Protein AF-0000000074455589 (afdb_homodimer)

Structure (mmCIF, N/CA/C/O backbone):
data_AF-0000000074455589-model_v1
#
loop_
_entity.id
_entity.type
_entity.pdbx_description
1 polymer 'Hemagglutinin/amebocyte aggregation factor'
#
loop_
_atom_site.group_PDB
_atom_site.id
_atom_site.type_symbol
_atom_site.label_atom_id
_atom_site.label_alt_id
_atom_site.label_comp_id
_atom_site.label_asym_id
_atom_site.label_entity_id
_atom_site.label_seq_id
_atom_site.pdbx_PDB_ins_code
_atom_site.Cartn_x
_atom_site.Cartn_y
_atom_site.Cartn_z
_atom_site.occupancy
_atom_site.B_iso_or_equiv
_atom_site.auth_seq_id
_atom_site.auth_comp_id
_atom_site.auth_asym_id
_atom_site.auth_atom_id
_atom_site.pdbx_PDB_model_num
ATOM 1 N N . MET A 1 1 ? -51.25 89.438 30.484 1 26.55 1 MET A N 1
ATOM 2 C CA . MET A 1 1 ? -51.844 88.125 30.562 1 26.55 1 MET A CA 1
ATOM 3 C C . MET A 1 1 ? -51.625 87.312 29.281 1 26.55 1 MET A C 1
ATOM 5 O O . MET A 1 1 ? -52.125 86.25 29.109 1 26.55 1 MET A O 1
ATOM 9 N N . ALA A 1 2 ? -51 88 28.328 1 31.7 2 ALA A N 1
ATOM 10 C CA . ALA A 1 2 ? -50.875 87.5 26.953 1 31.7 2 ALA A CA 1
ATOM 11 C C . ALA A 1 2 ? -49.906 86.312 26.859 1 31.7 2 ALA A C 1
ATOM 13 O O . ALA A 1 2 ? -50.125 85.375 26.125 1 31.7 2 ALA A O 1
ATOM 14 N N . GLU A 1 3 ? -48.688 86.5 27.609 1 34.78 3 GLU A N 1
ATOM 15 C CA . GLU A 1 3 ? -47.5 85.75 27.312 1 34.78 3 GLU A CA 1
ATOM 16 C C . GLU A 1 3 ? -47.562 84.312 27.906 1 34.78 3 GLU A C 1
ATOM 18 O O . GLU A 1 3 ? -46.594 83.562 27.891 1 34.78 3 GLU A O 1
ATOM 23 N N . LYS A 1 4 ? -48.75 83.875 28.531 1 38 4 LYS A N 1
ATOM 24 C CA . LYS A 1 4 ? -48.969 82.562 29.109 1 38 4 LYS A CA 1
ATOM 25 C C . LYS A 1 4 ? -49.156 81.5 28.031 1 38 4 LYS A C 1
ATOM 27 O O . LYS A 1 4 ? -49.125 80.312 28.328 1 38 4 LYS A O 1
ATOM 32 N N . ARG A 1 5 ? -49.594 81.938 26.797 1 35.47 5 ARG A N 1
ATOM 33 C CA . ARG A 1 5 ? -50.25 80.938 25.938 1 35.47 5 ARG A CA 1
ATOM 34 C C . ARG A 1 5 ? -49.25 80.062 25.234 1 35.47 5 ARG A C 1
ATOM 36 O O . ARG A 1 5 ? -49.625 79.062 24.641 1 35.47 5 ARG A O 1
ATOM 43 N N . PHE A 1 6 ? -47.969 80.562 25.016 1 38.41 6 PHE A N 1
ATOM 44 C CA . PHE A 1 6 ? -47.156 79.875 23.984 1 38.41 6 PHE A CA 1
ATOM 45 C C . PHE A 1 6 ? -46.594 78.562 24.484 1 38.41 6 PHE A C 1
ATOM 47 O O . PHE A 1 6 ? -46 77.812 23.703 1 38.41 6 PHE A O 1
ATOM 54 N N . VAL A 1 7 ? -46.656 78.188 25.797 1 39 7 VAL A N 1
ATOM 55 C CA . VAL A 1 7 ? -45.938 77.062 26.359 1 39 7 VAL A CA 1
ATOM 56 C C . VAL A 1 7 ? -46.688 75.75 25.984 1 39 7 VAL A C 1
ATOM 58 O O . VAL A 1 7 ? -46.094 74.688 25.938 1 39 7 VAL A O 1
ATOM 61 N N . LYS A 1 8 ? -48.094 75.812 25.75 1 38.31 8 LYS A N 1
ATOM 62 C CA . LYS A 1 8 ? -48.875 74.562 25.766 1 38.31 8 LYS A CA 1
ATOM 63 C C . LYS A 1 8 ? -48.688 73.812 24.469 1 38.31 8 LYS A C 1
ATOM 65 O O . LYS A 1 8 ? -48.906 72.562 24.438 1 38.31 8 LYS A O 1
ATOM 70 N N . LEU A 1 9 ? -48.375 74.5 23.359 1 39.09 9 LEU A N 1
ATOM 71 C CA . LEU A 1 9 ? -48.531 73.812 22.094 1 39.09 9 LEU A CA 1
ATOM 72 C C . LEU A 1 9 ? -47.406 72.812 21.875 1 39.09 9 LEU A C 1
ATOM 74 O O . LEU A 1 9 ? -47.562 71.812 21.188 1 39.09 9 LEU A O 1
ATOM 78 N N . LEU A 1 10 ? -46.219 72.938 22.562 1 38.75 10 LEU A N 1
ATOM 79 C CA . LEU A 1 10 ? -45.062 72.125 22.172 1 38.75 10 LEU A CA 1
ATOM 80 C C . LEU A 1 10 ? -45.219 70.688 22.672 1 38.75 10 LEU A C 1
ATOM 82 O O . LEU A 1 10 ? -44.625 69.812 22.109 1 38.75 10 LEU A O 1
ATOM 86 N N . LEU A 1 11 ? -46.156 70.438 23.688 1 38.97 11 LEU A N 1
ATOM 87 C CA . LEU A 1 11 ? -46.156 69.062 24.281 1 38.97 11 LEU A CA 1
ATOM 88 C C . LEU A 1 11 ? -46.844 68.062 23.375 1 38.97 11 LEU A C 1
ATOM 90 O O . LEU A 1 11 ? -46.562 66.875 23.438 1 38.97 11 LEU A O 1
ATOM 94 N N . LEU A 1 12 ? -47.812 68.5 22.516 1 39.56 12 LEU A N 1
ATOM 95 C CA . LEU A 1 12 ? -48.688 67.562 21.891 1 39.56 12 LEU A CA 1
ATOM 96 C C . LEU A 1 12 ? -47.969 66.812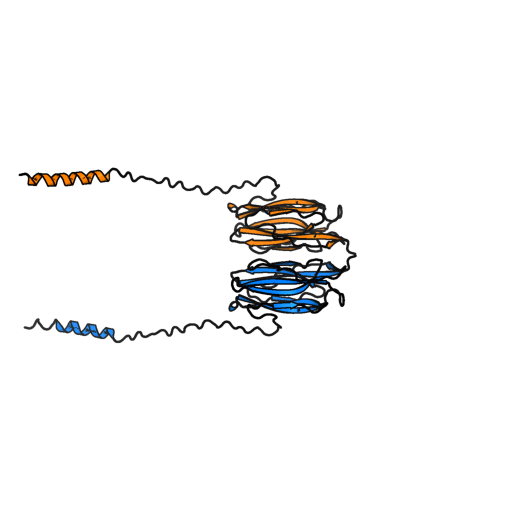 20.766 1 39.56 12 LEU A C 1
ATOM 98 O O . LEU A 1 12 ? -48.344 65.688 20.406 1 39.56 12 LEU A O 1
ATOM 102 N N . MET A 1 13 ? -47.031 67.438 20.078 1 36.41 13 MET A N 1
ATOM 103 C CA . MET A 1 13 ? -46.562 66.812 18.844 1 36.41 13 MET A CA 1
ATOM 104 C C . MET A 1 13 ? -45.688 65.625 19.141 1 36.41 13 MET A C 1
ATOM 106 O O . MET A 1 13 ? -45.219 64.938 18.219 1 36.41 13 MET A O 1
ATOM 110 N N . MET A 1 14 ? -45.188 65.438 20.391 1 38 14 MET A N 1
ATOM 111 C CA . MET A 1 14 ? -44.219 64.312 20.547 1 38 14 MET A CA 1
ATOM 112 C C . MET A 1 14 ? -44.938 62.969 20.5 1 38 14 MET A C 1
ATOM 114 O O . MET A 1 14 ? -44.281 61.938 20.438 1 38 14 MET A O 1
ATOM 118 N N . LEU A 1 15 ? -46.25 62.875 20.781 1 41.47 15 LEU A N 1
ATOM 119 C CA . LEU A 1 15 ? -46.75 61.531 21.016 1 41.47 15 LEU A CA 1
ATOM 120 C C . LEU A 1 15 ? -47 60.781 19.703 1 41.47 15 LEU A C 1
ATOM 122 O O . LEU A 1 15 ? -47.188 59.562 19.703 1 41.47 15 LEU A O 1
ATOM 126 N N . PHE A 1 16 ? -47.219 61.5 18.609 1 40.69 16 PHE A N 1
ATOM 127 C CA . PHE A 1 16 ? -47.812 60.75 17.516 1 40.69 16 PHE A CA 1
ATOM 128 C C . PHE A 1 16 ? -46.781 59.781 16.922 1 40.69 16 PHE A C 1
ATOM 130 O O . PHE A 1 16 ? -47.156 58.875 16.156 1 40.69 16 PHE A O 1
ATOM 137 N N . GLU A 1 17 ? -45.5 60.094 17 1 40.31 17 GLU A N 1
ATOM 138 C CA . GLU A 1 17 ? -44.656 59.312 16.125 1 40.31 17 GLU A CA 1
ATOM 139 C C . GLU A 1 17 ? -44.531 57.875 16.625 1 40.31 17 GLU A C 1
ATOM 141 O O . GLU A 1 17 ? -43.844 57.031 16 1 40.31 17 GLU A O 1
ATOM 146 N N . LEU A 1 18 ? -44.938 57.594 17.875 1 41.31 18 LEU A N 1
ATOM 147 C CA . LEU A 1 18 ? -44.531 56.25 18.328 1 41.31 18 LEU A CA 1
ATOM 148 C C . LEU A 1 18 ? -45.375 55.188 17.656 1 41.31 18 LEU A C 1
ATOM 150 O O . LEU A 1 18 ? -45.031 54 17.703 1 41.31 18 LEU A O 1
ATOM 154 N N . LEU A 1 19 ? -46.656 55.5 17.234 1 39.62 19 LEU A N 1
ATOM 155 C CA . LEU A 1 19 ? -47.531 54.344 17.062 1 39.62 19 LEU A CA 1
ATOM 156 C C . LEU A 1 19 ? -47.188 53.625 15.758 1 39.62 19 LEU A C 1
ATOM 158 O O . LEU A 1 19 ? -47.531 52.438 15.609 1 39.62 19 LEU A O 1
ATOM 162 N N . ILE A 1 20 ? -46.969 54.312 14.672 1 41.47 20 ILE A N 1
ATOM 163 C CA . ILE A 1 20 ? -47.375 53.625 13.438 1 41.47 20 ILE A CA 1
ATOM 164 C C . ILE A 1 20 ? -46.438 52.469 13.164 1 41.47 20 ILE A C 1
ATOM 166 O O . ILE A 1 20 ? -46.812 51.5 12.508 1 41.47 20 ILE A O 1
ATOM 170 N N . PHE A 1 21 ? -45.125 52.656 13.281 1 41.19 21 PHE A N 1
ATOM 171 C CA . PHE A 1 21 ? -44.469 51.688 12.43 1 41.19 21 PHE A CA 1
ATOM 172 C C . PHE A 1 21 ? -44.531 50.281 13.055 1 41.19 21 PHE A C 1
ATOM 174 O O . PHE A 1 21 ? -44 50.062 14.133 1 41.19 21 PHE A O 1
ATOM 181 N N . PRO A 1 22 ? -45.75 49.594 12.984 1 40.78 22 PRO A N 1
ATOM 182 C CA . PRO A 1 22 ? -45.625 48.188 13.391 1 40.78 22 PRO A CA 1
ATOM 183 C C . PRO A 1 22 ? -44.469 47.469 12.695 1 40.78 22 PRO A C 1
ATOM 185 O O . PRO A 1 22 ? -44.438 47.438 11.461 1 40.78 22 PRO A O 1
ATOM 188 N N . ALA A 1 23 ? -43.281 47.781 13.039 1 37.88 23 ALA A N 1
ATOM 189 C CA . ALA A 1 23 ? -42.125 47.062 12.5 1 37.88 23 ALA A CA 1
ATOM 190 C C . ALA A 1 23 ? -42.344 45.531 12.633 1 37.88 23 ALA A C 1
ATOM 192 O O . ALA A 1 23 ? -41.438 44.812 13.016 1 37.88 23 ALA A O 1
ATOM 193 N N . ASP A 1 24 ? -43.625 45.125 12.867 1 39.88 24 ASP A N 1
ATOM 194 C CA . ASP A 1 24 ? -43.5 43.688 13.047 1 39.88 24 ASP A CA 1
ATOM 195 C C . ASP A 1 24 ? -42.938 43 11.781 1 39.88 24 ASP A C 1
ATOM 197 O O . ASP A 1 24 ? -43.719 42.625 10.898 1 39.88 24 ASP A O 1
ATOM 201 N N . VAL A 1 25 ? -42.125 43.625 10.922 1 44.03 25 VAL A N 1
ATOM 202 C CA . VAL A 1 25 ? -41.625 42.656 9.961 1 44.03 25 VAL A CA 1
ATOM 203 C C . VAL A 1 25 ? -41.031 41.438 10.703 1 44.03 25 VAL A C 1
ATOM 205 O O . VAL A 1 25 ? -39.906 41.531 11.203 1 44.03 25 VAL A O 1
ATOM 208 N N . ALA A 1 26 ? -41.781 40.844 11.672 1 39.22 26 ALA A N 1
ATOM 209 C CA . ALA A 1 26 ? -41.312 39.469 11.977 1 39.22 26 ALA A CA 1
ATOM 210 C C . ALA A 1 26 ? -40.844 38.75 10.711 1 39.22 26 ALA A C 1
ATOM 212 O O . ALA A 1 26 ? -41.656 38.469 9.82 1 39.22 26 ALA A O 1
ATOM 213 N N . SER A 1 27 ? -39.688 39.094 10.172 1 41.03 27 SER A N 1
ATOM 214 C CA . SER A 1 27 ? -39.031 38.219 9.211 1 41.03 27 SER A CA 1
ATOM 215 C C . SER A 1 27 ? -39.281 36.75 9.523 1 41.03 27 SER A C 1
ATOM 217 O O . SER A 1 27 ? -39.094 36.312 10.656 1 41.03 27 SER A O 1
ATOM 219 N N . LEU A 1 28 ? -40.469 36.219 9.07 1 42.59 28 LEU A N 1
ATOM 220 C CA . LEU A 1 28 ? -40.5 34.75 8.969 1 42.59 28 LEU A CA 1
ATOM 221 C C . LEU A 1 28 ? -39.125 34.188 8.625 1 42.59 28 LEU A C 1
ATOM 223 O O . LEU A 1 28 ? -38.688 34.281 7.48 1 42.59 28 LEU A O 1
ATOM 227 N N . ARG A 1 29 ? -38.062 34.438 9.352 1 44.38 29 ARG A N 1
ATOM 228 C CA . ARG A 1 29 ? -36.906 33.594 9.18 1 44.38 29 ARG A CA 1
ATOM 229 C C . ARG A 1 29 ? -37.312 32.125 8.93 1 44.38 29 ARG A C 1
ATOM 231 O O . ARG A 1 29 ? -37.812 31.469 9.836 1 44.38 29 ARG A O 1
ATOM 238 N N . ARG A 1 30 ? -37.938 31.828 7.805 1 45.66 30 ARG A N 1
ATOM 239 C CA . ARG A 1 30 ? -38.031 30.422 7.414 1 45.66 30 ARG A CA 1
ATOM 240 C C . ARG A 1 30 ? -36.812 29.656 7.891 1 45.66 30 ARG A C 1
ATOM 242 O O . ARG A 1 30 ? -35.688 30 7.551 1 45.66 30 ARG A O 1
ATOM 249 N N . ARG A 1 31 ? -36.781 29.203 9.109 1 50.97 31 ARG A N 1
ATOM 250 C CA . ARG A 1 31 ? -35.781 28.203 9.5 1 50.97 31 ARG A CA 1
ATOM 251 C C . ARG A 1 31 ? -35.438 27.281 8.336 1 50.97 31 ARG A C 1
ATOM 253 O O . ARG A 1 31 ? -36.312 26.672 7.734 1 50.97 31 ARG A O 1
ATOM 260 N N . ARG A 1 32 ? -34.5 27.594 7.422 1 54.81 32 ARG A N 1
ATOM 261 C CA . ARG A 1 32 ? -34 26.656 6.441 1 54.81 32 ARG A CA 1
ATOM 262 C C . ARG A 1 32 ? -33.938 25.234 7.016 1 54.81 32 ARG A C 1
ATOM 264 O O . ARG A 1 32 ? -33.312 25.016 8.055 1 54.81 32 ARG A O 1
ATOM 271 N N . ARG A 1 33 ? -35 24.5 6.914 1 52.34 33 ARG A N 1
ATOM 272 C CA . ARG A 1 33 ? -35.031 23.094 7.32 1 52.34 33 ARG A CA 1
ATOM 273 C C . ARG A 1 33 ? -33.75 22.391 6.902 1 52.34 33 ARG A C 1
ATOM 275 O O . ARG A 1 33 ? -33.25 22.578 5.785 1 52.34 33 ARG A O 1
ATOM 282 N N . ARG A 1 34 ? -32.844 22.125 7.785 1 62.75 34 ARG A N 1
ATOM 283 C CA . ARG A 1 34 ? -31.672 21.281 7.527 1 62.75 34 ARG A CA 1
ATOM 284 C C . ARG A 1 34 ? -32.062 20.047 6.727 1 62.75 34 ARG A C 1
ATOM 286 O O . ARG A 1 34 ? -33.062 19.375 7.043 1 62.75 34 ARG A O 1
ATOM 293 N N . PRO A 1 35 ? -31.688 20.016 5.477 1 67.44 35 PRO A N 1
ATOM 294 C CA . PRO A 1 35 ? -32.062 18.859 4.66 1 67.44 35 PRO A CA 1
ATOM 295 C C . PRO A 1 35 ? -31.906 17.531 5.418 1 67.44 35 PRO A C 1
ATOM 297 O O . PRO A 1 35 ? -30.938 17.344 6.152 1 67.44 35 PRO A O 1
ATOM 300 N N . VAL A 1 36 ? -32.969 16.828 5.68 1 80.56 36 VAL A N 1
ATOM 301 C CA . VAL A 1 36 ? -33.031 15.516 6.316 1 80.56 36 VAL A CA 1
ATOM 302 C C . VAL A 1 36 ? -32.062 14.555 5.605 1 80.56 36 VAL A C 1
ATOM 304 O O . VAL A 1 36 ? -32.062 14.461 4.375 1 80.56 36 VAL A O 1
ATOM 307 N N . CYS A 1 37 ? -31.109 13.977 6.336 1 89 37 CYS A N 1
ATOM 308 C CA . CYS A 1 37 ? -30.172 12.992 5.793 1 89 37 CYS A CA 1
ATOM 309 C C . CYS A 1 37 ? -30.891 11.672 5.504 1 89 37 CYS A C 1
ATOM 311 O O . CYS A 1 37 ? -31.297 10.969 6.43 1 89 37 CYS A O 1
ATOM 313 N N . SER A 1 38 ? -31.141 11.352 4.246 1 89.62 38 SER A N 1
ATOM 314 C CA . SER A 1 38 ? -31.859 10.148 3.846 1 89.62 38 SER A CA 1
ATOM 315 C C . SER A 1 38 ? -31.078 8.891 4.184 1 89.62 38 SER A C 1
ATOM 317 O O . SER A 1 38 ? -29.844 8.859 4.016 1 89.62 38 SER A O 1
ATOM 319 N N . SER A 1 39 ? -31.734 7.848 4.641 1 92.75 39 SER A N 1
ATOM 320 C CA . SER A 1 39 ? -31.094 6.562 4.906 1 92.75 39 SER A CA 1
ATOM 321 C C . SER A 1 39 ? -31.328 5.582 3.764 1 92.75 39 SER A C 1
ATOM 323 O O . SER A 1 39 ? -30.906 4.426 3.834 1 92.75 39 SER A O 1
ATOM 325 N N . GLN A 1 40 ? -32 6.027 2.775 1 94.19 40 GLN A N 1
ATOM 326 C CA . GLN A 1 40 ? -32.281 5.148 1.639 1 94.19 40 GLN A CA 1
ATOM 327 C C . GLN A 1 40 ? -30.969 4.832 0.893 1 94.19 40 GLN A C 1
ATOM 329 O O . GLN A 1 40 ? -30.172 5.727 0.616 1 94.19 40 GLN A O 1
ATOM 334 N N . LYS A 1 41 ? -30.812 3.586 0.656 1 95.75 41 LYS A N 1
ATOM 335 C CA . LYS A 1 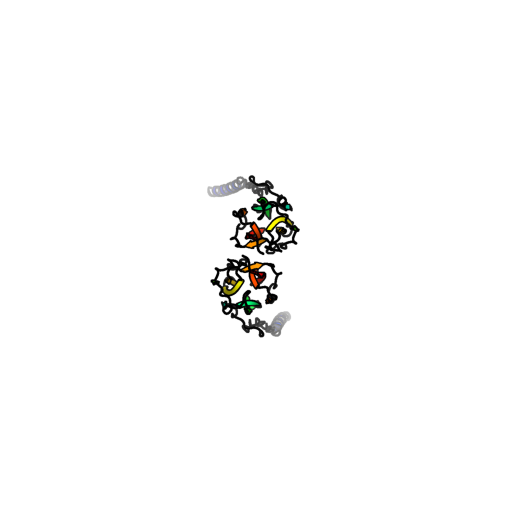41 ? -29.656 3.156 -0.131 1 95.75 41 LYS A CA 1
ATOM 336 C C . LYS A 1 41 ? -29.969 3.213 -1.626 1 95.75 41 LYS A C 1
ATOM 338 O O . LYS A 1 41 ? -31.094 2.955 -2.045 1 95.75 41 LYS A O 1
ATOM 343 N N . PRO A 1 42 ? -28.969 3.619 -2.438 1 94.56 42 PRO A N 1
ATOM 344 C CA . PRO A 1 42 ? -29.203 3.686 -3.883 1 94.56 42 PRO A CA 1
ATOM 345 C C . PRO A 1 42 ? -29.578 2.334 -4.484 1 94.56 42 PRO A C 1
ATOM 347 O O . PRO A 1 42 ? -29.156 1.29 -3.982 1 94.56 42 PRO A O 1
ATOM 350 N N . ALA A 1 43 ? -30.297 2.346 -5.578 1 93.25 43 ALA A N 1
ATOM 351 C CA . ALA A 1 43 ? -30.672 1.123 -6.281 1 93.25 43 ALA A CA 1
ATOM 352 C C . ALA A 1 43 ? -29.531 0.622 -7.16 1 93.25 43 ALA A C 1
ATOM 354 O O . ALA A 1 43 ? -28.531 1.323 -7.352 1 93.25 43 ALA A O 1
ATOM 355 N N . GLY A 1 44 ? -29.547 -0.674 -7.516 1 92.12 44 GLY A N 1
ATOM 356 C CA . GLY A 1 44 ? -28.625 -1.146 -8.531 1 92.12 44 GLY A CA 1
ATOM 357 C C . GLY A 1 44 ? -27.531 -2.037 -7.973 1 92.12 44 GLY A C 1
ATOM 358 O O . GLY A 1 44 ? -26.625 -2.451 -8.703 1 92.12 44 GLY A O 1
ATOM 359 N N . ALA A 1 45 ? -27.625 -2.199 -6.656 1 96.12 45 ALA A N 1
ATOM 360 C CA . ALA A 1 45 ? -26.641 -3.107 -6.07 1 96.12 45 ALA A CA 1
ATOM 361 C C . ALA A 1 45 ? -27.172 -3.75 -4.797 1 96.12 45 ALA A C 1
ATOM 363 O O . ALA A 1 45 ? -28.109 -3.227 -4.172 1 96.12 45 ALA A O 1
ATOM 364 N N . ARG A 1 46 ? -26.656 -4.922 -4.539 1 97.62 46 ARG A N 1
ATOM 365 C CA . ARG A 1 46 ? -26.953 -5.555 -3.254 1 97.62 46 ARG A CA 1
ATOM 366 C C . ARG A 1 46 ? -25.969 -5.102 -2.184 1 97.62 46 ARG A C 1
ATOM 368 O O . ARG A 1 46 ? -24.906 -5.703 -2.012 1 97.62 46 ARG A O 1
ATOM 375 N N . TRP A 1 47 ? -26.391 -4.145 -1.434 1 98.69 47 TRP A N 1
ATOM 376 C CA . TRP A 1 47 ? -25.531 -3.57 -0.412 1 98.69 47 TRP A CA 1
ATOM 377 C C . TRP A 1 47 ? -25.422 -4.496 0.794 1 98.69 47 TRP A C 1
ATOM 379 O O . TRP A 1 47 ? -26.422 -4.98 1.306 1 98.69 47 TRP A O 1
ATOM 389 N N . VAL A 1 48 ? -24.219 -4.68 1.276 1 98.75 48 VAL A N 1
ATOM 390 C CA . VAL A 1 48 ? -24 -5.672 2.326 1 98.75 48 VAL A CA 1
ATOM 391 C C . VAL A 1 48 ? -24.141 -5.008 3.695 1 98.75 48 VAL A C 1
ATOM 393 O O . VAL A 1 48 ? -24.203 -5.695 4.719 1 98.75 48 VAL A O 1
ATOM 396 N N . ASN A 1 49 ? -24.094 -3.691 3.766 1 98.56 49 ASN A N 1
ATOM 397 C CA . ASN A 1 49 ? -24.266 -2.996 5.035 1 98.56 49 ASN A CA 1
ATOM 398 C C . ASN A 1 49 ? -25.234 -1.827 4.906 1 98.56 49 ASN A C 1
ATOM 400 O O . ASN A 1 49 ? -25.438 -1.296 3.814 1 98.56 49 ASN A O 1
ATOM 404 N N . ASN A 1 50 ? -25.812 -1.482 6.059 1 97.75 50 ASN A N 1
ATOM 405 C CA . ASN A 1 50 ? -26.453 -0.183 6.211 1 97.75 50 ASN A CA 1
ATOM 406 C C . ASN A 1 50 ? -25.438 0.912 6.535 1 97.75 50 ASN A C 1
ATOM 408 O O . ASN A 1 50 ? -24.281 0.621 6.852 1 97.75 50 ASN A O 1
ATOM 412 N N . TRP A 1 51 ? -25.984 2.15 6.27 1 97.81 51 TRP A N 1
ATOM 413 C CA . TRP A 1 51 ? -25.125 3.248 6.707 1 97.81 51 TRP A CA 1
ATOM 414 C C . TRP A 1 51 ? -24.719 3.078 8.164 1 97.81 51 TRP A C 1
ATOM 416 O O . TRP A 1 51 ? -25.562 2.809 9.023 1 97.81 51 TRP A O 1
ATOM 426 N N . GLN A 1 52 ? -23.344 3.189 8.406 1 98 52 GLN A N 1
ATOM 427 C CA . GLN A 1 52 ? -22.734 3.117 9.734 1 98 52 GLN A CA 1
ATOM 428 C C . GLN A 1 52 ? -22.922 1.729 10.344 1 98 52 GLN A C 1
ATOM 430 O O . GLN A 1 52 ? -22.797 1.56 11.555 1 98 52 GLN A O 1
ATOM 435 N N . GLY A 1 53 ? -23.328 0.81 9.531 1 98.06 53 GLY A N 1
ATOM 436 C CA . GLY A 1 53 ? -23.469 -0.57 9.969 1 98.06 53 GLY A CA 1
ATOM 437 C C . GLY A 1 53 ? -22.281 -1.439 9.594 1 98.06 53 GLY A C 1
ATOM 438 O O . GLY A 1 53 ? -21.641 -1.22 8.555 1 98.06 53 GLY A O 1
ATOM 439 N N . SER A 1 54 ? -22 -2.432 10.383 1 98 54 SER A N 1
ATOM 440 C CA . SER A 1 54 ? -20.953 -3.4 10.094 1 98 54 SER A CA 1
ATOM 441 C C . SER A 1 54 ? -21.438 -4.441 9.086 1 98 54 SER A C 1
ATOM 443 O O . SER A 1 54 ? -22.625 -4.574 8.844 1 98 54 SER A O 1
ATOM 445 N N . PHE A 1 55 ? -20.469 -5.113 8.469 1 98.75 55 PHE A N 1
ATOM 446 C CA . PHE A 1 55 ? -20.844 -6.203 7.574 1 98.75 55 PHE A CA 1
ATOM 447 C C . PHE A 1 55 ? -19.766 -7.285 7.559 1 98.75 55 PHE A C 1
ATOM 449 O O . PHE A 1 55 ? -18.641 -7.059 8 1 98.75 55 PHE A O 1
ATOM 456 N N . SER A 1 56 ? -20.141 -8.461 7.203 1 98.62 56 SER A N 1
ATOM 457 C CA . SER A 1 56 ? -19.281 -9.594 6.902 1 98.62 56 SER A CA 1
ATOM 458 C C . SER A 1 56 ? -19.703 -10.289 5.613 1 98.62 56 SER A C 1
ATOM 460 O O . SER A 1 56 ? -20.797 -10.875 5.547 1 98.62 56 SER A O 1
ATOM 462 N N . PHE A 1 57 ? -18.891 -10.156 4.66 1 98.81 57 PHE A N 1
ATOM 463 C CA . PHE A 1 57 ? -19.172 -10.719 3.348 1 98.81 57 PHE A CA 1
ATOM 464 C C . PHE A 1 57 ? -18.172 -11.812 3.002 1 98.81 57 PHE A C 1
ATOM 466 O O . PHE A 1 57 ? -16.984 -11.695 3.312 1 98.81 57 PHE A O 1
ATOM 473 N N . GLN A 1 58 ? -18.594 -12.859 2.389 1 98.19 58 GLN A N 1
ATOM 474 C CA . GLN A 1 58 ? -17.719 -13.93 1.935 1 98.19 58 GLN A CA 1
ATOM 475 C C . GLN A 1 58 ? -18.266 -14.609 0.685 1 98.19 58 GLN A C 1
ATOM 477 O O . GLN A 1 58 ? -19.484 -14.852 0.592 1 98.19 58 GLN A O 1
ATOM 482 N N . CYS A 1 59 ? -17.438 -14.836 -0.232 1 97.12 59 CYS A N 1
ATOM 483 C CA . CYS A 1 59 ? -17.812 -15.602 -1.412 1 97.12 59 CYS A CA 1
ATOM 484 C C . CYS A 1 59 ? -18.016 -17.078 -1.067 1 97.12 59 CYS A C 1
ATOM 486 O O . CYS A 1 59 ? -17.406 -17.578 -0.118 1 97.12 59 CYS A O 1
ATOM 488 N N . SER A 1 60 ? -18.844 -17.766 -1.873 1 93.81 60 SER A N 1
ATOM 489 C CA . SER A 1 60 ? -19 -19.219 -1.715 1 93.81 60 SER A CA 1
ATOM 490 C C . SER A 1 60 ? -17.703 -19.938 -2.053 1 93.81 60 SER A C 1
ATOM 492 O O . SER A 1 60 ? -16.797 -19.359 -2.66 1 93.81 60 SER A O 1
ATOM 494 N N . ALA A 1 61 ? -17.641 -21.234 -1.616 1 91.5 61 ALA A N 1
ATOM 495 C CA . ALA A 1 61 ? -16.422 -22.016 -1.798 1 91.5 61 ALA A CA 1
ATOM 496 C C . ALA A 1 61 ? -15.984 -22.016 -3.258 1 91.5 61 ALA A C 1
ATOM 498 O O . ALA A 1 61 ? -16.797 -22.188 -4.164 1 91.5 61 ALA A O 1
ATOM 499 N N . GLY A 1 62 ? -14.703 -21.781 -3.434 1 92.56 62 GLY A N 1
ATOM 500 C CA . GLY A 1 62 ? -14.133 -21.844 -4.77 1 92.56 62 GLY A CA 1
ATOM 501 C C . GLY A 1 62 ? -14.258 -20.531 -5.523 1 92.56 62 GLY A C 1
ATOM 502 O O . GLY A 1 62 ? -13.852 -20.422 -6.684 1 92.56 62 GLY A O 1
ATOM 503 N N . LYS A 1 63 ? -14.812 -19.578 -4.879 1 95.06 63 LYS A N 1
ATOM 504 C CA . LYS A 1 63 ? -15.031 -18.297 -5.551 1 95.06 63 LYS A CA 1
ATOM 505 C C . LYS A 1 63 ? -14.172 -17.203 -4.926 1 95.06 63 LYS A C 1
ATOM 507 O O . LYS A 1 63 ? -13.648 -17.375 -3.822 1 95.06 63 LYS A O 1
ATOM 512 N N . SER A 1 64 ? -13.93 -16.141 -5.723 1 96.88 64 SER A N 1
ATOM 513 C CA . SER A 1 64 ? -13.156 -14.984 -5.281 1 96.88 64 SER A CA 1
ATOM 514 C C . SER A 1 64 ? -13.883 -13.68 -5.578 1 96.88 64 SER A C 1
ATOM 516 O O . SER A 1 64 ? -14.773 -13.641 -6.434 1 96.88 64 SER A O 1
ATOM 518 N N . VAL A 1 65 ? -13.539 -12.641 -4.871 1 98.5 65 VAL A N 1
ATOM 519 C CA . VAL A 1 65 ? -14.188 -11.352 -5.051 1 98.5 65 VAL A CA 1
ATOM 520 C C . VAL A 1 65 ? -13.883 -10.805 -6.445 1 98.5 65 VAL A C 1
ATOM 522 O O . VAL A 1 65 ? -12.719 -10.742 -6.852 1 98.5 65 VAL A O 1
ATOM 525 N N . GLN A 1 66 ? -14.914 -10.406 -7.156 1 98.62 66 GLN A N 1
ATOM 526 C CA . GLN A 1 66 ? -14.75 -9.906 -8.516 1 98.62 66 GLN A CA 1
ATOM 527 C C . GLN A 1 66 ? -15.078 -8.414 -8.602 1 98.62 66 GLN A C 1
ATOM 529 O O . GLN A 1 66 ? -14.43 -7.672 -9.336 1 98.62 66 GLN A O 1
ATOM 534 N N . LEU A 1 67 ? -16.094 -8.047 -8.031 1 98.75 67 LEU A N 1
ATOM 535 C CA . LEU A 1 67 ? -16.578 -6.676 -8.094 1 98.75 67 LEU A CA 1
ATOM 536 C C . LEU A 1 67 ? -16.609 -6.047 -6.703 1 98.75 67 LEU A C 1
ATOM 538 O O . LEU A 1 67 ? -17.031 -6.688 -5.734 1 98.75 67 LEU A O 1
ATOM 542 N N . TRP A 1 68 ? -16.078 -4.863 -6.555 1 98.88 68 TRP A N 1
ATOM 543 C CA . TRP A 1 68 ? -16.172 -4.039 -5.352 1 98.88 68 TRP A CA 1
ATOM 544 C C . TRP A 1 68 ? -16.797 -2.689 -5.664 1 98.88 68 TRP A C 1
ATOM 546 O O . TRP A 1 68 ? -16.172 -1.836 -6.301 1 98.88 68 TRP A O 1
ATOM 556 N N . LYS A 1 69 ? -18.062 -2.48 -5.238 1 98.75 69 LYS A N 1
ATOM 557 C CA . LYS A 1 69 ? -18.781 -1.213 -5.352 1 98.75 69 LYS A CA 1
ATOM 558 C C . LYS A 1 69 ? -18.969 -0.556 -3.988 1 98.75 69 LYS A C 1
ATOM 560 O O . LYS A 1 69 ? -19.203 -1.239 -2.99 1 98.75 69 LYS A O 1
ATOM 565 N N . SER A 1 70 ? -18.844 0.704 -3.963 1 98.75 70 SER A N 1
ATOM 566 C CA . SER A 1 70 ? -19.062 1.43 -2.717 1 98.75 70 SER A CA 1
ATOM 567 C C . SER A 1 70 ? -19.516 2.861 -2.986 1 98.75 70 SER A C 1
ATOM 569 O O . SER A 1 70 ? -19.094 3.477 -3.967 1 98.75 70 SER A O 1
ATOM 571 N N . ILE A 1 71 ? -20.391 3.338 -2.154 1 98.38 71 ILE A N 1
ATOM 572 C CA . ILE A 1 71 ? -20.891 4.707 -2.238 1 98.38 71 ILE A CA 1
ATOM 573 C C . ILE A 1 71 ? -20.75 5.391 -0.879 1 98.38 71 ILE A C 1
ATOM 575 O O . ILE A 1 71 ? -21.047 4.789 0.156 1 98.38 71 ILE A O 1
ATOM 579 N N . HIS A 1 72 ? -20.266 6.562 -1 1 98.25 72 HIS A N 1
ATOM 580 C CA . HIS A 1 72 ? -20.141 7.371 0.208 1 98.25 72 HIS A CA 1
ATOM 581 C C . HIS A 1 72 ? -21.266 8.398 0.298 1 98.25 72 HIS A C 1
ATOM 583 O O . HIS A 1 72 ? -21.656 8.992 -0.712 1 98.25 72 HIS A O 1
ATOM 589 N N . ARG A 1 73 ? -21.766 8.57 1.452 1 96.88 73 ARG A N 1
ATOM 590 C CA . ARG A 1 73 ? -22.734 9.633 1.705 1 96.88 73 ARG A CA 1
ATOM 591 C C . ARG A 1 73 ? -22.234 10.562 2.809 1 96.88 73 ARG A C 1
ATOM 593 O O . ARG A 1 73 ? -22.078 10.148 3.955 1 96.88 73 ARG A O 1
ATOM 600 N N . ASN A 1 74 ? -22.172 11.836 2.49 1 95.56 74 ASN A N 1
ATOM 601 C CA . ASN A 1 74 ? -21.562 12.812 3.387 1 95.56 74 ASN A CA 1
ATOM 602 C C . ASN A 1 74 ? -22.344 12.953 4.688 1 95.56 74 ASN A C 1
ATOM 604 O O . ASN A 1 74 ? -21.766 13 5.77 1 95.56 74 ASN A O 1
ATOM 608 N N . CYS A 1 75 ? -23.625 13.016 4.566 1 95 75 CYS A N 1
ATOM 609 C CA . CYS A 1 75 ? -24.406 13.242 5.777 1 95 75 CYS A CA 1
ATOM 610 C C . CYS A 1 75 ? -24.359 12.023 6.695 1 95 75 CYS A C 1
ATOM 612 O O . CYS A 1 75 ? -24.656 12.133 7.887 1 95 75 CYS A O 1
ATOM 614 N N . LYS A 1 76 ? -24.016 10.875 6.191 1 96.44 76 LYS A N 1
ATOM 615 C CA . LYS A 1 76 ? -23.875 9.656 6.98 1 96.44 76 LYS A CA 1
ATOM 616 C C . LYS A 1 76 ? -22.422 9.43 7.387 1 96.44 76 LYS A C 1
ATOM 618 O O . LYS A 1 76 ? -22.141 8.586 8.242 1 96.44 76 LYS A O 1
ATOM 623 N N . GLN A 1 77 ? -21.453 10.156 6.785 1 97.19 77 GLN A N 1
ATOM 624 C CA . GLN A 1 77 ? -20.016 10.047 7.016 1 97.19 77 GLN A CA 1
ATOM 625 C C . GLN A 1 77 ? -19.562 8.586 6.938 1 97.19 77 GLN A C 1
ATOM 627 O O . GLN A 1 77 ? -18.828 8.117 7.809 1 97.19 77 GLN A O 1
ATOM 632 N N . ASP A 1 78 ? -20.125 7.922 5.973 1 98.06 78 ASP A N 1
ATOM 633 C CA . ASP A 1 78 ? -19.828 6.5 5.809 1 98.06 78 ASP A CA 1
ATOM 634 C C . ASP A 1 78 ? -20.078 6.051 4.371 1 98.06 78 ASP A C 1
ATOM 636 O O . ASP A 1 78 ? -20.703 6.766 3.588 1 98.06 78 ASP A O 1
ATOM 640 N N . ARG A 1 79 ? -19.516 4.891 4.121 1 98.31 79 ARG A N 1
ATOM 641 C CA . ARG A 1 79 ? -19.719 4.223 2.838 1 98.31 79 ARG A CA 1
ATOM 642 C C . ARG A 1 79 ? -20.531 2.949 3.01 1 98.31 79 ARG A C 1
ATOM 644 O O . ARG A 1 79 ? -20.422 2.27 4.031 1 98.31 79 ARG A O 1
ATOM 651 N N . ILE A 1 80 ? -21.266 2.615 1.985 1 98.69 80 ILE A N 1
ATOM 652 C CA . ILE A 1 80 ? -21.859 1.285 1.858 1 98.69 80 ILE A CA 1
ATOM 653 C C . ILE A 1 80 ? -21.141 0.507 0.76 1 98.69 80 ILE A C 1
ATOM 655 O O . ILE A 1 80 ? -20.547 1.102 -0.15 1 98.69 80 ILE A O 1
ATOM 659 N N . HIS A 1 81 ? -21.172 -0.791 0.939 1 98.88 81 HIS A N 1
ATOM 660 C CA . HIS A 1 81 ? -20.359 -1.634 0.058 1 98.88 81 HIS A CA 1
ATOM 661 C C . HIS A 1 81 ? -21.219 -2.734 -0.571 1 98.88 81 HIS A C 1
ATOM 663 O O . HIS A 1 81 ? -22.203 -3.18 0.02 1 98.88 81 HIS A O 1
ATOM 669 N N . SER A 1 82 ? -20.906 -3.07 -1.799 1 98.94 82 SER A N 1
ATOM 670 C CA . SER A 1 82 ? -21.469 -4.195 -2.529 1 98.94 82 SER A CA 1
ATOM 671 C C . SER A 1 82 ? -20.391 -5.004 -3.236 1 98.94 82 SER A C 1
ATOM 673 O O . SER A 1 82 ? -19.453 -4.438 -3.809 1 98.94 82 SER A O 1
ATOM 675 N N . PHE A 1 83 ? -20.578 -6.332 -3.078 1 98.88 83 PHE A N 1
ATOM 676 C CA . PHE A 1 83 ? -19.578 -7.215 -3.666 1 98.88 83 PHE A CA 1
A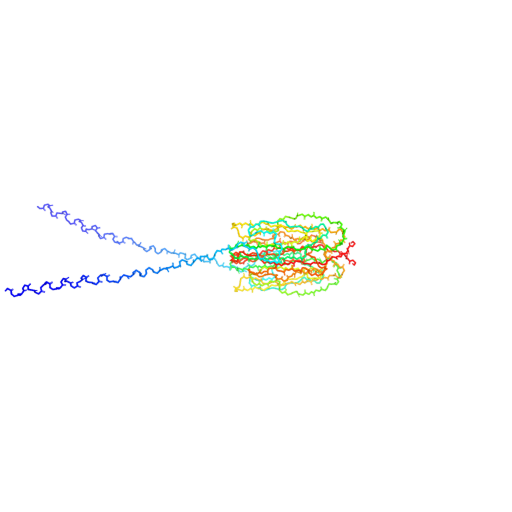TOM 677 C C . PHE A 1 83 ? -20.234 -8.273 -4.543 1 98.88 83 PHE A C 1
ATOM 679 O O . PHE A 1 83 ? -21.359 -8.695 -4.277 1 98.88 83 PHE A O 1
ATOM 686 N N . ASN A 1 84 ? -19.5 -8.648 -5.594 1 98.62 84 ASN A N 1
ATOM 687 C CA . ASN A 1 84 ? -19.812 -9.836 -6.379 1 98.62 84 ASN A CA 1
ATOM 688 C C . ASN A 1 84 ? -18.625 -10.781 -6.488 1 98.62 84 ASN A C 1
ATOM 690 O O . ASN A 1 84 ? -17.469 -10.359 -6.309 1 98.62 84 ASN A O 1
ATOM 694 N N . CYS A 1 85 ? -18.984 -12.062 -6.727 1 97.75 85 CYS A N 1
ATOM 695 C CA . CYS A 1 85 ? -17.922 -13.078 -6.773 1 97.75 85 CYS A CA 1
ATOM 696 C C . CYS A 1 85 ? -17.844 -13.711 -8.156 1 97.75 85 CYS A C 1
ATOM 698 O O . CYS A 1 85 ? -18.781 -13.617 -8.945 1 97.75 85 CYS A O 1
ATOM 700 N N . LYS A 1 86 ? -16.734 -14.234 -8.453 1 96.75 86 LYS A N 1
ATOM 701 C CA . LYS A 1 86 ? -16.484 -15.117 -9.594 1 96.75 86 LYS A CA 1
ATOM 702 C C . LYS A 1 86 ? -15.68 -16.344 -9.164 1 96.75 86 LYS A C 1
ATOM 704 O O . LYS A 1 86 ? -15.25 -16.438 -8.016 1 96.75 86 LYS A O 1
ATOM 709 N N . TYR A 1 87 ? -15.508 -17.219 -10.117 1 95.31 87 TYR A N 1
ATOM 710 C CA . TYR A 1 87 ? -14.703 -18.391 -9.789 1 95.31 87 TYR A CA 1
ATOM 711 C C . TYR A 1 87 ? -13.266 -18 -9.461 1 95.31 87 TYR A C 1
ATOM 713 O O . TYR A 1 87 ? -12.719 -17.078 -10.078 1 95.31 87 TYR A O 1
ATOM 721 N N . GLY A 1 88 ? -12.656 -18.719 -8.508 1 94.56 88 GLY A N 1
ATOM 722 C CA . GLY A 1 88 ? -11.25 -18.516 -8.188 1 94.56 88 GLY A CA 1
ATOM 723 C C . GLY A 1 88 ? -10.312 -18.969 -9.289 1 94.56 88 GLY A C 1
ATOM 724 O O . GLY A 1 88 ? -10.766 -19.375 -10.367 1 94.56 88 GLY A O 1
ATOM 725 N N . PRO A 1 89 ? -9.008 -18.828 -9.039 1 93.38 89 PRO A N 1
ATOM 726 C CA . PRO A 1 89 ? -8.016 -19.141 -10.07 1 93.38 89 PRO A CA 1
ATOM 727 C C . PRO A 1 89 ? -8.109 -20.562 -10.578 1 93.38 89 PRO A C 1
ATOM 729 O O . PRO A 1 89 ? -7.805 -20.844 -11.75 1 93.38 89 PRO A O 1
ATOM 732 N N . VAL A 1 90 ? -8.367 -21.484 -9.703 1 88.25 90 VAL A N 1
ATOM 733 C CA . VAL A 1 90 ? -8.523 -22.875 -10.109 1 88.25 90 VAL A CA 1
ATOM 734 C C . VAL A 1 90 ? -9.898 -23.391 -9.688 1 88.25 90 VAL A C 1
ATOM 736 O O . VAL A 1 90 ? -10.203 -23.453 -8.5 1 88.25 90 VAL A O 1
ATOM 739 N N . ARG A 1 91 ? -10.547 -23.781 -10.688 1 76.94 91 ARG A N 1
ATOM 740 C CA . ARG A 1 91 ? -11.906 -24.234 -10.422 1 76.94 91 ARG A CA 1
ATOM 741 C C . ARG A 1 91 ? -11.906 -25.562 -9.68 1 76.94 91 ARG A C 1
ATOM 743 O O . ARG A 1 91 ? -11.109 -26.453 -9.984 1 76.94 91 ARG A O 1
ATOM 750 N N . TYR A 1 92 ? -12.836 -25.719 -8.734 1 64.62 92 TYR A N 1
ATOM 751 C CA . TYR A 1 92 ? -13.164 -26.969 -8.039 1 64.62 92 TYR A CA 1
ATOM 752 C C . TYR A 1 92 ? -12.016 -27.406 -7.145 1 64.62 92 TYR A C 1
ATOM 754 O O . TYR A 1 92 ? -11.992 -28.547 -6.684 1 64.62 92 TYR A O 1
ATOM 762 N N . LYS A 1 93 ? -11.023 -26.578 -6.996 1 65.56 93 LYS A N 1
ATOM 763 C CA . LYS A 1 93 ? -9.938 -26.969 -6.109 1 65.56 93 LYS A CA 1
ATOM 764 C C . LYS A 1 93 ? -10.156 -26.438 -4.695 1 65.56 93 LYS A C 1
ATOM 766 O O . LYS A 1 93 ? -10.68 -25.344 -4.512 1 65.56 93 LYS A O 1
ATOM 771 N N . SER A 1 94 ? -9.836 -27.375 -3.912 1 71.56 94 SER A N 1
ATOM 772 C CA . SER A 1 94 ? -9.914 -27.047 -2.49 1 71.56 94 SER A CA 1
ATOM 773 C C . SER A 1 94 ? -8.945 -25.938 -2.123 1 71.56 94 SER A C 1
ATOM 775 O O . SER A 1 94 ? -7.816 -25.906 -2.617 1 71.56 94 SER A O 1
ATOM 777 N N . CYS A 1 95 ? -9.484 -24.953 -1.508 1 85 95 CYS A N 1
ATOM 778 C CA . CYS A 1 95 ? -8.648 -23.859 -1.025 1 85 95 CYS A CA 1
ATOM 779 C C . CYS A 1 95 ? -8.68 -23.781 0.496 1 85 95 CYS A C 1
ATOM 781 O O . CYS A 1 95 ? -9.672 -24.156 1.123 1 85 95 CYS A O 1
ATOM 783 N N . ASP A 1 96 ? -7.484 -23.547 1.069 1 91.62 96 ASP A N 1
ATOM 784 C CA . ASP A 1 96 ? -7.414 -23.188 2.482 1 91.62 96 ASP A CA 1
ATOM 785 C C . ASP A 1 96 ? -7.652 -21.688 2.684 1 91.62 96 ASP A C 1
ATOM 787 O O . ASP A 1 96 ? -6.949 -20.859 2.104 1 91.62 96 ASP A O 1
ATOM 791 N N . CYS A 1 97 ? -8.672 -21.469 3.471 1 96.06 97 CYS A N 1
ATOM 792 C CA . CYS A 1 97 ? -9.078 -20.078 3.631 1 96.06 97 CYS A CA 1
ATOM 793 C C . CYS A 1 97 ? -9.008 -19.656 5.094 1 96.06 97 CYS A C 1
ATOM 795 O O . CYS A 1 97 ? -9.375 -20.422 5.984 1 96.06 97 CYS A O 1
ATOM 797 N N . THR A 1 98 ? -8.469 -18.438 5.293 1 97 98 THR A N 1
ATOM 798 C CA . THR A 1 98 ? -8.367 -17.922 6.656 1 97 98 THR A CA 1
ATOM 799 C C . THR A 1 98 ? -8.695 -16.438 6.699 1 97 98 THR A C 1
ATOM 801 O O . THR A 1 98 ? -8.336 -15.68 5.793 1 97 98 THR A O 1
ATOM 804 N N . TRP A 1 99 ? -9.445 -16.062 7.766 1 98.25 99 TRP A N 1
ATOM 805 C CA . TRP A 1 99 ? -9.617 -14.641 8.039 1 98.25 99 TRP A CA 1
ATOM 806 C C . TRP A 1 99 ? -8.344 -14.047 8.648 1 98.25 99 TRP A C 1
ATOM 808 O O . TRP A 1 99 ? -7.785 -14.602 9.594 1 98.25 99 TRP A O 1
ATOM 818 N N . GLN A 1 100 ? -7.938 -12.914 8.047 1 97.94 100 GLN A N 1
ATOM 819 C CA . GLN A 1 100 ? -6.762 -12.219 8.555 1 97.94 100 GLN A CA 1
ATOM 820 C C . GLN A 1 100 ? -7.141 -11.211 9.633 1 97.94 100 GLN A C 1
ATOM 822 O O . GLN A 1 100 ? -8.32 -10.906 9.82 1 97.94 100 GLN A O 1
ATOM 827 N N . ASN A 1 101 ? -6.137 -10.727 10.344 1 96.88 101 ASN A N 1
ATOM 828 C CA . ASN A 1 101 ? -6.379 -9.664 11.312 1 96.88 101 ASN A CA 1
ATOM 829 C C . ASN A 1 101 ? -6.793 -8.359 10.625 1 96.88 101 ASN A C 1
ATOM 831 O O . ASN A 1 101 ? -6.711 -8.25 9.406 1 96.88 101 ASN A O 1
ATOM 835 N N . TYR A 1 102 ? -7.223 -7.461 11.477 1 97.62 102 TYR A N 1
ATOM 836 C CA . TYR A 1 102 ? -7.586 -6.164 10.914 1 97.62 102 TYR A CA 1
ATOM 837 C C . TYR A 1 102 ? -6.406 -5.535 10.188 1 97.62 102 TYR A C 1
ATOM 839 O O . TYR A 1 102 ? -5.273 -5.578 10.672 1 97.62 102 TYR A O 1
ATOM 847 N N . ALA A 1 103 ? -6.789 -5.008 9.016 1 97.44 103 ALA A N 1
ATOM 848 C CA . ALA A 1 103 ? -5.762 -4.477 8.125 1 97.44 103 ALA A CA 1
ATOM 849 C C . ALA A 1 103 ? -5.441 -3.023 8.461 1 97.44 103 ALA A C 1
ATOM 851 O O . ALA A 1 103 ? -4.449 -2.471 7.973 1 97.44 103 ALA A O 1
ATOM 852 N N . ASN A 1 104 ? -6.273 -2.375 9.234 1 96.94 104 ASN A N 1
ATOM 853 C CA . ASN A 1 104 ? -6.062 -0.981 9.617 1 96.94 104 ASN A CA 1
ATOM 854 C C . ASN A 1 104 ? -6.707 -0.663 10.961 1 96.94 104 ASN A C 1
ATOM 856 O O . ASN A 1 104 ? -7.574 -1.403 11.43 1 96.94 104 ASN A O 1
ATOM 860 N N . SER A 1 105 ? -6.223 0.448 11.523 1 95.25 105 SER A N 1
ATOM 861 C CA . SER A 1 105 ? -6.945 1.127 12.594 1 95.25 105 SER A CA 1
ATOM 862 C C . SER A 1 105 ? -7.688 2.352 12.07 1 95.25 105 SER A C 1
ATOM 864 O O . SER A 1 105 ? -7.469 2.775 10.93 1 95.25 105 SER A O 1
ATOM 866 N N . TYR A 1 106 ? -8.516 2.848 12.922 1 96.31 106 TYR A N 1
ATOM 867 C CA . TYR A 1 106 ? -9.297 4.012 12.508 1 96.31 106 TYR A CA 1
ATOM 868 C C . TYR A 1 106 ? -8.383 5.191 12.188 1 96.31 106 TYR A C 1
ATOM 870 O O . TYR A 1 106 ? -7.387 5.418 12.875 1 96.31 106 TYR A O 1
ATOM 878 N N . ASP A 1 107 ? -8.719 5.828 11.094 1 93.62 107 ASP A N 1
ATOM 879 C CA . ASP A 1 107 ? -8.047 7.051 10.648 1 93.6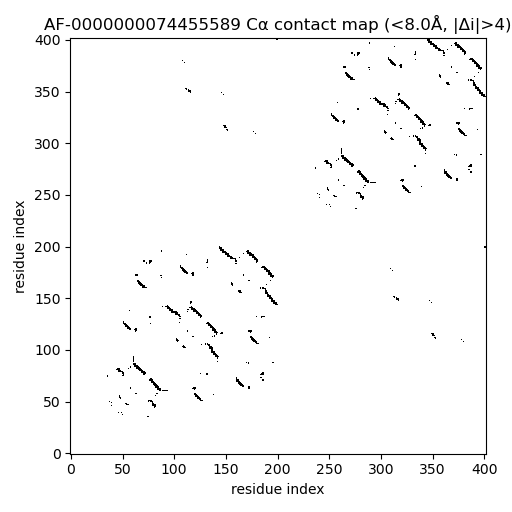2 107 ASP A CA 1
ATOM 880 C C . ASP A 1 107 ? -6.648 6.75 10.125 1 93.62 107 ASP A C 1
ATOM 882 O O . ASP A 1 107 ? -5.859 7.664 9.883 1 93.62 107 ASP A O 1
ATOM 886 N N . LYS A 1 108 ? -6.32 5.484 9.977 1 92 108 LYS A N 1
ATOM 887 C CA . LYS A 1 108 ? -4.996 5.082 9.508 1 92 108 LYS A CA 1
ATOM 888 C C . LYS A 1 108 ? -5.078 4.441 8.125 1 92 108 LYS A C 1
ATOM 890 O O . LYS A 1 108 ? -6.129 3.928 7.73 1 92 108 LYS A O 1
ATOM 895 N N . PRO A 1 109 ? -3.992 4.586 7.414 1 94.44 109 PRO A N 1
ATOM 896 C CA . PRO A 1 109 ? -3.998 3.912 6.113 1 94.44 109 PRO A CA 1
ATOM 897 C C . PRO A 1 109 ? -4.145 2.396 6.234 1 94.44 109 PRO A C 1
ATOM 899 O O . PRO A 1 109 ? -3.818 1.823 7.277 1 94.44 109 PRO A O 1
ATOM 902 N N . LEU A 1 110 ? -4.707 1.836 5.258 1 97.75 110 LEU A N 1
ATOM 903 C CA . LEU A 1 110 ? -4.832 0.389 5.125 1 97.75 110 LEU A CA 1
ATOM 904 C C . LEU A 1 110 ? -3.855 -0.147 4.082 1 97.75 110 LEU A C 1
ATOM 906 O O . LEU A 1 110 ? -3.867 0.293 2.93 1 97.75 110 LEU A O 1
ATOM 910 N N . VAL A 1 111 ? -2.928 -0.962 4.477 1 97.69 111 VAL A N 1
ATOM 911 C CA . VAL A 1 111 ? -1.997 -1.679 3.611 1 97.69 111 VAL A CA 1
ATOM 912 C C . VAL A 1 111 ? -2.127 -3.182 3.848 1 97.69 111 VAL A C 1
ATOM 914 O O . VAL A 1 111 ? -1.654 -3.701 4.859 1 97.69 111 VAL A O 1
ATOM 917 N N . PHE A 1 112 ? -2.717 -3.818 2.805 1 98.19 112 PHE A N 1
ATOM 918 C CA . PHE A 1 112 ? -3.004 -5.227 3.035 1 98.19 112 PHE A CA 1
ATOM 919 C C . PHE A 1 112 ? -2.689 -6.055 1.795 1 98.19 112 PHE A C 1
ATOM 921 O O . PHE A 1 112 ? -2.977 -5.637 0.673 1 98.19 112 PHE A O 1
ATOM 928 N N . LYS A 1 113 ? -2.141 -7.191 2.023 1 97.12 113 LYS A N 1
ATOM 929 C CA . LYS A 1 113 ? -1.947 -8.234 1.023 1 97.12 113 LYS A CA 1
ATOM 930 C C . LYS A 1 113 ? -2.172 -9.617 1.626 1 97.12 113 LYS A C 1
ATOM 932 O O . LYS A 1 113 ? -1.712 -9.906 2.734 1 97.12 113 LYS A O 1
ATOM 937 N N . CYS A 1 114 ? -2.855 -10.43 0.857 1 97.19 114 CYS A N 1
ATOM 938 C CA . CYS A 1 114 ? -3.09 -11.789 1.345 1 97.19 114 CYS A CA 1
ATOM 939 C C . CYS A 1 114 ? -1.775 -12.531 1.543 1 97.19 114 CYS A C 1
ATOM 941 O O . CYS A 1 114 ? -0.908 -12.516 0.668 1 97.19 114 CYS A O 1
ATOM 943 N N . PRO A 1 115 ? -1.649 -13.18 2.711 1 93.38 115 PRO A N 1
ATOM 944 C CA . PRO A 1 115 ? -0.467 -14.023 2.92 1 93.38 115 PRO A CA 1
ATOM 945 C C . PRO A 1 115 ? -0.518 -15.32 2.121 1 93.38 115 PRO A C 1
ATOM 947 O O . PRO A 1 115 ? -1.554 -15.656 1.539 1 93.38 115 PRO A O 1
ATOM 950 N N . ASN A 1 116 ? 0.639 -16.016 2.004 1 90.38 116 ASN A N 1
ATOM 951 C CA . ASN A 1 116 ? 0.766 -17.359 1.443 1 90.38 116 ASN A CA 1
ATOM 952 C C . ASN A 1 116 ? 0.294 -17.406 -0.007 1 90.38 116 ASN A C 1
ATOM 954 O O . ASN A 1 116 ? -0.394 -18.344 -0.41 1 90.38 116 ASN A O 1
ATOM 958 N N . ASN A 1 117 ? 0.524 -16.422 -0.673 1 90.94 117 ASN A N 1
ATOM 959 C CA . ASN A 1 117 ? 0.194 -16.391 -2.094 1 90.94 117 ASN A CA 1
ATOM 960 C C . ASN A 1 117 ? -1.308 -16.547 -2.322 1 90.94 117 ASN A C 1
ATOM 962 O O . ASN A 1 117 ? -1.733 -17.266 -3.227 1 90.94 117 ASN A O 1
ATOM 966 N N . GLY A 1 118 ? -2.045 -15.945 -1.441 1 95 118 GLY A N 1
ATOM 967 C CA . GLY A 1 118 ? -3.484 -16.125 -1.519 1 95 118 GLY A CA 1
ATOM 968 C C . GLY A 1 118 ? -4.191 -15 -2.244 1 95 118 GLY A C 1
ATOM 969 O O . GLY A 1 118 ? -3.545 -14.094 -2.768 1 95 118 GLY A O 1
ATOM 970 N N . PHE A 1 119 ? -5.523 -15.07 -2.359 1 97.44 119 PHE A N 1
ATOM 971 C CA . PHE A 1 119 ? -6.398 -14.07 -2.957 1 97.44 119 PHE A CA 1
ATOM 972 C C . PHE A 1 119 ? -7.598 -13.797 -2.061 1 97.44 119 PHE A C 1
ATOM 974 O O . PHE A 1 119 ? -7.965 -14.625 -1.229 1 97.44 119 PHE A O 1
ATOM 981 N N . ILE A 1 120 ? -8.164 -12.641 -2.223 1 98.56 120 ILE A N 1
ATOM 982 C CA . ILE A 1 120 ? -9.211 -12.172 -1.32 1 98.56 120 ILE A CA 1
ATOM 983 C C . ILE A 1 120 ? -10.547 -12.812 -1.7 1 98.56 120 ILE A C 1
ATOM 985 O O . ILE A 1 120 ? -10.977 -12.719 -2.85 1 98.56 120 ILE A O 1
ATOM 989 N N . THR A 1 121 ? -11.227 -13.445 -0.616 1 98.38 121 THR A N 1
ATOM 990 C CA . THR A 1 121 ? -12.5 -14.109 -0.848 1 98.38 121 THR A CA 1
ATOM 991 C C . THR A 1 121 ? -13.57 -13.562 0.098 1 98.38 121 THR A C 1
ATOM 993 O O . THR A 1 121 ? -14.734 -13.969 0.023 1 98.38 121 THR A O 1
ATOM 996 N N . GLY A 1 122 ? -13.188 -12.688 0.958 1 98.81 122 GLY A N 1
ATOM 997 C CA . GLY A 1 122 ? -14.133 -12.094 1.891 1 98.81 122 GLY A CA 1
ATOM 998 C C . GLY A 1 122 ? -13.641 -10.789 2.494 1 98.81 122 GLY A C 1
ATOM 999 O O . GLY A 1 122 ? -12.43 -10.547 2.559 1 98.81 122 GLY A O 1
ATOM 1000 N N . ILE A 1 123 ? -14.609 -9.969 2.873 1 98.94 123 ILE A N 1
ATOM 1001 C CA . ILE A 1 123 ? -14.32 -8.672 3.471 1 98.94 123 ILE A CA 1
ATOM 1002 C C . ILE A 1 123 ? -15.25 -8.43 4.664 1 98.94 123 ILE A C 1
ATOM 1004 O O . ILE A 1 123 ? -16.453 -8.648 4.566 1 98.94 123 ILE A O 1
ATOM 1008 N N . ARG A 1 124 ? -14.656 -8.062 5.758 1 98.81 124 ARG A N 1
ATOM 1009 C CA . ARG A 1 124 ? -15.391 -7.645 6.945 1 98.81 124 ARG A CA 1
ATOM 1010 C C . ARG A 1 124 ? -15.008 -6.227 7.355 1 98.81 124 ARG A C 1
ATOM 1012 O O . ARG A 1 124 ? -13.852 -5.832 7.23 1 98.81 124 ARG A O 1
ATOM 1019 N N . SER A 1 125 ? -16.016 -5.492 7.801 1 98.81 125 SER A N 1
ATOM 1020 C CA . SER A 1 125 ? -15.719 -4.117 8.188 1 98.81 125 SER A CA 1
ATOM 1021 C C . SER A 1 125 ? -16.594 -3.668 9.352 1 98.81 125 SER A C 1
ATOM 1023 O O . SER A 1 125 ? -17.75 -4.086 9.461 1 98.81 125 SER A O 1
ATOM 1025 N N . PHE A 1 126 ? -15.992 -2.855 10.203 1 98.62 126 PHE A N 1
ATOM 1026 C CA . PHE A 1 126 ? -16.672 -2.254 11.344 1 98.62 126 PHE A CA 1
ATOM 1027 C C . PHE A 1 126 ? -16.547 -0.735 11.312 1 98.62 126 PHE A C 1
ATOM 1029 O O . PHE A 1 126 ? -15.453 -0.203 11.133 1 98.62 126 PHE A O 1
ATOM 1036 N N . TYR A 1 127 ? -17.688 -0.143 11.508 1 98.56 127 TYR A N 1
ATOM 1037 C CA . TYR A 1 127 ? -17.703 1.315 11.5 1 98.56 127 TYR A CA 1
ATOM 1038 C C . TYR A 1 127 ? -17.625 1.866 12.922 1 98.56 127 TYR A C 1
ATOM 1040 O O . TYR A 1 127 ? -18.234 1.313 13.844 1 98.56 127 TYR A O 1
ATOM 1048 N N . SER A 1 128 ? -16.906 2.949 13.086 1 98.25 128 SER A N 1
ATOM 1049 C CA . SER A 1 128 ? -16.859 3.674 14.352 1 98.25 128 SER A CA 1
ATOM 1050 C C . SER A 1 128 ? -17.484 5.059 14.211 1 98.25 128 SER A C 1
ATOM 1052 O O . SER A 1 128 ? -17 5.895 13.453 1 98.25 128 SER A O 1
ATOM 1054 N N . THR A 1 129 ? -18.438 5.309 15.031 1 96.5 129 THR A N 1
ATOM 1055 C CA . THR A 1 129 ? -19.094 6.613 15.023 1 96.5 129 THR A CA 1
ATOM 1056 C C . THR A 1 129 ? -18.141 7.699 15.516 1 96.5 129 THR A C 1
ATOM 1058 O O . THR A 1 129 ? -18.203 8.836 15.047 1 96.5 129 THR A O 1
ATOM 1061 N N . SER A 1 130 ? -17.312 7.348 16.438 1 96.69 130 SER A N 1
ATOM 1062 C CA . SER A 1 130 ? -16.375 8.312 17.016 1 96.69 130 SER A CA 1
ATOM 1063 C C . SER A 1 130 ? -15.32 8.734 15.992 1 96.69 130 SER A C 1
ATOM 1065 O O . SER A 1 130 ? -14.977 9.914 15.898 1 96.69 130 SER A O 1
ATOM 1067 N N . TYR A 1 131 ? -14.859 7.793 15.219 1 96.88 131 TYR A N 1
ATOM 1068 C CA . TYR A 1 131 ? -13.797 8.062 14.258 1 96.88 131 TYR A CA 1
ATOM 1069 C C . TYR A 1 131 ? -14.367 8.391 12.883 1 96.88 131 TYR A C 1
ATOM 1071 O O . TYR A 1 131 ? -13.656 8.883 12.008 1 96.88 131 TYR A O 1
ATOM 1079 N N . GLN A 1 132 ? -15.641 8.086 12.695 1 98.06 132 GLN A N 1
ATOM 1080 C CA . GLN A 1 132 ? -16.281 8.242 11.398 1 98.06 132 GLN A CA 1
ATOM 1081 C C . GLN A 1 132 ? -15.477 7.582 10.289 1 98.06 132 GLN A C 1
ATOM 1083 O O . GLN A 1 132 ? -15.227 8.188 9.242 1 98.06 132 GLN A O 1
ATOM 1088 N N . ASP A 1 133 ? -14.969 6.441 10.57 1 98.25 133 ASP A N 1
ATOM 1089 C CA . ASP A 1 133 ? -14.164 5.613 9.68 1 98.25 133 ASP A CA 1
ATOM 1090 C C . ASP A 1 133 ? -14.43 4.129 9.93 1 98.25 133 ASP A C 1
ATOM 1092 O O . ASP A 1 133 ? -15.164 3.764 10.844 1 98.25 133 ASP A O 1
ATOM 1096 N N . ARG A 1 134 ? -13.898 3.338 9.031 1 98.44 134 ARG A N 1
ATOM 1097 C CA . ARG A 1 134 ? -14.102 1.894 9.109 1 98.44 134 ARG A CA 1
ATOM 1098 C C . ARG A 1 134 ? -12.773 1.159 9.242 1 98.44 134 ARG A C 1
ATOM 1100 O O . ARG A 1 134 ? -11.75 1.619 8.727 1 98.44 134 ARG A O 1
ATOM 1107 N N . LYS A 1 135 ? -12.82 0.033 9.906 1 98.5 135 LYS A N 1
ATOM 1108 C CA . LYS A 1 135 ? -11.75 -0.966 9.867 1 98.5 135 LYS A CA 1
ATOM 1109 C C . LYS A 1 135 ? -12.133 -2.145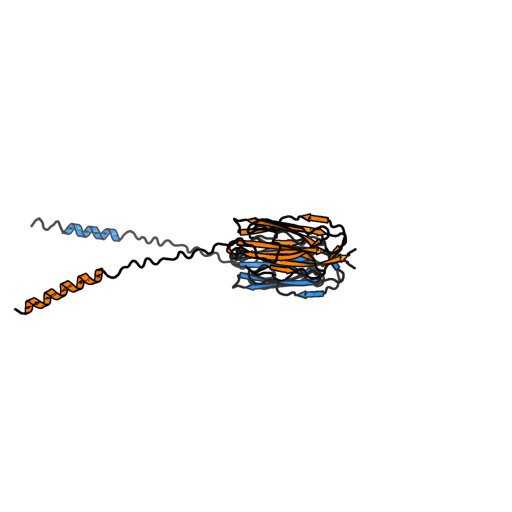 8.977 1 98.5 135 LYS A C 1
ATOM 1111 O O . LYS A 1 135 ? -13.312 -2.492 8.875 1 98.5 135 LYS A O 1
ATOM 1116 N N . PHE A 1 136 ? -11.141 -2.689 8.414 1 98.81 136 PHE A N 1
ATOM 1117 C CA . PHE A 1 136 ? -11.398 -3.783 7.488 1 98.81 136 PHE A CA 1
ATOM 1118 C C . PHE A 1 136 ? -10.531 -4.992 7.816 1 98.81 136 PHE A C 1
ATOM 1120 O O . PHE A 1 136 ? -9.391 -4.836 8.258 1 98.81 136 PHE A O 1
ATOM 1127 N N . ARG A 1 137 ? -10.984 -6.133 7.676 1 98.56 137 ARG A N 1
ATOM 1128 C CA . ARG A 1 137 ? -10.195 -7.355 7.625 1 98.56 137 ARG A CA 1
ATOM 1129 C C . ARG A 1 137 ? -10.617 -8.234 6.449 1 98.56 137 ARG A C 1
ATOM 1131 O O . ARG A 1 137 ? -11.734 -8.109 5.945 1 98.56 137 ARG A O 1
ATOM 1138 N N . PHE A 1 138 ? -9.766 -9.094 6.016 1 98.88 138 PHE A N 1
ATOM 1139 C CA . PHE A 1 138 ? -9.969 -9.812 4.758 1 98.88 138 PHE A CA 1
ATOM 1140 C C . PHE A 1 138 ? -9.836 -11.312 4.969 1 98.88 138 PHE A C 1
ATOM 1142 O O . PHE A 1 138 ? -9.07 -11.766 5.824 1 98.88 138 PHE A O 1
ATOM 1149 N N . ARG A 1 139 ? -10.672 -12.008 4.215 1 98.62 139 ARG A N 1
ATOM 1150 C CA . ARG A 1 139 ? -10.516 -13.461 4.113 1 98.62 139 ARG A CA 1
ATOM 1151 C C . ARG A 1 139 ? -9.703 -13.836 2.883 1 98.62 139 ARG A C 1
ATOM 1153 O O . ARG A 1 139 ? -9.992 -13.383 1.773 1 98.62 139 ARG A O 1
ATOM 1160 N N . CYS A 1 140 ? -8.695 -14.664 3.143 1 97.88 140 CYS A N 1
ATOM 1161 C CA . CYS A 1 140 ? -7.805 -15.062 2.059 1 97.88 140 CYS A CA 1
ATOM 1162 C C . CYS A 1 140 ? -7.809 -16.578 1.871 1 97.88 140 CYS A C 1
ATOM 1164 O O . CYS A 1 140 ? -7.828 -17.328 2.85 1 97.88 140 CYS A O 1
ATOM 1166 N N . CYS A 1 141 ? -7.852 -16.969 0.608 1 96.62 141 CYS A N 1
ATOM 1167 C CA . CYS A 1 141 ? -7.695 -18.375 0.261 1 96.62 141 CYS A CA 1
ATOM 1168 C C . CYS A 1 141 ? -6.449 -18.594 -0.589 1 96.62 141 CYS A C 1
ATOM 1170 O O . CYS A 1 141 ? -5.98 -17.672 -1.26 1 96.62 141 CYS A O 1
ATOM 1172 N N . HIS A 1 142 ? -5.867 -19.75 -0.447 1 93.56 142 HIS A N 1
ATOM 1173 C CA . HIS A 1 142 ? -4.719 -20.078 -1.283 1 93.56 142 HIS A CA 1
ATOM 1174 C C . HIS A 1 142 ? -4.832 -21.5 -1.83 1 93.56 142 HIS A C 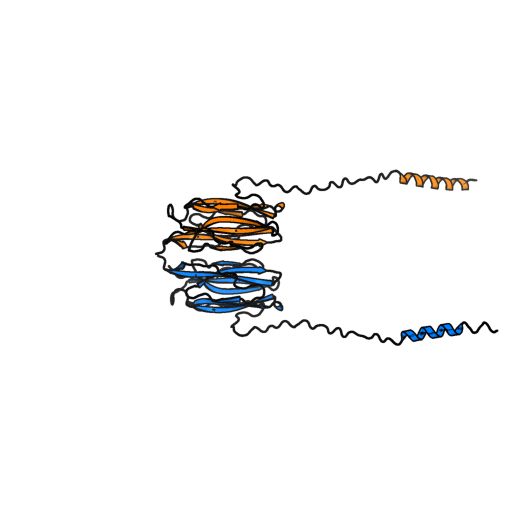1
ATOM 1176 O O . HIS A 1 142 ? -5.523 -22.344 -1.253 1 93.56 142 HIS A O 1
ATOM 1182 N N . ILE A 1 143 ? -4.324 -21.641 -2.963 1 91.62 143 ILE A N 1
ATOM 1183 C CA . ILE A 1 143 ? -4.289 -22.938 -3.631 1 91.62 143 ILE A CA 1
ATOM 1184 C C . ILE A 1 143 ? -2.855 -23.453 -3.658 1 91.62 143 ILE A C 1
ATOM 1186 O O . ILE A 1 143 ? -1.944 -22.781 -4.129 1 91.62 143 ILE A O 1
ATOM 1190 N N . LYS A 1 144 ? -2.762 -24.703 -3.248 1 86.81 144 LYS A N 1
ATOM 1191 C CA . LYS A 1 144 ? -1.436 -25.297 -3.191 1 86.81 144 LYS A CA 1
ATOM 1192 C C . LYS A 1 144 ? -0.764 -25.297 -4.562 1 86.81 144 LYS A C 1
ATOM 1194 O O . LYS A 1 144 ? -1.401 -25.578 -5.574 1 86.81 144 LYS A O 1
ATOM 1199 N N . LYS A 1 145 ? 0.492 -24.875 -4.688 1 85.88 145 LYS A N 1
ATOM 1200 C CA . LYS A 1 145 ? 1.366 -24.922 -5.855 1 85.88 145 LYS A CA 1
ATOM 1201 C C . LYS A 1 145 ? 1.021 -23.797 -6.836 1 85.88 145 LYS A C 1
ATOM 1203 O O . LYS A 1 145 ? 1.582 -23.734 -7.93 1 85.88 145 LYS A O 1
ATOM 1208 N N . TYR A 1 146 ? 0.055 -23.047 -6.516 1 89 146 TYR A N 1
ATOM 1209 C CA . TYR A 1 146 ? -0.265 -21.906 -7.359 1 89 146 TYR A CA 1
ATOM 1210 C C . TYR A 1 146 ? 0.227 -20.609 -6.727 1 89 146 TYR A C 1
ATOM 1212 O O . TYR A 1 146 ? 0.122 -20.422 -5.512 1 89 146 TYR A O 1
ATOM 1220 N N . ARG A 1 147 ? 0.743 -19.75 -7.594 1 89.31 147 ARG A N 1
ATOM 1221 C CA . ARG A 1 147 ? 1.33 -18.516 -7.102 1 89.31 147 ARG A CA 1
ATOM 1222 C C . ARG A 1 147 ? 0.895 -17.328 -7.953 1 89.31 147 ARG A C 1
ATOM 1224 O O . ARG A 1 147 ? 0.675 -17.469 -9.156 1 89.31 147 ARG A O 1
ATOM 1231 N N . PRO A 1 148 ? 0.755 -16.234 -7.293 1 90.81 148 PRO A N 1
ATOM 1232 C CA . PRO A 1 148 ? 0.447 -15.023 -8.07 1 90.81 148 PRO A CA 1
ATOM 1233 C C . PRO A 1 148 ? 1.572 -14.633 -9.023 1 90.81 148 PRO A C 1
ATOM 1235 O O . PRO A 1 148 ? 2.75 -14.789 -8.695 1 90.81 148 PRO A O 1
ATOM 1238 N N . ASN A 1 149 ? 1.197 -14.219 -10.141 1 87.62 149 ASN A N 1
ATOM 1239 C CA . ASN A 1 149 ? 2.113 -13.695 -11.148 1 87.62 149 ASN A CA 1
ATOM 1240 C C . ASN A 1 149 ? 1.489 -12.547 -11.938 1 87.62 149 ASN A C 1
ATOM 1242 O O . ASN A 1 149 ? 0.274 -12.352 -11.898 1 87.62 149 ASN A O 1
ATOM 1246 N N . LYS A 1 150 ? 2.309 -11.727 -12.586 1 89.12 150 LYS A N 1
ATOM 1247 C CA . LYS A 1 150 ? 1.857 -10.578 -13.367 1 89.12 150 LYS A CA 1
ATOM 1248 C C . LYS A 1 150 ? 0.964 -9.664 -12.539 1 89.12 150 LYS A C 1
ATOM 1250 O O . LYS A 1 150 ? -0.157 -9.344 -12.945 1 89.12 150 LYS A O 1
ATOM 1255 N N . CYS A 1 151 ? 1.502 -9.367 -11.398 1 93.44 151 CYS A N 1
ATOM 1256 C CA . CYS A 1 151 ? 0.744 -8.547 -10.461 1 93.44 151 CYS A CA 1
ATOM 1257 C C . CYS A 1 151 ? 0.846 -7.07 -10.828 1 93.44 151 CYS A C 1
ATOM 1259 O O . CYS A 1 151 ? 1.857 -6.633 -11.375 1 93.44 151 CYS A O 1
ATOM 1261 N N . LYS A 1 152 ? -0.317 -6.359 -10.516 1 93 152 LYS A N 1
ATOM 1262 C CA . LYS A 1 152 ? -0.403 -4.922 -10.758 1 93 152 LYS A CA 1
ATOM 1263 C C . LYS A 1 152 ? -1.148 -4.215 -9.633 1 93 152 LYS A C 1
ATOM 1265 O O . LYS A 1 152 ? -2.102 -4.762 -9.07 1 93 152 LYS A O 1
ATOM 1270 N N . ILE A 1 153 ? -0.626 -3.016 -9.336 1 95.94 153 ILE A N 1
ATOM 1271 C CA . ILE A 1 153 ? -1.393 -2.145 -8.453 1 95.94 153 ILE A CA 1
ATOM 1272 C C . ILE A 1 153 ? -2.217 -1.164 -9.281 1 95.94 153 ILE A C 1
ATOM 1274 O O . ILE A 1 153 ? -1.696 -0.528 -10.203 1 95.94 153 ILE A O 1
ATOM 1278 N N . THR A 1 154 ? -3.432 -1.044 -8.984 1 97.25 154 THR A N 1
ATOM 1279 C CA . THR A 1 154 ? -4.305 -0.148 -9.734 1 97.25 154 THR A CA 1
ATOM 1280 C C . THR A 1 154 ? -4.035 1.307 -9.359 1 97.25 154 THR A C 1
ATOM 1282 O O . THR A 1 154 ? -3.461 1.587 -8.305 1 97.25 154 THR A O 1
ATOM 1285 N N . SER A 1 155 ? -4.52 2.131 -10.297 1 94.56 155 SER A N 1
ATOM 1286 C CA . SER A 1 155 ? -4.641 3.523 -9.883 1 94.56 155 SER A CA 1
ATOM 1287 C C . SER A 1 155 ? -5.738 3.693 -8.836 1 94.56 155 SER A C 1
ATOM 1289 O O . SER A 1 155 ? -6.434 2.734 -8.5 1 94.56 155 SER A O 1
ATOM 1291 N N . LEU A 1 156 ? -5.754 4.922 -8.305 1 96 156 LEU A N 1
ATOM 1292 C CA . LEU A 1 156 ? -6.863 5.223 -7.402 1 96 156 LEU A CA 1
ATOM 1293 C C . LEU A 1 156 ? -8.203 4.93 -8.078 1 96 156 LEU A C 1
ATOM 1295 O O . LEU A 1 156 ? -8.453 5.387 -9.195 1 96 156 LEU A O 1
ATOM 1299 N N . ARG A 1 157 ? -9.023 4.176 -7.344 1 97.88 157 ARG A N 1
ATOM 1300 C CA . ARG A 1 157 ? -10.25 3.709 -7.98 1 97.88 157 ARG A CA 1
ATOM 1301 C C . ARG A 1 157 ? -11.445 4.562 -7.566 1 97.88 157 ARG A C 1
ATOM 1303 O O . ARG A 1 157 ? -12.539 4.426 -8.117 1 97.88 157 ARG A O 1
ATOM 1310 N N . ASN A 1 158 ? -11.328 5.398 -6.609 1 98 158 ASN A N 1
ATOM 1311 C CA . ASN A 1 158 ? -12.305 6.43 -6.27 1 98 158 ASN A CA 1
ATOM 1312 C C . ASN A 1 158 ? -11.633 7.668 -5.684 1 98 158 ASN A C 1
ATOM 1314 O O . ASN A 1 158 ? -10.531 7.582 -5.145 1 98 158 ASN A O 1
ATOM 1318 N N . PHE A 1 159 ? -12.359 8.719 -5.832 1 96.19 159 PHE A N 1
ATOM 1319 C CA . PHE A 1 159 ? -11.953 9.953 -5.16 1 96.19 159 PHE A CA 1
ATOM 1320 C C . PHE A 1 159 ? -12.883 10.258 -3.992 1 96.19 159 PHE A C 1
ATOM 1322 O O . PHE A 1 159 ? -13.891 9.586 -3.799 1 96.19 159 PHE A O 1
ATOM 1329 N N . TRP A 1 160 ? -12.508 11.203 -3.227 1 96.81 160 TRP A N 1
ATOM 1330 C CA . TRP A 1 160 ? -13.312 11.594 -2.076 1 96.81 160 TRP A CA 1
ATOM 1331 C C . TRP A 1 160 ? -14.75 11.883 -2.496 1 96.81 160 TRP A C 1
ATOM 1333 O O . TRP A 1 160 ? -14.992 12.609 -3.463 1 96.81 160 TRP A O 1
ATOM 1343 N N . ASP A 1 161 ? -15.688 11.219 -1.806 1 97 161 ASP A N 1
ATOM 1344 C CA . ASP A 1 161 ? -17.125 11.422 -1.972 1 97 161 ASP A CA 1
ATOM 1345 C C . ASP A 1 161 ? -17.594 10.898 -3.326 1 97 161 ASP A C 1
ATOM 1347 O O . ASP A 1 161 ? -18.688 11.258 -3.791 1 97 161 ASP A O 1
ATOM 1351 N N . ARG A 1 162 ? -16.734 10.164 -3.977 1 97.31 162 ARG A N 1
ATOM 1352 C CA . ARG A 1 162 ? -17.109 9.578 -5.258 1 97.31 162 ARG A CA 1
ATOM 1353 C C . ARG A 1 162 ? -17.266 8.062 -5.148 1 97.31 162 ARG A C 1
ATOM 1355 O O . ARG A 1 162 ? -16.766 7.449 -4.207 1 97.31 162 ARG A O 1
ATOM 1362 N N . ASN A 1 163 ? -17.984 7.547 -6.102 1 97.94 163 ASN A N 1
ATOM 1363 C CA . ASN A 1 163 ? -18.312 6.125 -6.078 1 97.94 163 ASN A CA 1
ATOM 1364 C C . ASN A 1 163 ? -17.094 5.266 -6.422 1 97.94 163 ASN A C 1
ATOM 1366 O O . ASN A 1 163 ? -16.266 5.648 -7.258 1 97.94 163 ASN A O 1
ATOM 1370 N N . LEU A 1 164 ? -17.016 4.207 -5.691 1 98.62 164 LEU A N 1
ATOM 1371 C CA . LEU A 1 164 ? -16.109 3.125 -6.062 1 98.62 164 LEU A CA 1
ATOM 1372 C C . LEU A 1 164 ? -16.828 2.068 -6.891 1 98.62 164 LEU A C 1
ATOM 1374 O O . LEU A 1 164 ? -17.891 1.586 -6.496 1 98.62 164 LEU A O 1
ATOM 1378 N N . ASN A 1 165 ? -16.422 1.806 -8.055 1 98.56 165 ASN A N 1
ATOM 1379 C CA . ASN A 1 165 ? -16.906 0.747 -8.93 1 98.56 165 ASN A CA 1
ATOM 1380 C C . ASN A 1 165 ? -15.758 0.053 -9.664 1 98.56 165 ASN A C 1
ATOM 1382 O O . ASN A 1 165 ? -15.406 0.438 -10.781 1 98.56 165 ASN A O 1
ATOM 1386 N N . TYR A 1 166 ? -15.281 -0.96 -8.984 1 98.88 166 TYR A N 1
ATOM 1387 C CA . TYR A 1 166 ? -14.117 -1.629 -9.562 1 98.88 166 TYR A CA 1
ATOM 1388 C C . TYR A 1 166 ? -14.406 -3.1 -9.828 1 98.88 166 TYR A C 1
ATOM 1390 O O . TYR A 1 166 ? -14.719 -3.857 -8.906 1 98.88 166 TYR A O 1
ATOM 1398 N N . ARG A 1 167 ? -14.219 -3.445 -11.086 1 98.75 167 ARG A N 1
ATOM 1399 C CA . ARG A 1 167 ? -14.352 -4.84 -11.5 1 98.75 167 ARG A CA 1
ATOM 1400 C C . ARG A 1 167 ? -12.984 -5.43 -11.859 1 98.75 167 ARG A C 1
ATOM 1402 O O . ARG A 1 167 ? -12.297 -4.922 -12.75 1 98.75 167 ARG A O 1
ATOM 1409 N N . VAL A 1 168 ? -12.633 -6.477 -11.148 1 98.62 168 VAL A N 1
ATOM 1410 C CA . VAL A 1 168 ? -11.367 -7.148 -11.438 1 98.62 168 VAL A CA 1
ATOM 1411 C C . VAL A 1 168 ? -11.391 -7.707 -12.852 1 98.62 168 VAL A C 1
ATOM 1413 O O . VAL A 1 168 ? -12.32 -8.422 -13.234 1 98.62 168 VAL A O 1
ATOM 1416 N N . PRO A 1 169 ? -10.359 -7.379 -13.648 1 98.06 169 PRO A N 1
ATOM 1417 C CA . PRO A 1 169 ? -10.344 -7.852 -15.031 1 98.06 169 PRO A CA 1
ATOM 1418 C C . PRO A 1 169 ? -10.32 -9.375 -15.133 1 98.06 169 PRO A C 1
ATOM 1420 O O . PRO A 1 169 ? -9.969 -10.055 -14.164 1 98.06 169 PRO A O 1
ATOM 1423 N N . HIS A 1 170 ? -10.609 -9.758 -16.344 1 96.38 170 HIS A N 1
ATOM 1424 C CA . HIS A 1 170 ? -10.609 -11.188 -16.625 1 96.38 170 HIS A CA 1
ATOM 1425 C C . HIS A 1 170 ? -9.258 -11.812 -16.312 1 96.38 170 HIS A C 1
ATOM 1427 O O . HIS A 1 170 ? -8.211 -11.234 -16.625 1 96.38 170 HIS A O 1
ATOM 1433 N N . ASN A 1 171 ? -9.227 -12.953 -15.641 1 95.94 171 ASN A N 1
ATOM 1434 C CA . ASN A 1 171 ? -8.078 -13.797 -15.328 1 95.94 171 ASN A CA 1
ATOM 1435 C C . ASN A 1 171 ? -7.23 -13.195 -14.211 1 95.94 171 ASN A C 1
ATOM 1437 O O . ASN A 1 171 ? -6.141 -13.695 -13.906 1 95.94 171 ASN A O 1
ATOM 1441 N N . TYR A 1 172 ? -7.637 -12.047 -13.773 1 98.19 172 TYR A N 1
ATOM 1442 C CA . TYR A 1 172 ? -6.984 -11.477 -12.602 1 98.19 172 TYR A CA 1
ATOM 1443 C C . TYR A 1 172 ? -7.809 -11.719 -11.344 1 98.19 172 TYR A C 1
ATOM 1445 O O . TYR A 1 172 ? -9.023 -11.938 -11.422 1 98.19 172 TYR A O 1
ATOM 1453 N N . TYR A 1 173 ? -7.086 -11.656 -10.211 1 98.25 173 TYR A N 1
ATOM 1454 C CA . TYR A 1 173 ? -7.727 -11.875 -8.922 1 98.25 173 TYR A CA 1
ATOM 1455 C C . TYR A 1 173 ? -7.234 -10.859 -7.895 1 98.25 173 TYR A C 1
ATOM 1457 O O . TYR A 1 173 ? -6.062 -10.477 -7.902 1 98.25 173 TYR A O 1
ATOM 1465 N N . LEU A 1 174 ? -8.156 -10.461 -7.043 1 98.62 174 LEU A N 1
ATOM 1466 C CA . LEU A 1 174 ? -7.832 -9.492 -5.996 1 98.62 174 LEU A CA 1
ATOM 1467 C C . LEU A 1 174 ? -6.934 -10.125 -4.938 1 98.62 174 LEU A C 1
ATOM 1469 O O . LEU A 1 174 ? -7.316 -11.109 -4.301 1 98.62 174 LEU A O 1
ATOM 1473 N N . VAL A 1 175 ? -5.707 -9.508 -4.734 1 98 175 VAL A N 1
ATOM 1474 C CA . VAL A 1 175 ? -4.777 -10.117 -3.787 1 98 175 VAL A CA 1
ATOM 1475 C C . VAL A 1 175 ? -4.449 -9.125 -2.674 1 98 175 VAL A C 1
ATOM 1477 O O . VAL A 1 175 ? -3.969 -9.516 -1.608 1 98 175 VAL A O 1
ATOM 1480 N N . GLY A 1 176 ? -4.621 -7.895 -2.92 1 98.31 176 GLY A N 1
ATOM 1481 C CA . GLY A 1 176 ? -4.312 -6.859 -1.946 1 98.31 176 GLY A CA 1
ATOM 1482 C C . GLY A 1 176 ? -5.23 -5.652 -2.047 1 98.31 176 GLY A C 1
ATOM 1483 O O . GLY A 1 176 ? -5.883 -5.449 -3.072 1 98.31 176 GLY A O 1
ATOM 1484 N N . ALA A 1 177 ? -5.273 -4.891 -0.977 1 98.75 177 ALA A N 1
ATOM 1485 C CA . ALA A 1 177 ? -6.066 -3.664 -0.897 1 98.75 177 ALA A CA 1
ATOM 1486 C C . ALA A 1 177 ? -5.32 -2.576 -0.133 1 98.75 177 ALA A C 1
ATOM 1488 O O . ALA A 1 177 ? -4.676 -2.852 0.884 1 98.75 177 ALA A O 1
ATOM 1489 N N . PHE A 1 178 ? -5.41 -1.383 -0.671 1 98.44 178 PHE A N 1
ATOM 1490 C CA . PHE A 1 178 ? -4.793 -0.205 -0.07 1 98.44 178 PHE A CA 1
ATOM 1491 C C . PHE A 1 178 ? -5.797 0.937 0.033 1 98.44 178 PHE A C 1
ATOM 1493 O O . PHE A 1 178 ? -6.594 1.155 -0.884 1 98.44 178 PHE A O 1
ATOM 1500 N N . SER A 1 179 ? -5.77 1.615 1.179 1 98.19 179 SER A N 1
ATOM 1501 C CA . SER A 1 179 ? -6.75 2.678 1.372 1 98.19 179 SER A CA 1
ATOM 1502 C C . SER A 1 179 ? -6.199 3.781 2.27 1 98.19 179 SER A C 1
ATOM 1504 O O . SER A 1 179 ? -5.367 3.521 3.141 1 98.19 179 SER A O 1
ATOM 1506 N N . ASP A 1 180 ? -6.605 4.949 1.96 1 95.12 180 ASP A N 1
ATOM 1507 C CA . ASP A 1 180 ? -6.312 6.07 2.85 1 95.12 180 ASP A CA 1
ATOM 1508 C C . ASP A 1 180 ? -7.598 6.781 3.271 1 95.12 180 ASP A C 1
ATOM 1510 O O . ASP A 1 180 ? -8.602 6.746 2.553 1 95.12 180 ASP A O 1
ATOM 1514 N N . HIS A 1 181 ? -7.527 7.324 4.461 1 96.12 181 HIS A N 1
ATOM 1515 C CA . HIS A 1 181 ? -8.656 8.047 5.035 1 96.12 181 HIS A CA 1
ATOM 1516 C C . HIS A 1 181 ? -8.32 9.523 5.246 1 96.12 181 HIS A C 1
ATOM 1518 O O . HIS A 1 181 ? -7.188 9.859 5.609 1 96.12 181 HIS A O 1
ATOM 1524 N N . ASP A 1 182 ? -9.32 10.305 4.898 1 93.06 182 ASP A N 1
ATOM 1525 C CA . ASP A 1 182 ? -9.164 11.734 5.145 1 93.06 182 ASP A CA 1
ATOM 1526 C C . ASP A 1 182 ? -10.258 12.25 6.082 1 93.06 182 ASP A C 1
ATOM 1528 O O . ASP A 1 182 ? -11.445 12.141 5.781 1 93.06 182 ASP A O 1
ATOM 1532 N N . ASN A 1 183 ? -9.906 12.922 7.148 1 91.88 183 ASN A N 1
ATOM 1533 C CA . ASN A 1 183 ? -10.836 13.367 8.172 1 91.88 183 ASN A CA 1
ATOM 1534 C C . ASN A 1 183 ? -11.664 14.562 7.695 1 91.88 183 ASN A C 1
ATOM 1536 O O . ASN A 1 183 ? -12.695 14.883 8.289 1 91.88 183 ASN A O 1
ATOM 1540 N N . ARG A 1 184 ? -11.188 15.258 6.699 1 91.06 184 ARG A N 1
ATOM 1541 C CA . ARG A 1 184 ? -11.984 16.344 6.137 1 91.06 184 ARG A CA 1
ATOM 1542 C C . ARG A 1 184 ? -13.203 15.805 5.391 1 91.06 184 ARG A C 1
ATOM 1544 O O . ARG A 1 184 ? -14.297 16.359 5.508 1 91.06 184 ARG A O 1
ATOM 1551 N N . TYR A 1 185 ? -13.008 14.727 4.699 1 94.75 185 TYR A N 1
ATOM 1552 C CA . TYR A 1 185 ? -14.062 14.125 3.887 1 94.75 185 TYR A CA 1
ATOM 1553 C C . TYR A 1 185 ? -14.75 12.992 4.637 1 94.75 185 TYR A C 1
ATOM 1555 O O . TYR A 1 185 ? -15.836 12.547 4.242 1 94.75 185 TYR A O 1
ATOM 1563 N N . GLN A 1 186 ? -14.102 12.547 5.742 1 97.06 186 GLN A N 1
ATOM 1564 C CA . GLN A 1 186 ? -14.57 11.375 6.48 1 97.06 186 GLN A CA 1
ATOM 1565 C C . GLN A 1 186 ? -14.883 10.219 5.539 1 97.06 186 GLN A C 1
ATOM 1567 O O . GLN A 1 186 ? -15.953 9.609 5.621 1 97.06 186 GLN A O 1
ATOM 1572 N N . ASP A 1 187 ? -13.984 10.016 4.613 1 98.12 187 ASP A N 1
ATOM 1573 C CA . ASP A 1 187 ? -14.133 9.031 3.545 1 98.12 187 ASP A CA 1
ATOM 1574 C C . ASP A 1 187 ? -12.805 8.336 3.25 1 98.12 187 ASP A C 1
ATOM 1576 O O . ASP A 1 187 ? -11.742 8.805 3.676 1 98.12 187 ASP A O 1
ATOM 1580 N N . ARG A 1 188 ? -12.914 7.203 2.627 1 97.94 188 ARG A N 1
ATOM 1581 C CA . ARG A 1 188 ? -11.734 6.449 2.225 1 97.94 188 ARG A CA 1
ATOM 1582 C C . ARG A 1 188 ? -11.641 6.34 0.706 1 97.94 188 ARG A C 1
ATOM 1584 O O . ARG A 1 188 ? -12.664 6.305 0.019 1 97.94 188 ARG A O 1
ATOM 1591 N N . ARG A 1 189 ? -10.414 6.238 0.256 1 97.56 189 ARG A N 1
ATOM 1592 C CA . ARG A 1 189 ? -10.133 5.922 -1.14 1 97.56 189 ARG A CA 1
ATOM 1593 C C . ARG A 1 189 ? -9.344 4.617 -1.259 1 97.56 189 ARG A C 1
ATOM 1595 O O . ARG A 1 189 ? -8.68 4.203 -0.31 1 97.56 189 ARG A O 1
ATOM 1602 N N . TRP A 1 190 ? -9.516 4.066 -2.457 1 98.56 190 TRP A N 1
ATOM 1603 C CA . TRP A 1 190 ? -9.062 2.682 -2.533 1 98.56 190 TRP A CA 1
ATOM 1604 C C . TRP A 1 190 ? -8.188 2.461 -3.76 1 98.56 190 TRP A C 1
ATOM 1606 O O . TRP A 1 190 ? -8.406 3.072 -4.809 1 98.56 190 TRP A O 1
ATOM 1616 N N . GLN A 1 191 ? -7.145 1.666 -3.594 1 98.31 191 GLN A N 1
ATOM 1617 C CA . GLN A 1 191 ? -6.352 1.009 -4.625 1 98.31 191 GLN A CA 1
ATOM 1618 C C . GLN A 1 191 ? -6.273 -0.496 -4.387 1 98.31 191 GLN A C 1
ATOM 1620 O O . GLN A 1 191 ? -6.438 -0.959 -3.256 1 98.31 191 GLN A O 1
ATOM 1625 N N . PHE A 1 192 ? -6.062 -1.24 -5.484 1 98.75 192 PHE A N 1
ATOM 1626 C CA . PHE A 1 192 ? -6.055 -2.691 -5.344 1 98.75 192 PHE A CA 1
ATOM 1627 C C . PHE A 1 192 ? -4.84 -3.295 -6.039 1 98.75 192 PHE A C 1
ATOM 1629 O O . PHE A 1 192 ? -4.285 -2.695 -6.961 1 98.75 192 PHE A O 1
ATOM 1636 N N . GLU A 1 193 ? -4.414 -4.363 -5.449 1 98.25 193 GLU A N 1
ATOM 1637 C CA . GLU A 1 193 ? -3.453 -5.195 -6.164 1 98.25 193 GLU A CA 1
ATOM 1638 C C . GLU A 1 193 ? -4.125 -6.43 -6.758 1 98.25 193 GLU A C 1
ATOM 1640 O O . GLU A 1 193 ? -4.836 -7.156 -6.059 1 98.25 193 GLU A O 1
ATOM 1645 N N . ILE A 1 194 ? -3.902 -6.617 -8.039 1 98.25 194 ILE A N 1
ATOM 1646 C CA . ILE A 1 194 ? -4.48 -7.77 -8.727 1 98.25 194 ILE A CA 1
ATOM 1647 C C . ILE A 1 194 ? -3.373 -8.586 -9.391 1 98.25 194 ILE A C 1
ATOM 1649 O O . ILE A 1 194 ? -2.352 -8.031 -9.805 1 98.25 194 ILE A O 1
ATOM 1653 N N . CYS A 1 195 ? -3.598 -9.867 -9.406 1 96.38 195 CYS A N 1
ATOM 1654 C CA . CYS A 1 195 ? -2.598 -10.758 -9.984 1 96.38 195 CYS A CA 1
ATOM 1655 C C . CYS A 1 195 ? -3.26 -11.875 -10.781 1 96.38 195 CYS A C 1
ATOM 1657 O O . CYS A 1 195 ? -4.441 -12.172 -10.586 1 96.38 195 CYS A O 1
ATOM 1659 N N . GLN A 1 196 ? -2.504 -12.406 -11.68 1 95.25 196 GLN A N 1
ATOM 1660 C CA . GLN A 1 196 ? -2.824 -13.711 -12.258 1 95.25 196 GLN A CA 1
ATOM 1661 C C . GLN A 1 196 ? -2.209 -14.836 -11.43 1 95.25 196 GLN A C 1
ATOM 1663 O O . GLN A 1 196 ? -1.419 -14.586 -10.516 1 95.25 196 GLN A O 1
ATOM 1668 N N . PHE A 1 197 ? -2.746 -16.047 -11.68 1 92.38 197 PHE A N 1
ATOM 1669 C CA . PHE A 1 197 ? -2.207 -17.172 -10.93 1 92.38 197 PHE A CA 1
ATOM 1670 C C . PHE A 1 197 ? -1.718 -18.266 -11.875 1 92.38 197 PHE A C 1
ATOM 1672 O O . PHE A 1 197 ? -2.326 -18.5 -12.922 1 92.38 197 PHE A O 1
ATOM 1679 N N . GLY A 1 198 ? -0.595 -18.812 -11.516 1 88.44 198 GLY A N 1
ATOM 1680 C CA . GLY A 1 198 ? -0.044 -19.938 -12.258 1 88.44 198 GLY A CA 1
ATOM 1681 C C . GLY A 1 198 ? 0.566 -21 -11.367 1 88.44 198 GLY A C 1
ATOM 1682 O O . GLY A 1 198 ? 0.87 -20.75 -10.195 1 88.44 198 GLY A O 1
ATOM 1683 N N . ARG A 1 199 ? 0.696 -22.172 -11.984 1 86.5 199 ARG A N 1
ATOM 1684 C CA . ARG A 1 199 ? 1.271 -23.297 -11.242 1 86.5 199 ARG A CA 1
ATOM 1685 C C . ARG A 1 199 ? 2.791 -23.203 -11.188 1 86.5 199 ARG A C 1
ATOM 1687 O O . ARG A 1 199 ? 3.428 -22.844 -12.18 1 86.5 199 ARG A O 1
ATOM 1694 N N . CYS A 1 200 ? 3.377 -23.25 -9.938 1 80.88 200 CYS A N 1
ATOM 1695 C CA . CYS A 1 200 ? 4.828 -23.234 -9.789 1 80.88 200 CYS A CA 1
ATOM 1696 C C . CYS A 1 200 ? 5.301 -24.469 -9.023 1 80.88 200 CYS A C 1
ATOM 1698 O O . CYS A 1 200 ? 4.598 -24.969 -8.141 1 80.88 200 CYS A O 1
ATOM 1700 N N . ARG A 1 201 ? 6.293 -25.219 -9.617 1 68.31 201 ARG A N 1
ATOM 1701 C CA . ARG A 1 201 ? 6.781 -26.453 -9 1 68.31 201 ARG A CA 1
ATOM 1702 C C . ARG A 1 201 ? 7.586 -26.156 -7.738 1 68.31 201 ARG A C 1
ATOM 1704 O O . ARG A 1 201 ? 8.227 -25.094 -7.641 1 68.31 201 ARG A O 1
ATOM 1711 N N . MET B 1 1 ? -0.602 78.25 71.5 1 26.94 1 MET B N 1
ATOM 1712 C CA . MET B 1 1 ? 0.716 78.188 70.875 1 26.94 1 MET B CA 1
ATOM 1713 C C . MET B 1 1 ? 0.991 76.875 70.188 1 26.94 1 MET B C 1
ATOM 1715 O O . MET B 1 1 ? 1.623 76.812 69.125 1 26.94 1 MET B O 1
ATOM 1719 N N . ALA B 1 2 ? 0.605 75.75 70.938 1 36.56 2 ALA B N 1
ATOM 1720 C CA . ALA B 1 2 ? 1.156 74.438 70.688 1 36.56 2 ALA B CA 1
ATOM 1721 C C . ALA B 1 2 ? 0.475 73.812 69.438 1 36.56 2 ALA B C 1
ATOM 1723 O O . ALA B 1 2 ? 0.863 72.688 69.062 1 36.56 2 ALA B O 1
ATOM 1724 N N . GLU B 1 3 ? -0.68 74.375 69 1 35.31 3 GLU B N 1
ATOM 1725 C CA . GLU B 1 3 ? -1.451 73.75 67.938 1 35.31 3 GLU B CA 1
ATOM 1726 C C . GLU B 1 3 ? -0.746 73.875 66.562 1 35.31 3 GLU B C 1
ATOM 1728 O O . GLU B 1 3 ? -1.223 73.375 65.562 1 35.31 3 GLU B O 1
ATOM 1733 N N . LYS B 1 4 ? 0.288 74.75 66.5 1 37.16 4 LYS B N 1
ATOM 1734 C CA . LYS B 1 4 ? 0.908 75.062 65.188 1 37.16 4 LYS B CA 1
ATOM 1735 C C . LYS B 1 4 ? 1.792 73.875 64.75 1 37.16 4 LYS B C 1
ATOM 1737 O O . LYS B 1 4 ? 2.271 73.875 63.625 1 37.16 4 LYS B O 1
ATOM 1742 N N . ARG B 1 5 ? 2.248 73.062 65.75 1 34 5 ARG B N 1
ATOM 1743 C CA . ARG B 1 5 ? 3.408 72.25 65.375 1 34 5 ARG B CA 1
ATOM 1744 C C . ARG B 1 5 ? 3.002 71.125 64.5 1 34 5 ARG B C 1
ATOM 1746 O O . ARG B 1 5 ? 3.832 70.562 63.781 1 34 5 ARG B O 1
ATOM 1753 N N . PHE B 1 6 ? 1.742 70.562 64.625 1 38.69 6 PHE B N 1
ATOM 1754 C CA . PHE B 1 6 ? 1.565 69.25 64.125 1 38.69 6 PHE B CA 1
ATOM 1755 C C . PHE B 1 6 ? 1.417 69.25 62.625 1 38.69 6 PHE B C 1
ATOM 1757 O O . PHE B 1 6 ? 1.432 68.188 61.969 1 38.69 6 PHE B O 1
ATOM 1764 N N . VAL B 1 7 ? 1.22 70.375 61.938 1 38.69 7 VAL B N 1
ATOM 1765 C CA . VAL B 1 7 ? 0.905 70.375 60.5 1 38.69 7 VAL B CA 1
ATOM 1766 C C . VAL B 1 7 ? 2.186 70.188 59.688 1 38.69 7 VAL B C 1
ATOM 1768 O O . VAL B 1 7 ? 2.137 69.75 58.531 1 38.69 7 VAL B O 1
ATOM 1771 N N . LYS B 1 8 ? 3.377 70.562 60.25 1 37.94 8 LYS B N 1
ATOM 1772 C CA . LYS B 1 8 ? 4.543 70.688 59.375 1 37.94 8 LYS B CA 1
ATOM 1773 C C . LYS B 1 8 ? 5.07 69.25 59.031 1 37.94 8 LYS B C 1
ATOM 1775 O O . LYS B 1 8 ? 5.773 69.062 58.031 1 37.94 8 LYS B O 1
ATOM 1780 N N . LEU B 1 9 ? 4.766 68.312 59.938 1 37.81 9 LEU B N 1
ATOM 1781 C CA . LEU B 1 9 ? 5.488 67.062 59.719 1 37.81 9 LEU B CA 1
ATOM 1782 C C . LEU B 1 9 ? 4.914 66.25 58.531 1 37.81 9 LEU B C 1
ATOM 1784 O O . LEU B 1 9 ? 5.582 65.438 57.969 1 37.81 9 LEU B O 1
ATOM 1788 N N . LEU B 1 10 ? 3.672 66.688 58.031 1 38.81 10 LEU B N 1
ATOM 1789 C CA . LEU B 1 10 ? 3.062 65.875 57 1 38.81 10 LEU B CA 1
ATOM 1790 C C . LEU B 1 10 ? 3.727 66.062 55.625 1 38.81 10 LEU B C 1
ATOM 1792 O O . LEU B 1 10 ? 3.711 65.188 54.781 1 38.81 10 LEU B O 1
ATOM 1796 N N . LEU B 1 11 ? 4.422 67.312 55.469 1 38.47 11 LEU B N 1
ATOM 1797 C CA . LEU B 1 11 ? 4.855 67.562 54.094 1 38.47 11 LEU B CA 1
ATOM 1798 C C . LEU B 1 11 ? 6.109 66.812 53.75 1 38.47 11 LEU B C 1
ATOM 1800 O O . LEU B 1 11 ? 6.352 66.5 52.562 1 38.47 11 LEU B O 1
ATOM 1804 N N . LEU B 1 12 ? 6.93 66.438 54.781 1 38.69 12 LEU B N 1
ATOM 1805 C CA . LEU B 1 12 ? 8.242 65.938 54.438 1 38.69 12 LEU B CA 1
ATOM 1806 C C . LEU B 1 12 ? 8.117 64.5 53.906 1 38.69 12 LEU B C 1
ATOM 1808 O O . LEU B 1 12 ? 9.008 64 53.219 1 38.69 12 LEU B O 1
ATOM 1812 N N . MET B 1 13 ? 7.02 63.75 54.344 1 35.81 13 MET B N 1
ATOM 1813 C CA . MET B 1 13 ? 7.07 62.312 54.031 1 35.81 13 MET B CA 1
ATOM 1814 C C . MET B 1 13 ? 6.809 62.062 52.562 1 35.81 13 MET B C 1
ATOM 1816 O O . MET B 1 13 ? 6.922 60.938 52.094 1 35.81 13 MET B O 1
ATOM 1820 N N . MET B 1 14 ? 6.238 63.094 51.812 1 38.62 14 MET B N 1
ATOM 1821 C CA . MET B 1 14 ? 5.828 62.719 50.469 1 38.62 14 MET B CA 1
ATOM 1822 C C . MET B 1 14 ? 7.031 62.625 49.531 1 38.62 14 MET B C 1
ATOM 1824 O O . MET B 1 14 ? 6.918 62.125 48.406 1 38.62 14 MET B O 1
ATOM 1828 N N . LEU B 1 15 ? 8.102 63.375 49.844 1 40.56 15 LEU B N 1
ATOM 1829 C CA . LEU B 1 15 ? 9.086 63.469 48.75 1 40.56 15 LEU B CA 1
ATOM 1830 C C . LEU B 1 15 ? 9.883 62.156 48.625 1 40.56 15 LEU B C 1
ATOM 1832 O O . LEU B 1 15 ? 10.547 61.938 47.625 1 40.56 15 LEU B O 1
ATOM 1836 N N . PHE B 1 16 ? 10.016 61.438 49.781 1 39.81 16 PHE B N 1
ATOM 1837 C CA . PHE B 1 16 ? 11.078 60.438 49.656 1 39.81 16 PHE B CA 1
ATOM 1838 C C . PHE B 1 16 ? 10.656 59.344 48.688 1 39.81 16 PHE B C 1
ATOM 1840 O O . PHE B 1 16 ? 11.477 58.5 48.312 1 39.81 16 PHE B O 1
ATOM 1847 N N . GLU B 1 17 ? 9.359 59.156 48.5 1 38.62 17 GLU B N 1
ATOM 1848 C CA . GLU B 1 17 ? 9.031 57.906 47.875 1 38.62 17 GLU B CA 1
ATOM 1849 C C . GLU B 1 17 ? 9.422 57.906 46.406 1 38.62 17 GLU B C 1
ATOM 1851 O O . GLU B 1 17 ? 9.312 56.875 45.719 1 38.62 17 GLU B O 1
ATOM 1856 N N . LEU B 1 18 ? 9.641 59.094 45.875 1 40.94 18 LEU B N 1
ATOM 1857 C CA . LEU B 1 18 ? 9.734 59.031 44.406 1 40.94 18 LEU B CA 1
ATOM 1858 C C . LEU B 1 18 ? 11.047 58.375 43.969 1 40.94 18 LEU B C 1
ATOM 1860 O O . LEU B 1 18 ? 11.195 57.938 42.844 1 40.94 18 LEU B O 1
ATOM 1864 N N . LEU B 1 19 ? 12.109 58.594 44.844 1 39.44 19 LEU B N 1
ATOM 1865 C CA . LEU B 1 19 ? 13.391 58.344 44.188 1 39.44 19 LEU B CA 1
ATOM 1866 C C . LEU B 1 19 ? 13.617 56.844 44 1 39.44 19 LEU B C 1
ATOM 1868 O O . LEU B 1 19 ? 14.422 56.438 43.156 1 39.44 19 LEU B O 1
ATOM 1872 N N . ILE B 1 20 ? 13.281 56.031 44.969 1 40.12 20 ILE B N 1
ATOM 1873 C CA . ILE B 1 20 ? 14.086 54.812 45 1 40.12 20 ILE B CA 1
ATOM 1874 C C . ILE B 1 20 ? 13.688 53.906 43.844 1 40.12 20 ILE B C 1
ATOM 1876 O O . ILE B 1 20 ? 14.398 52.938 43.531 1 40.12 20 ILE B O 1
ATOM 1880 N N . PHE B 1 21 ? 12.445 53.938 43.469 1 39.72 21 PHE B N 1
ATOM 1881 C CA . PHE B 1 21 ? 12.242 52.688 42.75 1 39.72 21 PHE B CA 1
ATOM 1882 C C . PHE B 1 21 ? 12.93 52.719 41.375 1 39.72 21 PHE B C 1
ATOM 1884 O O . PHE B 1 21 ? 12.508 53.469 40.469 1 39.72 21 PHE B O 1
ATOM 1891 N N . PRO B 1 22 ? 14.312 52.75 41.312 1 40.28 22 PRO B N 1
ATOM 1892 C CA . PRO B 1 22 ? 14.805 52.594 39.938 1 40.28 22 PRO B CA 1
ATOM 1893 C C . PRO B 1 22 ? 14.133 51.469 39.188 1 40.28 22 PRO B C 1
ATOM 1895 O O . PRO B 1 22 ? 14.055 50.344 39.719 1 40.28 22 PRO B O 1
ATOM 1898 N N . ALA B 1 23 ? 12.984 51.75 38.625 1 38 23 ALA B N 1
ATOM 1899 C CA . ALA B 1 23 ? 12.219 50.844 37.781 1 38 23 ALA B CA 1
ATOM 1900 C C . ALA B 1 23 ? 13.117 50.156 36.719 1 38 23 ALA B C 1
ATOM 1902 O O . ALA B 1 23 ? 12.633 49.406 35.875 1 38 23 ALA B O 1
ATOM 1903 N N . ASP B 1 24 ? 14.391 50.719 36.625 1 39.59 24 ASP B N 1
ATOM 1904 C CA . ASP B 1 24 ? 14.797 50.188 35.344 1 39.59 24 ASP B CA 1
ATOM 1905 C C . ASP B 1 24 ? 14.938 48.688 35.406 1 39.59 24 ASP B C 1
ATOM 1907 O O . ASP B 1 24 ? 15.984 48.156 35.781 1 39.59 24 ASP B O 1
ATOM 1911 N N . VAL B 1 25 ? 14.195 47.938 36.156 1 42.91 25 VAL B N 1
ATOM 1912 C CA . VAL B 1 25 ? 14.469 46.531 35.844 1 42.91 25 VAL B CA 1
ATOM 1913 C C . VAL B 1 25 ? 14.312 46.312 34.344 1 42.91 25 VAL B C 1
ATOM 1915 O O . VAL B 1 25 ? 13.195 46.25 33.812 1 42.91 25 VAL B O 1
ATOM 1918 N N . ALA B 1 26 ? 15.023 47.094 33.438 1 39.81 26 ALA B N 1
ATOM 1919 C CA . ALA B 1 26 ? 15.195 46.531 32.094 1 39.81 26 ALA B CA 1
ATOM 1920 C C . ALA B 1 26 ? 15.359 45.031 32.156 1 39.81 26 ALA B C 1
ATOM 1922 O O . ALA B 1 26 ? 16.375 44.531 32.656 1 39.81 26 ALA B O 1
ATOM 1923 N N . SER B 1 27 ? 14.344 44.281 32.5 1 40.91 27 SER B N 1
ATOM 1924 C CA . SER B 1 27 ? 14.359 42.844 32.219 1 40.91 27 SER B CA 1
ATOM 1925 C C . SER B 1 27 ? 15.102 42.562 30.922 1 40.91 27 SER B C 1
ATOM 1927 O O . SER B 1 27 ? 14.797 43.125 29.875 1 40.91 27 SER B O 1
ATOM 1929 N N . LEU B 1 28 ? 16.453 42.5 30.953 1 41.03 28 LEU B N 1
ATOM 1930 C CA . LEU B 1 28 ? 17.109 41.781 29.859 1 41.03 28 LEU B CA 1
ATOM 1931 C C . LEU B 1 28 ? 16.234 40.656 29.359 1 41.03 28 LEU B C 1
ATOM 1933 O O . LEU B 1 28 ? 16.094 39.625 30.031 1 41.03 28 LEU B O 1
ATOM 1937 N N . ARG B 1 29 ? 15.016 40.844 28.906 1 43.53 29 ARG B N 1
ATOM 1938 C CA . ARG B 1 29 ? 14.398 39.781 28.109 1 43.53 29 ARG B CA 1
ATOM 1939 C C . ARG B 1 29 ? 15.43 39.094 27.25 1 43.53 29 ARG B C 1
ATOM 1941 O O . ARG B 1 29 ? 15.953 39.656 26.281 1 43.53 29 ARG B O 1
ATOM 1948 N N . ARG B 1 30 ? 16.391 38.375 27.812 1 46.47 30 ARG B N 1
ATOM 1949 C CA . ARG B 1 30 ? 17.172 37.469 27 1 46.47 30 ARG B CA 1
ATOM 1950 C C . ARG B 1 30 ? 16.328 36.906 25.844 1 46.47 30 ARG B C 1
ATOM 1952 O O . ARG B 1 30 ? 15.281 36.312 26.062 1 46.47 30 ARG B O 1
ATOM 1959 N N . ARG B 1 31 ? 16.172 37.625 24.766 1 51.47 31 ARG B N 1
ATOM 1960 C CA . ARG B 1 31 ? 15.672 37 23.547 1 51.47 31 ARG B CA 1
ATOM 1961 C C . ARG B 1 31 ? 16.062 35.531 23.484 1 51.47 31 ARG B C 1
ATOM 1963 O O . ARG B 1 31 ? 17.25 35.188 23.578 1 51.47 31 ARG B O 1
ATOM 1970 N N . ARG B 1 32 ? 15.352 34.625 24.125 1 54.66 32 ARG B N 1
ATOM 1971 C CA . ARG B 1 32 ? 15.555 33.188 23.891 1 54.66 32 ARG B CA 1
ATOM 1972 C C . ARG B 1 32 ? 15.977 32.938 22.438 1 54.66 32 ARG B C 1
ATOM 1974 O O . ARG B 1 32 ? 15.266 33.312 21.5 1 54.66 32 ARG B O 1
ATOM 1981 N N . ARG B 1 33 ? 17.25 33 22.141 1 51.53 33 ARG B N 1
ATOM 1982 C CA . ARG B 1 33 ? 17.797 32.656 20.828 1 51.53 33 ARG B CA 1
ATOM 1983 C C . ARG B 1 33 ? 17.125 31.391 20.281 1 51.53 33 ARG B C 1
ATOM 1985 O O . ARG B 1 33 ? 16.906 30.422 21.016 1 51.53 33 ARG B O 1
ATOM 1992 N N . ARG B 1 34 ? 16.234 31.516 19.344 1 61.47 34 ARG B N 1
ATOM 1993 C CA . ARG B 1 34 ? 15.695 30.375 18.609 1 61.47 34 ARG B CA 1
ATOM 1994 C C . ARG B 1 34 ? 16.797 29.375 18.281 1 61.47 34 ARG B C 1
ATOM 1996 O O . ARG B 1 34 ? 17.844 29.75 17.75 1 61.47 34 ARG B O 1
ATOM 2003 N N . PRO B 1 35 ? 16.797 28.266 18.984 1 66.69 35 PRO B N 1
ATOM 2004 C CA . PRO B 1 35 ? 17.859 27.281 18.703 1 66.69 35 PRO B CA 1
ATOM 2005 C C . PRO B 1 35 ? 18.141 27.141 17.203 1 66.69 35 PRO B C 1
ATOM 2007 O O . PRO B 1 35 ? 17.203 27.125 16.406 1 66.69 35 PRO B O 1
ATOM 2010 N N . VAL B 1 36 ? 19.281 27.547 16.719 1 80.56 36 VAL B N 1
ATOM 2011 C CA . VAL B 1 36 ? 19.766 27.406 15.352 1 80.56 36 VAL B CA 1
ATOM 2012 C C . VAL B 1 36 ? 19.562 25.984 14.859 1 80.56 36 VAL B C 1
ATOM 2014 O O . VAL B 1 36 ? 19.906 25.031 15.562 1 80.56 36 VAL B O 1
ATOM 2017 N N . CYS B 1 37 ? 18.797 25.781 13.789 1 89.12 37 CYS B N 1
ATOM 2018 C CA . CYS B 1 37 ? 18.578 24.484 13.18 1 89.12 37 CYS B CA 1
ATOM 2019 C C . CYS B 1 37 ? 19.875 23.953 12.547 1 89.12 37 CYS B C 1
ATOM 2021 O O . CYS B 1 37 ? 20.344 24.484 11.539 1 89.12 37 CYS B O 1
ATOM 2023 N N . SER B 1 38 ? 20.531 22.984 13.164 1 89.81 38 SER B N 1
ATOM 2024 C CA . SER B 1 38 ? 21.797 22.438 12.688 1 89.81 38 SER B CA 1
ATOM 2025 C C . SER B 1 38 ? 21.609 21.703 11.359 1 89.81 38 SER B C 1
ATOM 2027 O O . SER B 1 38 ? 20.625 21 11.164 1 89.81 38 SER B O 1
ATOM 2029 N N . SER B 1 39 ? 22.547 21.844 10.453 1 92.75 39 SER B N 1
ATOM 2030 C CA . SER B 1 39 ? 22.531 21.109 9.188 1 92.75 39 SER B CA 1
ATOM 2031 C C . SER B 1 39 ? 23.453 19.906 9.234 1 92.75 39 SER B C 1
ATOM 2033 O O . SER B 1 39 ? 23.609 19.188 8.242 1 92.75 39 SER B O 1
ATOM 2035 N N . GLN B 1 40 ? 24.062 19.703 10.352 1 94.25 40 GLN B N 1
ATOM 2036 C CA . GLN B 1 40 ? 24.953 18.547 10.477 1 94.25 40 GLN B CA 1
ATOM 2037 C C . GLN B 1 40 ? 24.172 17.25 10.414 1 94.25 40 GLN B C 1
ATOM 2039 O O . GLN B 1 40 ? 23.141 17.094 11.078 1 94.25 40 GLN B O 1
ATOM 2044 N N . LYS B 1 41 ? 24.672 16.375 9.609 1 95.81 41 LYS B N 1
ATOM 2045 C CA . LYS B 1 41 ? 24.062 15.055 9.523 1 95.81 41 LYS B CA 1
ATOM 2046 C C . LYS B 1 41 ? 24.641 14.117 10.57 1 95.81 41 LYS B C 1
ATOM 2048 O O . LYS B 1 41 ? 25.828 14.195 10.891 1 95.81 41 LYS B O 1
ATOM 2053 N N . PRO B 1 42 ? 23.797 13.25 11.156 1 94.5 42 PRO B N 1
ATOM 2054 C CA . PRO B 1 42 ? 24.297 12.32 12.172 1 94.5 42 PRO B CA 1
ATOM 2055 C C . PRO B 1 42 ? 25.375 11.391 11.633 1 94.5 42 PRO B C 1
ATOM 2057 O O . PRO B 1 42 ? 25.375 11.047 10.445 1 94.5 42 PRO B O 1
ATOM 2060 N N . ALA B 1 43 ? 26.234 10.914 12.484 1 93.31 43 ALA B N 1
ATOM 2061 C CA . ALA B 1 43 ? 27.281 9.977 12.109 1 93.31 43 ALA B CA 1
ATOM 2062 C C . ALA B 1 43 ? 26.734 8.555 12.023 1 93.31 43 ALA B C 1
ATOM 2064 O O . ALA B 1 43 ? 25.594 8.289 12.43 1 93.31 43 ALA B O 1
ATOM 2065 N N . GLY B 1 44 ? 27.453 7.66 11.273 1 92.06 44 GLY B N 1
ATOM 2066 C CA . GLY B 1 44 ? 27.094 6.25 11.352 1 92.06 44 GLY B CA 1
ATOM 2067 C C . GLY B 1 44 ? 26.438 5.73 10.086 1 92.06 44 GLY B C 1
ATOM 2068 O O . GLY B 1 44 ? 26.031 4.57 10.031 1 92.06 44 GLY B O 1
ATOM 2069 N N . ALA B 1 45 ? 26.297 6.652 9.164 1 96 45 ALA B N 1
ATOM 2070 C CA . ALA B 1 45 ? 25.734 6.195 7.898 1 96 45 ALA B CA 1
ATOM 2071 C C . ALA B 1 45 ? 26.188 7.082 6.746 1 96 45 ALA B C 1
ATOM 2073 O O . ALA B 1 45 ? 26.594 8.227 6.957 1 96 45 ALA B O 1
ATOM 2074 N N . ARG B 1 46 ? 26.25 6.469 5.59 1 97.62 46 ARG B N 1
ATOM 2075 C CA . ARG B 1 46 ? 26.484 7.254 4.383 1 97.62 46 ARG B CA 1
ATOM 2076 C C . ARG B 1 46 ? 25.188 7.816 3.822 1 97.62 46 ARG B C 1
ATOM 2078 O O . ARG B 1 46 ? 24.516 7.16 3.025 1 97.62 46 ARG B O 1
ATOM 2085 N N . TRP B 1 47 ? 24.922 9.039 4.168 1 98.69 47 TRP B N 1
ATOM 2086 C CA . TRP B 1 47 ? 23.672 9.672 3.75 1 98.69 47 TRP B CA 1
ATOM 2087 C C . TRP B 1 47 ? 23.734 10.07 2.279 1 98.69 47 TRP B C 1
ATOM 2089 O O . TRP B 1 47 ? 24.703 10.688 1.833 1 98.69 47 TRP B O 1
ATOM 2099 N N . VAL B 1 48 ? 22.688 9.781 1.553 1 98.75 48 VAL B N 1
ATOM 2100 C CA . VAL B 1 48 ? 22.719 9.977 0.107 1 98.75 48 VAL B CA 1
ATOM 2101 C C . VAL B 1 48 ? 22.203 11.375 -0.236 1 98.75 48 VAL B C 1
ATOM 2103 O O . VAL B 1 48 ? 22.359 11.836 -1.371 1 98.75 48 VAL B O 1
ATOM 2106 N N . ASN B 1 49 ? 21.547 12.047 0.69 1 98.56 49 ASN B N 1
ATOM 2107 C CA . ASN B 1 49 ? 21.078 13.406 0.448 1 98.56 49 ASN B CA 1
ATOM 2108 C C . ASN B 1 49 ? 21.406 14.328 1.62 1 98.56 49 ASN B C 1
ATOM 2110 O O . ASN B 1 49 ? 21.578 13.867 2.75 1 98.56 49 ASN B O 1
ATOM 2114 N N . ASN B 1 50 ? 21.484 15.617 1.286 1 97.75 50 ASN B N 1
ATOM 2115 C CA . ASN B 1 50 ? 21.391 16.656 2.305 1 97.75 50 ASN B CA 1
ATOM 2116 C C . ASN B 1 50 ? 19.953 16.969 2.68 1 97.75 50 ASN B C 1
ATOM 2118 O O . ASN B 1 50 ? 19.016 16.531 1.996 1 97.75 50 ASN B O 1
ATOM 2122 N N . TRP B 1 51 ? 19.891 17.625 3.877 1 97.81 51 TRP B N 1
ATOM 2123 C CA . TRP B 1 51 ? 18.547 18.078 4.219 1 97.81 51 TRP B CA 1
ATOM 2124 C C . TRP B 1 51 ? 17.953 18.891 3.078 1 97.81 51 TRP B C 1
ATOM 2126 O O . TRP B 1 51 ? 18.594 19.781 2.533 1 97.81 51 TRP B O 1
ATOM 2136 N N . GLN B 1 52 ? 16.656 18.484 2.701 1 97.94 52 GLN B N 1
ATOM 2137 C CA . GLN B 1 52 ? 15.875 19.156 1.672 1 97.94 52 GLN B CA 1
ATOM 2138 C C . GLN B 1 52 ? 16.531 19.016 0.301 1 97.94 52 GLN B C 1
ATOM 2140 O O . GLN B 1 52 ? 16.234 19.797 -0.617 1 97.94 52 GLN B O 1
ATOM 2145 N N . GLY B 1 53 ? 17.484 18.156 0.214 1 98.06 53 GLY B N 1
ATOM 2146 C CA . GLY B 1 53 ? 18.141 17.875 -1.052 1 98.06 53 GLY B CA 1
ATOM 2147 C C . GLY B 1 53 ? 17.609 16.625 -1.732 1 98.06 53 GLY B C 1
ATOM 2148 O O . GLY B 1 53 ? 17.203 15.672 -1.064 1 98.06 53 GLY B O 1
ATOM 2149 N N . SER B 1 54 ? 17.656 16.609 -3.029 1 98 54 SER B N 1
ATOM 2150 C CA . SER B 1 54 ? 17.266 15.43 -3.807 1 98 54 SER B CA 1
ATOM 2151 C C . SER B 1 54 ? 18.391 14.391 -3.836 1 98 54 SER B C 1
ATOM 2153 O O . SER B 1 54 ? 19.531 14.703 -3.508 1 98 54 SER B O 1
ATOM 2155 N N . PHE B 1 55 ? 18.016 13.156 -4.164 1 98.75 55 PHE B N 1
ATOM 2156 C CA . PHE B 1 55 ? 19.047 12.141 -4.32 1 98.75 55 PHE B CA 1
ATOM 2157 C C . PHE B 1 55 ? 18.625 11.102 -5.359 1 98.75 55 PHE B C 1
ATOM 2159 O O . PHE B 1 55 ? 17.453 11.023 -5.727 1 98.75 55 PHE B O 1
ATOM 2166 N N . SER B 1 56 ? 19.578 10.445 -5.918 1 98.62 56 SER B N 1
ATOM 2167 C CA . SER B 1 56 ? 19.422 9.266 -6.773 1 98.62 56 SER B CA 1
ATOM 2168 C C . SER B 1 56 ? 20.422 8.172 -6.383 1 98.62 56 SER B C 1
ATOM 2170 O O . SER B 1 56 ? 21.625 8.336 -6.535 1 98.62 56 SER B O 1
ATOM 2172 N N . PHE B 1 57 ? 19.875 7.164 -5.863 1 98.81 57 PHE B N 1
ATOM 2173 C CA . PHE B 1 57 ? 20.672 6.043 -5.395 1 98.81 57 PHE B CA 1
ATOM 2174 C C . PHE B 1 57 ? 20.406 4.793 -6.219 1 98.81 57 PHE B C 1
ATOM 2176 O O . PHE B 1 57 ? 19.266 4.531 -6.598 1 98.81 57 PHE B O 1
ATOM 2183 N N . GLN B 1 58 ? 21.391 4.023 -6.504 1 98.19 58 GLN B N 1
ATOM 2184 C CA . GLN B 1 58 ? 21.234 2.758 -7.215 1 98.19 58 GLN B CA 1
ATOM 2185 C C . GLN B 1 58 ? 22.312 1.765 -6.801 1 98.19 58 GLN B C 1
ATOM 2187 O O . GLN B 1 58 ? 23.484 2.137 -6.648 1 98.19 58 GLN B O 1
ATOM 2192 N N . CYS B 1 59 ? 21.922 0.587 -6.586 1 97.06 59 CYS B N 1
ATOM 2193 C CA . CYS B 1 59 ? 22.875 -0.486 -6.324 1 97.06 59 CYS B CA 1
ATOM 2194 C C . CYS B 1 59 ? 23.656 -0.852 -7.59 1 97.06 59 CYS B C 1
ATOM 2196 O O . CYS B 1 59 ? 23.141 -0.675 -8.703 1 97.06 59 CYS B O 1
ATOM 2198 N N . SER B 1 60 ? 24.875 -1.384 -7.414 1 93.69 60 SER B N 1
ATOM 2199 C CA . SER B 1 60 ? 25.625 -1.898 -8.547 1 93.69 60 SER B CA 1
ATOM 2200 C C . SER B 1 60 ? 24.938 -3.104 -9.18 1 93.69 60 SER B C 1
ATOM 2202 O O . SER B 1 60 ? 24.031 -3.691 -8.57 1 93.69 60 SER B O 1
ATOM 2204 N N . ALA B 1 61 ? 25.391 -3.439 -10.414 1 91.44 61 ALA B N 1
ATOM 2205 C CA . ALA B 1 61 ? 24.75 -4.523 -11.172 1 91.44 61 ALA B CA 1
ATOM 2206 C C . ALA B 1 61 ? 24.719 -5.809 -10.352 1 91.44 61 ALA B C 1
ATOM 2208 O O . ALA B 1 61 ? 25.703 -6.176 -9.711 1 91.44 61 ALA B O 1
ATOM 2209 N N . GLY B 1 62 ? 23.562 -6.418 -10.367 1 92.5 62 GLY B N 1
ATOM 2210 C CA . GLY B 1 62 ? 23.406 -7.699 -9.695 1 92.5 62 GLY B CA 1
ATOM 2211 C C . GLY B 1 62 ? 23.078 -7.562 -8.219 1 92.5 62 GLY B C 1
ATOM 2212 O O . GLY B 1 62 ? 22.953 -8.562 -7.508 1 92.5 62 GLY B O 1
ATOM 2213 N N . LYS B 1 63 ? 22.969 -6.375 -7.793 1 95 63 LYS B N 1
ATOM 2214 C CA . LYS B 1 63 ? 22.719 -6.152 -6.371 1 95 63 LYS B CA 1
ATOM 2215 C C . LYS B 1 63 ? 21.328 -5.551 -6.145 1 95 63 LYS B C 1
ATOM 2217 O O . LYS B 1 63 ? 20.703 -5.051 -7.082 1 95 63 LYS B O 1
ATOM 2222 N N . SER B 1 64 ? 20.812 -5.738 -4.922 1 96.88 64 SER B N 1
ATOM 2223 C CA . SER B 1 64 ? 19.516 -5.207 -4.523 1 96.88 64 SER B CA 1
ATOM 2224 C C . SER B 1 64 ? 19.594 -4.457 -3.199 1 96.88 64 SER B C 1
ATOM 2226 O O . SER B 1 64 ? 20.547 -4.66 -2.428 1 96.88 64 SER B O 1
ATOM 2228 N N . VAL B 1 65 ? 18.656 -3.592 -2.957 1 98.5 65 VAL B N 1
ATOM 2229 C CA . VAL B 1 65 ? 18.656 -2.797 -1.733 1 98.5 65 VAL B CA 1
ATOM 2230 C C . VAL B 1 65 ? 18.469 -3.709 -0.524 1 98.5 65 VAL B C 1
ATOM 2232 O O . VAL B 1 65 ? 17.531 -4.516 -0.493 1 98.5 65 VAL B O 1
ATOM 2235 N N . GLN B 1 66 ? 19.312 -3.566 0.463 1 98.62 66 GLN B N 1
ATOM 2236 C CA . GLN B 1 66 ? 19.25 -4.406 1.654 1 98.62 66 GLN B CA 1
ATOM 2237 C C . GLN B 1 66 ? 18.875 -3.594 2.885 1 98.62 66 GLN B C 1
ATOM 2239 O O . GLN B 1 66 ? 18.141 -4.078 3.75 1 98.62 66 GLN B O 1
ATOM 2244 N N . LEU B 1 67 ? 19.422 -2.523 3.033 1 98.75 67 LEU B N 1
ATOM 2245 C CA . LEU B 1 67 ? 19.219 -1.675 4.203 1 98.75 67 LEU B CA 1
ATOM 2246 C C . LEU B 1 67 ? 18.641 -0.324 3.803 1 98.75 67 LEU B C 1
ATOM 2248 O O . LEU B 1 67 ? 19.078 0.276 2.818 1 98.75 67 LEU B O 1
ATOM 2252 N N . TRP B 1 68 ? 17.609 0.12 4.461 1 98.88 68 TRP B N 1
ATOM 2253 C CA . TRP B 1 68 ? 17.031 1.456 4.336 1 98.88 68 TRP B CA 1
ATOM 2254 C C . TRP B 1 68 ? 17.031 2.172 5.684 1 98.88 68 TRP B C 1
ATOM 2256 O O . TRP B 1 68 ? 16.25 1.826 6.57 1 98.88 68 TRP B O 1
ATOM 2266 N N . LYS B 1 69 ? 17.906 3.168 5.863 1 98.75 69 LYS B N 1
ATOM 2267 C CA . LYS B 1 69 ? 17.969 4.027 7.043 1 98.75 69 LYS B CA 1
ATOM 2268 C C . LYS B 1 69 ? 17.5 5.445 6.715 1 98.75 69 LYS B C 1
ATOM 2270 O O . LYS B 1 69 ? 17.797 5.965 5.637 1 98.75 69 LYS B O 1
ATOM 2275 N N . SER B 1 70 ? 16.812 6.016 7.605 1 98.75 70 SER B N 1
ATOM 2276 C CA . SER B 1 70 ? 16.391 7.398 7.414 1 98.75 70 SER B CA 1
ATOM 2277 C C . SER B 1 70 ? 16.172 8.102 8.75 1 98.75 70 SER B C 1
ATOM 2279 O O . SER B 1 70 ? 15.758 7.473 9.727 1 98.75 70 SER B O 1
ATOM 2281 N N . ILE B 1 71 ? 16.5 9.344 8.789 1 98.31 71 ILE B N 1
ATOM 2282 C CA . ILE B 1 71 ? 16.328 10.18 9.969 1 98.31 71 ILE B CA 1
ATOM 2283 C C . ILE B 1 71 ? 15.578 11.461 9.594 1 98.31 71 ILE B C 1
ATOM 2285 O O . ILE B 1 71 ? 15.875 12.07 8.562 1 98.31 71 ILE B O 1
ATOM 2289 N N . HIS B 1 72 ? 14.656 11.727 10.43 1 98.25 72 HIS B N 1
ATOM 2290 C CA . HIS B 1 72 ? 13.906 12.961 10.242 1 98.25 72 HIS B CA 1
ATOM 2291 C C . HIS B 1 72 ? 14.375 14.047 11.211 1 98.25 72 HIS B C 1
ATOM 2293 O O . HIS B 1 72 ? 14.672 13.766 12.367 1 98.25 72 HIS B O 1
ATOM 2299 N N . ARG B 1 73 ? 14.445 15.203 10.719 1 96.94 73 ARG B N 1
ATOM 2300 C CA . ARG B 1 73 ? 14.719 16.359 11.562 1 96.94 73 ARG B CA 1
ATOM 2301 C C . ARG B 1 73 ? 13.609 17.406 11.453 1 96.94 73 ARG B C 1
ATOM 2303 O O . ARG B 1 73 ? 13.391 17.969 10.375 1 96.94 73 ARG B O 1
ATOM 2310 N N . ASN B 1 74 ? 13.039 17.75 12.578 1 95.56 74 ASN B N 1
ATOM 2311 C CA . ASN B 1 74 ? 11.859 18.609 12.594 1 95.56 74 ASN B CA 1
ATOM 2312 C C . ASN B 1 74 ? 12.156 20 12.062 1 95.56 74 ASN B C 1
ATOM 2314 O O . ASN B 1 74 ? 11.383 20.547 11.273 1 95.56 74 ASN B O 1
ATOM 2318 N N . CYS B 1 75 ? 13.258 20.547 12.477 1 95.06 75 CYS B N 1
ATOM 2319 C CA . CYS B 1 75 ? 13.539 21.906 12.062 1 95.06 75 CYS B CA 1
ATOM 2320 C C . CYS B 1 75 ? 13.828 21.984 10.562 1 95.06 75 CYS B C 1
ATOM 2322 O O . CYS B 1 75 ? 13.758 23.047 9.961 1 95.06 75 CYS B O 1
ATOM 2324 N N . LYS B 1 76 ? 14.203 20.891 9.953 1 96.38 76 LYS B N 1
ATOM 2325 C CA . LYS B 1 76 ? 14.461 20.812 8.523 1 96.38 76 LYS B CA 1
ATOM 2326 C C . LYS B 1 76 ? 13.227 20.344 7.762 1 96.38 76 LYS B C 1
ATOM 2328 O O . LYS B 1 76 ? 13.172 20.438 6.535 1 96.38 76 LYS B O 1
ATOM 2333 N N . GLN B 1 77 ? 12.203 19.797 8.461 1 97.06 77 GLN B N 1
ATOM 2334 C CA . GLN B 1 77 ? 10.969 19.234 7.898 1 97.06 77 GLN B CA 1
ATOM 2335 C C . GLN B 1 77 ? 11.273 18.266 6.762 1 97.06 77 GLN B C 1
ATOM 2337 O O . GLN B 1 77 ? 10.664 18.344 5.691 1 97.06 77 GLN B O 1
ATOM 2342 N N . ASP B 1 78 ? 12.281 17.484 7.016 1 98.06 78 ASP B N 1
ATOM 2343 C CA . ASP B 1 78 ? 12.734 16.547 5.996 1 98.06 78 ASP B CA 1
ATOM 2344 C C . ASP B 1 78 ? 13.469 15.367 6.625 1 98.06 78 ASP B C 1
ATOM 2346 O O . ASP B 1 78 ? 13.859 15.422 7.793 1 98.06 78 ASP B O 1
ATOM 2350 N N . ARG B 1 79 ? 13.578 14.359 5.781 1 98.25 79 ARG B N 1
ATOM 2351 C CA . ARG B 1 79 ? 14.359 13.188 6.141 1 98.25 79 ARG B CA 1
ATOM 2352 C C . ARG B 1 79 ? 15.609 13.07 5.273 1 98.25 79 ARG B C 1
ATOM 2354 O O . ARG B 1 79 ? 15.594 13.453 4.102 1 98.25 79 ARG B O 1
ATOM 2361 N N . ILE B 1 80 ? 16.625 12.484 5.852 1 98.69 80 ILE B N 1
ATOM 2362 C CA . ILE B 1 80 ? 17.766 12.016 5.074 1 98.69 80 ILE B CA 1
ATOM 2363 C C . ILE B 1 80 ? 17.766 10.492 5.027 1 98.69 80 ILE B C 1
ATOM 2365 O O . ILE B 1 80 ? 17.203 9.836 5.91 1 98.69 80 ILE B O 1
ATOM 2369 N N . HIS B 1 81 ? 18.359 10 3.953 1 98.88 81 HIS B N 1
ATOM 2370 C CA . HIS B 1 81 ? 18.266 8.57 3.699 1 98.88 81 HIS B CA 1
ATOM 2371 C C . HIS B 1 81 ? 19.641 7.957 3.475 1 98.88 81 HIS B C 1
ATOM 2373 O O . HIS B 1 81 ? 20.562 8.641 3.004 1 98.88 81 HIS B O 1
ATOM 2379 N N . SER B 1 82 ? 19.812 6.742 3.924 1 98.88 82 SER B N 1
ATOM 2380 C CA . SER B 1 82 ? 20.984 5.922 3.682 1 98.88 82 SER B CA 1
ATOM 2381 C C . SER B 1 82 ? 20.594 4.504 3.275 1 98.88 82 SER B C 1
ATOM 2383 O O . SER B 1 82 ? 19.672 3.922 3.838 1 98.88 82 SER B O 1
ATOM 2385 N N . PHE B 1 83 ? 21.328 4.051 2.236 1 98.88 83 PHE B N 1
ATOM 2386 C CA . PHE B 1 83 ? 21.016 2.723 1.72 1 98.88 83 PHE B CA 1
ATOM 2387 C C . PHE B 1 83 ? 22.281 1.863 1.639 1 98.88 83 PHE B C 1
ATOM 2389 O O . PHE B 1 83 ? 23.375 2.379 1.43 1 98.88 83 PHE B O 1
ATOM 2396 N N . ASN B 1 84 ? 22.062 0.574 1.84 1 98.62 84 ASN B N 1
ATOM 2397 C CA . ASN B 1 84 ? 23.078 -0.437 1.529 1 98.62 84 ASN B CA 1
ATOM 2398 C C . ASN B 1 84 ? 22.5 -1.528 0.625 1 98.62 84 ASN B C 1
ATOM 2400 O O . ASN B 1 84 ? 21.297 -1.719 0.558 1 98.62 84 ASN B O 1
ATOM 2404 N N . CYS B 1 85 ? 23.453 -2.176 -0.088 1 97.75 85 CYS B N 1
ATOM 2405 C CA . CYS B 1 85 ? 23.031 -3.186 -1.053 1 97.75 85 CYS B CA 1
ATOM 2406 C C . CYS B 1 85 ? 23.578 -4.559 -0.675 1 97.75 85 CYS B C 1
ATOM 2408 O O . CYS B 1 85 ? 24.516 -4.668 0.106 1 97.75 85 CYS B O 1
ATOM 2410 N N . LYS B 1 86 ? 22.953 -5.543 -1.12 1 96.69 86 LYS B N 1
ATOM 2411 C CA . LYS B 1 86 ? 23.406 -6.934 -1.118 1 96.69 86 LYS B CA 1
ATOM 2412 C C . LYS B 1 86 ? 23.188 -7.586 -2.48 1 96.69 86 LYS B C 1
ATOM 2414 O O . LYS B 1 86 ? 22.594 -6.977 -3.377 1 96.69 86 LYS B O 1
ATOM 2419 N N . TYR B 1 87 ? 23.656 -8.797 -2.586 1 95.31 87 TYR B N 1
ATOM 2420 C CA . TYR B 1 87 ? 23.438 -9.5 -3.848 1 95.31 87 TYR B CA 1
ATOM 2421 C C . TYR B 1 87 ? 21.953 -9.727 -4.09 1 95.31 87 TYR B C 1
ATOM 2423 O O . TYR B 1 87 ? 21.203 -9.992 -3.15 1 95.31 87 TYR B O 1
ATOM 2431 N N . GLY B 1 88 ? 21.547 -9.656 -5.371 1 94.5 88 GLY B N 1
ATOM 2432 C CA . GLY B 1 88 ? 20.172 -9.961 -5.742 1 94.5 88 GLY B CA 1
ATOM 2433 C C . GLY B 1 88 ? 19.828 -11.43 -5.59 1 94.5 88 GLY B C 1
ATOM 2434 O O . GLY B 1 88 ? 20.641 -12.219 -5.102 1 94.5 88 GLY B O 1
ATOM 2435 N N . PRO B 1 89 ? 18.594 -11.773 -5.961 1 93.44 89 PRO B N 1
ATOM 2436 C CA . PRO B 1 89 ? 18.125 -13.141 -5.758 1 93.44 89 PRO B CA 1
ATOM 2437 C C . PRO B 1 89 ? 18.984 -14.172 -6.477 1 93.44 89 PRO B C 1
ATOM 2439 O O . PRO B 1 89 ? 19.109 -15.312 -6.012 1 93.44 89 PRO B O 1
ATOM 2442 N N . VAL B 1 90 ? 19.422 -13.859 -7.656 1 88.12 90 VAL B N 1
ATOM 2443 C CA . VAL B 1 90 ? 20.281 -14.773 -8.398 1 88.12 90 VAL B CA 1
ATOM 2444 C C . VAL B 1 90 ? 21.609 -14.078 -8.727 1 88.12 90 VAL B C 1
ATOM 2446 O O . VAL B 1 90 ? 21.625 -13.078 -9.445 1 88.12 90 VAL B O 1
ATOM 2449 N N . ARG B 1 91 ? 22.594 -14.742 -8.273 1 76.94 91 ARG B N 1
ATOM 2450 C CA . ARG B 1 91 ? 23.906 -14.141 -8.469 1 76.94 91 ARG B CA 1
ATOM 2451 C C . ARG B 1 91 ? 24.328 -14.227 -9.93 1 76.94 91 ARG B C 1
ATOM 2453 O O . ARG B 1 91 ? 24.125 -15.25 -10.586 1 76.94 91 ARG B O 1
ATOM 2460 N N . TYR B 1 92 ? 24.938 -13.148 -10.391 1 65.5 92 TYR B N 1
ATOM 2461 C CA . TYR B 1 92 ? 25.641 -13.086 -11.672 1 65.5 92 TYR B CA 1
ATOM 2462 C C . TYR B 1 92 ? 24.656 -13.172 -12.828 1 65.5 92 TYR B C 1
ATOM 2464 O O . TYR B 1 92 ? 25.062 -13.414 -13.977 1 65.5 92 TYR B O 1
ATOM 2472 N N . LYS B 1 93 ? 23.391 -13.117 -12.539 1 65.75 93 LYS B N 1
ATOM 2473 C CA . LYS B 1 93 ? 22.453 -13.156 -13.656 1 65.75 93 LYS B CA 1
ATOM 2474 C C . LYS B 1 93 ? 22.062 -11.75 -14.109 1 65.75 93 LYS B C 1
ATOM 2476 O O . LYS B 1 93 ? 21.984 -10.836 -13.289 1 65.75 93 LYS B O 1
ATOM 2481 N N . SER B 1 94 ? 22.031 -11.781 -15.359 1 71.81 94 SER B N 1
ATOM 2482 C CA . SER B 1 94 ? 21.625 -10.539 -16 1 71.81 94 SER B CA 1
ATOM 2483 C C . SER B 1 94 ? 20.203 -10.156 -15.617 1 71.81 94 SER B C 1
ATOM 2485 O O . SER B 1 94 ? 19.312 -11.016 -15.539 1 71.81 94 SER B O 1
ATOM 2487 N N . CYS B 1 95 ? 20.078 -8.969 -15.148 1 85.06 95 CYS B N 1
ATOM 2488 C CA . CYS B 1 95 ? 18.766 -8.438 -14.812 1 85.06 95 CYS B CA 1
ATOM 2489 C C . CYS B 1 95 ? 18.406 -7.266 -15.719 1 85.06 95 CYS B C 1
ATOM 2491 O O . CYS B 1 95 ? 19.281 -6.539 -16.172 1 85.06 95 CYS B O 1
ATOM 2493 N N . ASP B 1 96 ? 17.141 -7.277 -16.156 1 91.62 96 ASP B N 1
ATOM 2494 C CA . ASP B 1 96 ? 16.594 -6.086 -16.797 1 91.62 96 ASP B CA 1
ATOM 2495 C C . ASP B 1 96 ? 16.062 -5.098 -15.766 1 91.62 96 ASP B C 1
ATOM 2497 O O . ASP B 1 96 ? 15.219 -5.449 -14.945 1 91.62 96 ASP B O 1
ATOM 2501 N N . CYS B 1 97 ? 16.656 -3.939 -15.867 1 96 97 CYS B N 1
ATOM 2502 C CA . CYS B 1 97 ? 16.328 -2.955 -14.844 1 96 97 CYS B CA 1
ATOM 2503 C C . CYS B 1 97 ? 15.734 -1.694 -15.461 1 96 97 CYS B C 1
ATOM 2505 O O . CYS B 1 97 ? 16.203 -1.239 -16.516 1 96 97 CYS B O 1
ATOM 2507 N N . THR B 1 98 ? 14.664 -1.195 -14.797 1 97 98 THR B N 1
ATOM 2508 C CA . THR B 1 98 ? 14.023 0.015 -15.297 1 97 98 THR B CA 1
ATOM 2509 C C . THR B 1 98 ? 13.609 0.926 -14.148 1 97 98 THR B C 1
ATOM 2511 O O . THR B 1 98 ? 13.156 0.449 -13.102 1 97 98 THR B O 1
ATOM 2514 N N . TRP B 1 99 ? 13.836 2.244 -14.367 1 98.25 99 TRP B N 1
ATOM 2515 C CA . TRP B 1 99 ? 13.258 3.219 -13.445 1 98.25 99 TRP B CA 1
ATOM 2516 C C . TRP B 1 99 ? 11.758 3.367 -13.688 1 98.25 99 TRP B C 1
ATOM 2518 O O . TRP B 1 99 ? 11.32 3.547 -14.82 1 98.25 99 TRP B O 1
ATOM 2528 N N . GLN B 1 100 ? 11.023 3.271 -12.578 1 97.94 100 GLN B N 1
ATOM 2529 C CA . GLN B 1 100 ? 9.57 3.441 -12.656 1 97.94 100 GLN B CA 1
ATOM 2530 C C . GLN B 1 100 ? 9.18 4.906 -12.492 1 97.94 100 GLN B C 1
ATOM 2532 O O . GLN B 1 100 ? 10.008 5.738 -12.109 1 97.94 100 GLN B O 1
ATOM 2537 N N . ASN B 1 101 ? 7.941 5.207 -12.812 1 96.88 101 ASN B N 1
ATOM 2538 C CA . ASN B 1 101 ? 7.43 6.555 -12.578 1 96.88 101 ASN B CA 1
ATOM 2539 C C . ASN B 1 101 ? 7.336 6.863 -11.086 1 96.88 101 ASN B C 1
ATOM 2541 O O . ASN B 1 101 ? 7.504 5.973 -10.25 1 96.88 101 ASN B O 1
ATOM 2545 N N . TYR B 1 102 ? 7.078 8.133 -10.852 1 97.62 102 TYR B N 1
ATOM 2546 C CA . TYR B 1 102 ? 6.918 8.508 -9.453 1 97.62 102 TYR B CA 1
ATOM 2547 C C . TYR B 1 102 ? 5.785 7.723 -8.797 1 97.62 102 TYR B C 1
ATOM 2549 O O . TYR B 1 102 ? 4.723 7.535 -9.398 1 97.62 102 TYR B O 1
ATOM 2557 N N . ALA B 1 103 ? 6.148 7.289 -7.582 1 97.44 103 ALA B N 1
ATOM 2558 C CA . ALA B 1 103 ? 5.23 6.414 -6.863 1 97.44 103 ALA B CA 1
ATOM 2559 C C . ALA B 1 103 ? 4.203 7.223 -6.07 1 97.44 103 ALA B C 1
ATOM 2561 O O . ALA B 1 103 ? 3.213 6.672 -5.586 1 97.44 103 ALA B O 1
ATOM 2562 N N . ASN B 1 104 ? 4.438 8.5 -5.887 1 96.94 104 ASN B N 1
ATOM 2563 C CA . ASN B 1 104 ? 3.527 9.359 -5.141 1 96.94 104 ASN B CA 1
ATOM 2564 C C . ASN B 1 104 ? 3.623 10.812 -5.605 1 96.94 104 ASN B C 1
ATOM 2566 O O . ASN B 1 104 ? 4.598 11.195 -6.254 1 96.94 104 ASN B O 1
ATOM 2570 N N . SER B 1 105 ? 2.564 11.555 -5.242 1 95.19 105 SER B N 1
ATOM 2571 C CA . SER B 1 105 ? 2.623 13.008 -5.25 1 95.19 105 SER B CA 1
ATOM 2572 C C . SER B 1 105 ? 2.812 13.562 -3.84 1 95.19 105 SER B C 1
ATOM 2574 O O . SER B 1 105 ? 2.688 12.828 -2.857 1 95.19 105 SER B O 1
ATOM 2576 N N . TYR B 1 106 ? 3.098 14.812 -3.826 1 96.25 106 TYR B N 1
ATOM 2577 C CA . TYR B 1 106 ? 3.32 15.438 -2.525 1 96.25 106 TYR B CA 1
ATOM 2578 C C . TYR B 1 106 ? 2.068 15.352 -1.66 1 96.25 106 TYR B C 1
ATOM 2580 O O . TYR B 1 106 ? 0.951 15.508 -2.156 1 96.25 106 TYR B O 1
ATOM 2588 N N . ASP B 1 107 ? 2.303 15.008 -0.412 1 93.56 107 ASP B N 1
ATOM 2589 C CA . ASP B 1 107 ? 1.269 14.961 0.617 1 93.56 107 ASP B CA 1
ATOM 2590 C C . ASP B 1 107 ? 0.326 13.773 0.394 1 93.56 107 ASP B C 1
ATOM 2592 O O . ASP B 1 107 ? -0.727 13.688 1.028 1 93.56 107 ASP B O 1
ATOM 2596 N N . LYS B 1 108 ? 0.675 12.898 -0.516 1 91.94 108 LYS B N 1
ATOM 2597 C CA . LYS B 1 108 ? -0.162 11.742 -0.825 1 91.94 108 LYS B CA 1
ATOM 2598 C C . LYS B 1 108 ? 0.519 10.445 -0.405 1 91.94 108 LYS B C 1
ATOM 2600 O O . LYS B 1 108 ? 1.745 10.391 -0.286 1 91.94 108 LYS B O 1
ATOM 2605 N N . PRO B 1 109 ? -0.316 9.477 -0.112 1 94.44 109 PRO B N 1
ATOM 2606 C CA . PRO B 1 109 ? 0.298 8.188 0.21 1 94.44 109 PRO B CA 1
ATOM 2607 C C . PRO B 1 109 ? 1.095 7.605 -0.956 1 94.44 109 PRO B C 1
ATOM 2609 O O . PRO B 1 109 ? 0.833 7.941 -2.113 1 94.44 109 PRO B O 1
ATOM 2612 N N . LEU B 1 110 ? 2.062 6.887 -0.624 1 97.75 110 LEU B N 1
ATOM 2613 C CA . LEU B 1 110 ? 2.867 6.141 -1.585 1 97.75 110 LEU B CA 1
ATOM 2614 C C . LEU B 1 110 ? 2.518 4.656 -1.552 1 97.75 110 LEU B C 1
ATOM 2616 O O . LEU B 1 110 ? 2.586 4.023 -0.497 1 97.75 110 LEU B O 1
ATOM 2620 N N . VAL B 1 111 ? 2.008 4.121 -2.627 1 97.75 111 VAL B N 1
ATOM 2621 C CA . VAL B 1 111 ? 1.74 2.699 -2.828 1 97.75 111 VAL B CA 1
ATOM 2622 C C . VAL B 1 111 ? 2.492 2.203 -4.062 1 97.75 111 VAL B C 1
ATOM 2624 O O . VAL B 1 111 ? 2.096 2.486 -5.195 1 97.75 111 VAL B O 1
ATOM 2627 N N . PHE B 1 112 ? 3.535 1.396 -3.727 1 98.19 112 PHE B N 1
ATOM 2628 C CA . PHE B 1 112 ? 4.383 1.014 -4.852 1 98.19 112 PHE B CA 1
ATOM 2629 C C . PHE B 1 112 ? 4.781 -0.454 -4.754 1 98.19 112 PHE B C 1
ATOM 2631 O O . PHE B 1 112 ? 5.09 -0.949 -3.67 1 98.19 112 PHE B O 1
ATOM 2638 N N . LYS B 1 113 ? 4.793 -1.097 -5.879 1 97.19 113 LYS B N 1
ATOM 2639 C CA . LYS B 1 113 ? 5.344 -2.436 -6.07 1 97.19 113 LYS B CA 1
ATOM 2640 C C . LYS B 1 113 ? 6.035 -2.557 -7.422 1 97.19 113 LYS B C 1
ATOM 2642 O O . LYS B 1 113 ? 5.516 -2.082 -8.438 1 97.19 113 LYS B O 1
ATOM 2647 N N . CYS B 1 114 ? 7.176 -3.201 -7.379 1 97.25 114 CYS B N 1
ATOM 2648 C CA . CYS B 1 114 ? 7.891 -3.389 -8.641 1 97.25 114 CYS B CA 1
ATOM 2649 C C . CYS B 1 114 ? 7.062 -4.211 -9.617 1 97.25 114 CYS B C 1
ATOM 2651 O O . CYS B 1 114 ? 6.516 -5.254 -9.25 1 97.25 114 CYS B O 1
ATOM 2653 N N . PRO B 1 115 ? 6.984 -3.719 -10.859 1 93.38 115 PRO B N 1
ATOM 2654 C CA . PRO B 1 115 ? 6.309 -4.52 -11.883 1 93.38 115 PRO B CA 1
ATOM 2655 C C . PRO B 1 115 ? 7.137 -5.719 -12.336 1 93.38 115 PRO B C 1
ATOM 2657 O O . PRO B 1 115 ? 8.312 -5.836 -11.977 1 93.38 115 PRO B O 1
ATOM 2660 N N . ASN B 1 116 ? 6.484 -6.684 -13.055 1 90.31 116 ASN B N 1
ATOM 2661 C CA . ASN B 1 116 ? 7.125 -7.809 -13.727 1 90.31 116 ASN B CA 1
ATOM 2662 C C . ASN B 1 116 ? 7.887 -8.688 -12.742 1 90.31 116 ASN B C 1
ATOM 2664 O O . ASN B 1 116 ? 9 -9.125 -13.031 1 90.31 116 ASN B O 1
ATOM 2668 N N . ASN B 1 117 ? 7.395 -8.812 -11.656 1 90.88 117 ASN B N 1
ATOM 2669 C CA . ASN B 1 117 ? 7.992 -9.703 -10.664 1 90.88 117 ASN B CA 1
ATOM 2670 C C . ASN B 1 117 ? 9.398 -9.25 -10.281 1 90.88 117 ASN B C 1
ATOM 2672 O O . ASN B 1 117 ? 10.305 -10.078 -10.148 1 90.88 117 ASN B O 1
ATOM 2676 N N . GLY B 1 118 ? 9.555 -7.965 -10.219 1 94.88 118 GLY B N 1
ATOM 2677 C CA . GLY B 1 118 ? 10.891 -7.449 -9.977 1 94.88 118 GLY B CA 1
ATOM 2678 C C . GLY B 1 118 ? 11.141 -7.109 -8.516 1 94.88 118 GLY B C 1
ATOM 2679 O O . GLY B 1 118 ? 10.281 -7.359 -7.664 1 94.88 118 GLY B O 1
ATOM 2680 N N . PHE B 1 119 ? 12.336 -6.609 -8.18 1 97.38 119 PHE B N 1
ATOM 2681 C CA . PHE B 1 119 ? 12.758 -6.164 -6.859 1 97.38 119 PHE B CA 1
ATOM 2682 C C . PHE B 1 119 ? 13.453 -4.812 -6.941 1 97.38 119 PHE B C 1
ATOM 2684 O O . PHE B 1 119 ? 13.953 -4.43 -8 1 97.38 119 PHE B O 1
ATOM 2691 N N . ILE B 1 120 ? 13.453 -4.113 -5.859 1 98.56 120 ILE B N 1
ATOM 2692 C CA . ILE B 1 120 ? 13.922 -2.732 -5.84 1 98.56 120 ILE B CA 1
ATOM 2693 C C . ILE B 1 120 ? 15.445 -2.709 -5.766 1 98.56 120 ILE B C 1
ATOM 2695 O O . ILE B 1 120 ? 16.047 -3.312 -4.871 1 98.56 120 ILE B O 1
ATOM 2699 N N . THR B 1 121 ? 16.062 -1.897 -6.758 1 98.38 121 THR B N 1
ATOM 2700 C CA . THR B 1 121 ? 17.516 -1.799 -6.805 1 98.38 121 THR B CA 1
ATOM 2701 C C . THR B 1 121 ? 17.969 -0.34 -6.746 1 98.38 121 THR B C 1
ATOM 2703 O O . THR B 1 121 ? 19.172 -0.052 -6.723 1 98.38 121 THR B O 1
ATOM 2706 N N . GLY B 1 122 ? 17.031 0.548 -6.73 1 98.81 122 GLY B N 1
ATOM 2707 C CA . GLY B 1 122 ? 17.344 1.965 -6.656 1 98.81 122 GLY B CA 1
ATOM 2708 C C . GLY B 1 122 ? 16.188 2.814 -6.188 1 98.81 122 GLY B C 1
ATOM 2709 O O . GLY B 1 122 ? 15.023 2.422 -6.332 1 98.81 122 GLY B O 1
ATOM 2710 N N . ILE B 1 123 ? 16.531 3.945 -5.582 1 98.94 123 ILE B N 1
ATOM 2711 C CA . ILE B 1 123 ? 15.555 4.887 -5.059 1 98.94 123 ILE B CA 1
ATOM 2712 C C . ILE B 1 123 ? 15.961 6.312 -5.418 1 98.94 123 ILE B C 1
ATOM 2714 O O . ILE B 1 123 ? 17.109 6.699 -5.238 1 98.94 123 ILE B O 1
ATOM 2718 N N . ARG B 1 124 ? 15.031 7.031 -5.984 1 98.81 124 ARG B N 1
ATOM 2719 C CA . ARG B 1 124 ? 15.195 8.453 -6.246 1 98.81 124 ARG B CA 1
ATOM 2720 C C . ARG B 1 124 ? 14.117 9.273 -5.547 1 98.81 124 ARG B C 1
ATOM 2722 O O . ARG B 1 124 ? 12.969 8.836 -5.441 1 98.81 124 ARG B O 1
ATOM 2729 N N . SER B 1 125 ? 14.531 10.422 -5.031 1 98.81 125 SER B N 1
ATO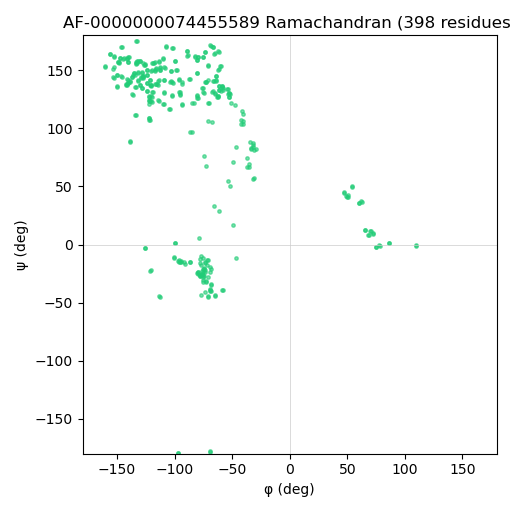M 2730 C CA . SER B 1 125 ? 13.555 11.242 -4.324 1 98.81 125 SER B CA 1
ATOM 2731 C C . SER B 1 125 ? 13.828 12.727 -4.523 1 98.81 125 SER B C 1
ATOM 2733 O O . SER B 1 125 ? 14.984 13.141 -4.645 1 98.81 125 SER B O 1
ATOM 2735 N N . PHE B 1 126 ? 12.75 13.477 -4.609 1 98.56 126 PHE B N 1
ATOM 2736 C CA . PHE B 1 126 ? 12.797 14.93 -4.727 1 98.56 126 PHE B CA 1
ATOM 2737 C C . PHE B 1 126 ? 11.992 15.586 -3.611 1 98.56 126 PHE B C 1
ATOM 2739 O O . PHE B 1 126 ? 10.844 15.211 -3.361 1 98.56 126 PHE B O 1
ATOM 2746 N N . TYR B 1 127 ? 12.641 16.531 -3.029 1 98.56 127 TYR B N 1
ATOM 2747 C CA . TYR B 1 127 ? 11.992 17.25 -1.939 1 98.56 127 TYR B CA 1
ATOM 2748 C C . TYR B 1 127 ? 11.344 18.547 -2.445 1 98.56 127 TYR B C 1
ATOM 2750 O O . TYR B 1 127 ? 11.906 19.234 -3.297 1 98.56 127 TYR B O 1
ATOM 2758 N N . SER B 1 128 ? 10.18 18.859 -1.907 1 98.19 128 SER B N 1
ATOM 2759 C CA . SER B 1 128 ? 9.516 20.125 -2.178 1 98.19 128 SER B CA 1
ATOM 2760 C C . SER B 1 128 ? 9.445 21 -0.924 1 98.19 128 SER B C 1
ATOM 2762 O O . SER B 1 128 ? 8.812 20.609 0.063 1 98.19 128 SER B O 1
ATOM 2764 N N . THR B 1 129 ? 9.961 22.156 -1.037 1 96.44 129 THR B N 1
ATOM 2765 C CA . THR B 1 129 ? 9.922 23.078 0.085 1 96.44 129 THR B CA 1
ATOM 2766 C C . THR B 1 129 ? 8.492 23.547 0.362 1 96.44 129 THR B C 1
ATOM 2768 O O . THR B 1 129 ? 8.125 23.781 1.514 1 96.44 129 THR B O 1
ATOM 2771 N N . SER B 1 130 ? 7.715 23.672 -0.682 1 96.5 130 SER B N 1
ATOM 2772 C CA . SER B 1 130 ? 6.34 24.141 -0.541 1 96.5 130 SER B CA 1
ATOM 2773 C C . SER B 1 130 ? 5.473 23.109 0.169 1 96.5 130 SER B C 1
ATOM 2775 O O . SER B 1 130 ? 4.664 23.453 1.03 1 96.5 130 SER B O 1
ATOM 2777 N N . TYR B 1 131 ? 5.707 21.859 -0.142 1 96.75 131 TYR B N 1
ATOM 2778 C CA . TYR B 1 131 ? 4.887 20.797 0.414 1 96.75 131 TYR B CA 1
ATOM 2779 C C . TYR B 1 131 ? 5.539 20.203 1.655 1 96.75 131 TYR B C 1
ATOM 2781 O O . TYR B 1 131 ? 4.898 19.469 2.41 1 96.75 131 TYR B O 1
ATOM 2789 N N . GLN B 1 132 ? 6.816 20.5 1.843 1 98 132 GLN B N 1
ATOM 2790 C CA . GLN B 1 132 ? 7.594 19.906 2.932 1 98 132 GLN B CA 1
ATOM 2791 C C . GLN B 1 132 ? 7.449 18.391 2.955 1 98 132 GLN B C 1
ATOM 2793 O O . GLN B 1 132 ? 7.188 17.812 4.008 1 98 132 GLN B O 1
ATOM 2798 N N . ASP B 1 133 ? 7.496 17.797 1.8 1 98.25 133 ASP B N 1
ATOM 2799 C CA . ASP B 1 133 ? 7.387 16.359 1.558 1 98.25 133 ASP B CA 1
ATOM 2800 C C . ASP B 1 133 ? 8.242 15.945 0.368 1 98.25 133 ASP B C 1
ATOM 2802 O O . ASP B 1 133 ? 8.836 16.781 -0.309 1 98.25 133 ASP B O 1
ATOM 2806 N N . ARG B 1 134 ? 8.359 14.648 0.208 1 98.44 134 ARG B N 1
ATOM 2807 C CA . ARG B 1 134 ? 9.188 14.102 -0.861 1 98.44 134 ARG B CA 1
ATOM 2808 C C . ARG B 1 134 ? 8.359 13.227 -1.796 1 98.44 134 ARG B C 1
ATOM 2810 O O . ARG B 1 134 ? 7.387 12.594 -1.368 1 98.44 134 ARG B O 1
ATOM 2817 N N . LYS B 1 135 ? 8.758 13.203 -3.021 1 98.44 135 LYS B N 1
ATOM 2818 C CA . LYS B 1 135 ? 8.32 12.195 -3.986 1 98.44 135 LYS B CA 1
ATOM 2819 C C . LYS B 1 135 ? 9.391 11.141 -4.211 1 98.44 135 LYS B C 1
ATOM 2821 O O . LYS B 1 135 ? 10.586 11.438 -4.129 1 98.44 135 LYS B O 1
ATOM 2826 N N . PHE B 1 136 ? 8.922 9.992 -4.488 1 98.81 136 PHE B N 1
ATOM 2827 C CA . PHE B 1 136 ? 9.867 8.891 -4.656 1 98.81 136 PHE B CA 1
ATOM 2828 C C . PHE B 1 136 ? 9.602 8.148 -5.961 1 98.81 136 PHE B C 1
ATOM 2830 O O . PHE B 1 136 ? 8.453 8.023 -6.391 1 98.81 136 PHE B O 1
ATOM 2837 N N . ARG B 1 137 ? 10.562 7.703 -6.609 1 98.56 137 ARG B N 1
ATOM 2838 C CA . ARG B 1 137 ? 10.461 6.703 -7.668 1 98.56 137 ARG B CA 1
ATOM 2839 C C . ARG B 1 137 ? 11.5 5.602 -7.477 1 98.56 137 ARG B C 1
ATOM 2841 O O . ARG B 1 137 ? 12.516 5.805 -6.805 1 98.56 137 ARG B O 1
ATOM 2848 N N . PHE B 1 138 ? 11.273 4.469 -8.039 1 98.88 138 PHE B N 1
ATOM 2849 C CA . PHE B 1 138 ? 12.062 3.283 -7.738 1 98.88 138 PHE B CA 1
ATOM 2850 C C . PHE B 1 138 ? 12.602 2.648 -9.016 1 98.88 138 PHE B C 1
ATOM 2852 O O . PHE B 1 138 ? 11.961 2.709 -10.062 1 98.88 138 PHE B O 1
ATOM 2859 N N . ARG B 1 139 ? 13.82 2.143 -8.852 1 98.62 139 ARG B N 1
ATOM 2860 C CA . ARG B 1 139 ? 14.383 1.296 -9.898 1 98.62 139 ARG B CA 1
ATOM 2861 C C . ARG B 1 139 ? 14.141 -0.18 -9.602 1 98.62 139 ARG B C 1
ATOM 2863 O O . ARG B 1 139 ? 14.438 -0.648 -8.5 1 98.62 139 ARG B O 1
ATOM 2870 N N . CYS B 1 140 ? 13.602 -0.863 -10.609 1 97.88 140 CYS B N 1
ATOM 2871 C CA . CYS B 1 140 ? 13.266 -2.271 -10.422 1 97.88 140 CYS B CA 1
ATOM 2872 C C . CYS B 1 140 ? 14.016 -3.143 -11.43 1 97.88 140 CYS B C 1
ATOM 2874 O O . CYS B 1 140 ? 14.156 -2.77 -12.594 1 97.88 140 CYS B O 1
ATOM 2876 N N . CYS B 1 141 ? 14.523 -4.254 -10.922 1 96.56 141 CYS B N 1
ATOM 2877 C CA . CYS B 1 141 ? 15.109 -5.27 -11.781 1 96.56 141 CYS B CA 1
ATOM 2878 C C . CYS B 1 141 ? 14.336 -6.578 -11.695 1 96.56 141 CYS B C 1
ATOM 2880 O O . CYS B 1 141 ? 13.664 -6.844 -10.695 1 96.56 141 CYS B O 1
ATOM 2882 N N . HIS B 1 142 ? 14.352 -7.305 -12.773 1 93.5 142 HIS B N 1
ATOM 2883 C CA . HIS B 1 142 ? 13.711 -8.617 -12.766 1 93.5 142 HIS B CA 1
ATOM 2884 C C . HIS B 1 142 ? 14.594 -9.664 -13.445 1 93.5 142 HIS B C 1
ATOM 2886 O O . HIS B 1 142 ? 15.438 -9.32 -14.273 1 93.5 142 HIS B O 1
ATOM 2892 N N . ILE B 1 143 ? 14.484 -10.805 -12.953 1 91.62 143 ILE B N 1
ATOM 2893 C CA . ILE B 1 143 ? 15.211 -11.945 -13.508 1 91.62 143 ILE B CA 1
ATOM 2894 C C . ILE B 1 143 ? 14.234 -12.883 -14.211 1 91.62 143 ILE B C 1
ATOM 2896 O O . ILE B 1 143 ? 13.25 -13.328 -13.617 1 91.62 143 ILE B O 1
ATOM 2900 N N . LYS B 1 144 ? 14.633 -13.211 -15.414 1 86.75 144 LYS B N 1
ATOM 2901 C CA . LYS B 1 144 ? 13.766 -14.07 -16.203 1 86.75 144 LYS B CA 1
ATOM 2902 C C . LYS B 1 144 ? 13.5 -15.391 -15.492 1 86.75 144 LYS B C 1
ATOM 2904 O O . LYS B 1 144 ? 14.414 -15.992 -14.93 1 86.75 144 LYS B O 1
ATOM 2909 N N . LYS B 1 145 ? 12.258 -15.867 -15.406 1 85.94 145 LYS B N 1
ATOM 2910 C CA . LYS B 1 145 ? 11.797 -17.156 -14.906 1 85.94 145 LYS B CA 1
ATOM 2911 C C . LYS B 1 145 ? 11.805 -17.188 -13.375 1 85.94 145 LYS B C 1
ATOM 2913 O O . LYS B 1 145 ? 11.547 -18.234 -12.773 1 85.94 145 LYS B O 1
ATOM 2918 N N . TYR B 1 146 ? 12.203 -16.141 -12.781 1 89 146 TYR B N 1
ATOM 2919 C CA . TYR B 1 146 ? 12.141 -16.062 -11.328 1 89 146 TYR B CA 1
ATOM 2920 C C . TYR B 1 146 ? 10.977 -15.195 -10.875 1 89 146 TYR B C 1
ATOM 2922 O O . TYR B 1 146 ? 10.695 -14.156 -11.477 1 89 146 TYR B O 1
ATOM 2930 N N . ARG B 1 147 ? 10.336 -15.68 -9.82 1 89.44 147 ARG B N 1
ATOM 2931 C CA . ARG B 1 147 ? 9.148 -14.984 -9.344 1 89.44 147 ARG B CA 1
ATOM 2932 C C . ARG B 1 147 ? 9.172 -14.836 -7.824 1 89.44 147 ARG B C 1
ATOM 2934 O O . ARG B 1 147 ? 9.703 -15.695 -7.121 1 89.44 147 ARG B O 1
ATOM 2941 N N . PRO B 1 148 ? 8.633 -13.742 -7.391 1 90.94 148 PRO B N 1
ATOM 2942 C CA . PRO B 1 148 ? 8.523 -13.594 -5.938 1 90.94 148 PRO B CA 1
ATOM 2943 C C . PRO B 1 148 ? 7.598 -14.641 -5.309 1 90.94 148 PRO B C 1
ATOM 2945 O O . PRO B 1 148 ? 6.582 -15.008 -5.902 1 90.94 148 PRO B O 1
ATOM 2948 N N . ASN B 1 149 ? 7.98 -15.078 -4.211 1 87.75 149 ASN B N 1
ATOM 2949 C CA . ASN B 1 149 ? 7.191 -16 -3.402 1 87.75 149 ASN B CA 1
ATOM 2950 C C . ASN B 1 149 ? 7.375 -15.734 -1.911 1 87.75 149 ASN B C 1
ATOM 2952 O O . ASN B 1 149 ? 8.305 -15.039 -1.51 1 87.75 149 ASN B O 1
ATOM 2956 N N . LYS B 1 150 ? 6.438 -16.188 -1.074 1 89.12 150 LYS B N 1
ATOM 2957 C CA . LYS B 1 150 ? 6.473 -16 0.374 1 89.12 150 LYS B CA 1
ATOM 2958 C C . LYS B 1 150 ? 6.621 -14.531 0.738 1 89.12 150 LYS B C 1
ATOM 2960 O O . LYS B 1 150 ? 7.527 -14.164 1.488 1 89.12 150 LYS B O 1
ATOM 2965 N N . CYS B 1 151 ? 5.758 -13.797 0.108 1 93.5 151 CYS B N 1
ATOM 2966 C CA . CYS B 1 151 ? 5.816 -12.352 0.305 1 93.5 151 CYS B CA 1
ATOM 2967 C C . CYS B 1 151 ? 5.129 -11.953 1.606 1 93.5 151 CYS B C 1
ATOM 2969 O O . CYS B 1 151 ? 4.184 -12.609 2.043 1 93.5 151 CYS B O 1
ATOM 2971 N N . LYS B 1 152 ? 5.73 -10.836 2.211 1 93.06 152 LYS B N 1
ATOM 2972 C CA . LYS B 1 152 ? 5.199 -10.289 3.455 1 93.06 152 LYS B CA 1
ATOM 2973 C C . LYS B 1 152 ? 5.25 -8.758 3.443 1 93.06 152 LYS B C 1
ATOM 2975 O O . LYS B 1 152 ? 6.188 -8.172 2.906 1 93.06 152 LYS B O 1
ATOM 2980 N N . ILE B 1 153 ? 4.176 -8.203 4.023 1 96 153 ILE B N 1
ATOM 2981 C CA . ILE B 1 153 ? 4.219 -6.77 4.293 1 96 153 ILE B CA 1
ATOM 2982 C C . ILE B 1 153 ? 4.668 -6.527 5.73 1 96 153 ILE B C 1
ATOM 2984 O O . ILE B 1 153 ? 4.145 -7.141 6.664 1 96 153 ILE B O 1
ATOM 2988 N N . THR B 1 154 ? 5.59 -5.68 5.906 1 97.31 154 THR B N 1
ATOM 2989 C CA . THR B 1 154 ? 6.098 -5.398 7.246 1 97.31 154 THR B CA 1
ATOM 2990 C C . THR B 1 154 ? 5.109 -4.539 8.031 1 97.31 154 THR B C 1
ATOM 2992 O O . THR B 1 154 ? 4.246 -3.887 7.441 1 97.31 154 THR B O 1
ATOM 2995 N N . SER B 1 155 ? 5.355 -4.605 9.352 1 94.62 155 SER B N 1
ATOM 2996 C CA . SER B 1 155 ? 4.719 -3.564 10.156 1 94.62 155 SER B CA 1
ATOM 2997 C C . SER B 1 155 ? 5.332 -2.197 9.875 1 94.62 155 SER B C 1
ATOM 2999 O O . SER B 1 155 ? 6.297 -2.088 9.109 1 94.62 155 SER B O 1
ATOM 3001 N N . LEU B 1 156 ? 4.66 -1.207 10.438 1 95.94 156 LEU B N 1
ATOM 3002 C CA . LEU B 1 156 ? 5.258 0.12 10.352 1 95.94 156 LEU B CA 1
ATOM 3003 C C . LEU B 1 156 ? 6.695 0.105 10.867 1 95.94 156 LEU B C 1
ATOM 3005 O O . LEU B 1 156 ? 6.957 -0.381 11.969 1 95.94 156 LEU B O 1
ATOM 3009 N N . ARG B 1 157 ? 7.574 0.67 10.047 1 97.88 157 ARG B N 1
ATOM 3010 C CA . ARG B 1 157 ? 8.992 0.537 10.383 1 97.88 157 ARG B CA 1
ATOM 3011 C C . ARG B 1 157 ? 9.516 1.808 11.039 1 97.88 157 ARG B C 1
ATOM 3013 O O . ARG B 1 157 ? 10.648 1.833 11.531 1 97.88 157 ARG B O 1
ATOM 3020 N N . ASN B 1 158 ? 8.82 2.873 11.023 1 98 158 ASN B N 1
ATOM 3021 C CA . ASN B 1 158 ? 9.109 4.074 11.805 1 98 158 ASN B CA 1
ATOM 3022 C C . ASN B 1 158 ? 7.828 4.801 12.195 1 98 158 ASN B C 1
ATOM 3024 O O . ASN B 1 158 ? 6.793 4.648 11.547 1 98 158 ASN B O 1
ATOM 3028 N N . PHE B 1 159 ? 7.98 5.543 13.234 1 96.12 159 PHE B N 1
ATOM 3029 C CA . PHE B 1 159 ? 6.91 6.449 13.633 1 96.12 159 PHE B CA 1
ATOM 3030 C C . PHE B 1 159 ? 7.289 7.895 13.344 1 96.12 159 PHE B C 1
ATOM 3032 O O . PHE B 1 159 ? 8.43 8.18 12.961 1 96.12 159 PHE B O 1
ATOM 3039 N N . TRP B 1 160 ? 6.371 8.75 13.469 1 96.81 160 TRP B N 1
ATOM 3040 C CA . TRP B 1 160 ? 6.617 10.164 13.219 1 96.81 160 TRP B CA 1
ATOM 3041 C C . TRP B 1 160 ? 7.816 10.664 14.023 1 96.81 160 TRP B C 1
ATOM 3043 O O . TRP B 1 160 ? 7.91 10.414 15.227 1 96.81 160 TRP B O 1
ATOM 3053 N N . ASP B 1 161 ? 8.742 11.266 13.312 1 96.94 161 ASP B N 1
ATOM 3054 C CA . ASP B 1 161 ? 9.914 11.914 13.891 1 96.94 161 ASP B CA 1
ATOM 3055 C C . ASP B 1 161 ? 10.883 10.875 14.461 1 96.94 161 ASP B C 1
ATOM 3057 O O . ASP B 1 161 ? 11.766 11.211 15.258 1 96.94 161 ASP B O 1
ATOM 3061 N N . ARG B 1 162 ? 10.641 9.633 14.133 1 97.31 162 ARG B N 1
ATOM 3062 C CA . ARG B 1 162 ? 11.531 8.578 14.594 1 97.31 162 ARG B CA 1
ATOM 3063 C C . ARG B 1 162 ? 12.336 7.992 13.438 1 97.31 162 ARG B C 1
ATOM 3065 O O . ARG B 1 162 ? 11.977 8.164 12.273 1 97.31 162 ARG B O 1
ATOM 3072 N N . ASN B 1 163 ? 13.406 7.359 13.828 1 97.94 163 ASN B N 1
ATOM 3073 C CA . ASN B 1 163 ? 14.336 6.832 12.836 1 97.94 163 ASN B CA 1
ATOM 3074 C C . ASN B 1 163 ? 13.773 5.602 12.133 1 97.94 163 ASN B C 1
ATOM 3076 O O . ASN B 1 163 ? 13.078 4.789 12.758 1 97.94 163 ASN B O 1
ATOM 3080 N N . LEU B 1 164 ? 14.023 5.59 10.867 1 98.62 164 LEU B N 1
ATOM 3081 C CA . LEU B 1 164 ? 13.836 4.367 10.086 1 98.62 164 LEU B CA 1
ATOM 3082 C C . LEU B 1 164 ? 15.133 3.576 9.992 1 98.62 164 LEU B C 1
ATOM 3084 O O . LEU B 1 164 ? 16.172 4.125 9.633 1 98.62 164 LEU B O 1
ATOM 3088 N N . ASN B 1 165 ? 15.164 2.4 10.438 1 98.56 165 ASN B N 1
ATOM 3089 C CA . ASN B 1 165 ? 16.281 1.461 10.32 1 98.56 165 ASN B CA 1
ATOM 3090 C C . ASN B 1 165 ? 15.789 0.051 10 1 98.56 165 ASN B C 1
ATOM 3092 O O . ASN B 1 165 ? 15.578 -0.756 10.906 1 98.56 165 ASN B O 1
ATOM 3096 N N . TYR B 1 166 ? 15.672 -0.173 8.719 1 98.81 166 TYR B N 1
ATOM 3097 C CA . TYR B 1 166 ? 15.117 -1.46 8.312 1 98.81 166 TYR B CA 1
ATOM 3098 C C . TYR B 1 166 ? 16.109 -2.24 7.457 1 98.81 166 TYR B C 1
ATOM 3100 O O . TYR B 1 166 ? 16.5 -1.781 6.383 1 98.81 166 TYR B O 1
ATOM 3108 N N . ARG B 1 167 ? 16.406 -3.408 7.941 1 98.75 167 ARG B N 1
ATOM 3109 C CA . ARG B 1 167 ? 17.266 -4.336 7.199 1 98.75 167 ARG B CA 1
ATOM 3110 C C . ARG B 1 167 ? 16.453 -5.516 6.672 1 98.75 167 ARG B C 1
ATOM 3112 O O . ARG B 1 167 ? 15.828 -6.246 7.449 1 98.75 167 ARG B O 1
ATOM 3119 N N . VAL B 1 168 ? 16.469 -5.668 5.367 1 98.62 168 VAL B N 1
ATOM 3120 C CA . VAL B 1 168 ? 15.758 -6.789 4.758 1 98.62 168 VAL B CA 1
ATOM 3121 C C . VAL B 1 168 ? 16.359 -8.109 5.246 1 98.62 168 VAL B C 1
ATOM 3123 O O . VAL B 1 168 ? 17.578 -8.305 5.164 1 98.62 168 VAL B O 1
ATOM 3126 N N . PRO B 1 169 ? 15.516 -9.008 5.746 1 98.06 169 PRO B N 1
ATOM 3127 C CA . PRO B 1 169 ? 16.047 -10.266 6.266 1 98.06 169 PRO B CA 1
ATOM 3128 C C . PRO B 1 169 ? 16.75 -11.094 5.195 1 98.06 169 PRO B C 1
ATOM 3130 O O . PRO B 1 169 ? 16.547 -10.867 3.998 1 98.06 169 PRO B O 1
ATOM 3133 N N . HIS B 1 170 ? 17.453 -12.055 5.75 1 96.31 170 HIS B N 1
ATOM 3134 C CA . HIS B 1 170 ? 18.188 -12.953 4.859 1 96.31 170 HIS B CA 1
ATOM 3135 C C . HIS B 1 170 ? 17.234 -13.656 3.891 1 96.31 170 HIS B C 1
ATOM 3137 O O . HIS B 1 170 ? 16.156 -14.086 4.277 1 96.31 170 HIS B O 1
ATOM 3143 N N . ASN B 1 171 ? 17.594 -13.727 2.609 1 95.88 171 ASN B N 1
ATOM 3144 C CA . ASN B 1 171 ? 16.922 -14.438 1.524 1 95.88 171 ASN B CA 1
ATOM 3145 C C . ASN B 1 171 ? 15.656 -13.703 1.071 1 95.88 171 ASN B C 1
ATOM 3147 O O . ASN B 1 171 ? 14.891 -14.227 0.26 1 95.88 171 ASN B O 1
ATOM 3151 N N . TYR B 1 172 ? 15.375 -12.633 1.736 1 98.19 172 TYR B N 1
ATOM 3152 C CA . TYR B 1 172 ? 14.281 -11.789 1.27 1 98.19 172 TYR B CA 1
ATOM 3153 C C . TYR B 1 172 ? 14.812 -10.594 0.486 1 98.19 172 TYR B C 1
ATOM 3155 O O . TYR B 1 172 ? 15.961 -10.195 0.656 1 98.19 172 TYR B O 1
ATOM 3163 N N . TYR B 1 173 ? 13.906 -10.062 -0.346 1 98.25 173 TYR B N 1
ATOM 3164 C CA . TYR B 1 173 ? 14.258 -8.906 -1.17 1 98.25 173 TYR B CA 1
ATOM 3165 C C . TYR B 1 173 ? 13.133 -7.879 -1.18 1 98.25 173 TYR B C 1
ATOM 3167 O O . TYR B 1 173 ? 11.953 -8.242 -1.159 1 98.25 173 TYR B O 1
ATOM 3175 N N . LEU B 1 174 ? 13.531 -6.629 -1.203 1 98.62 174 LEU B N 1
ATOM 3176 C CA . LEU B 1 174 ? 12.57 -5.535 -1.221 1 98.62 174 LEU B CA 1
ATOM 3177 C C . LEU B 1 174 ? 11.844 -5.469 -2.562 1 98.62 174 LEU B C 1
ATOM 3179 O O . LEU B 1 174 ? 12.484 -5.297 -3.605 1 98.62 174 LEU B O 1
ATOM 3183 N N . VAL B 1 175 ? 10.477 -5.582 -2.523 1 98 175 VAL B N 1
ATOM 3184 C CA . VAL B 1 175 ? 9.742 -5.605 -3.783 1 98 175 VAL B CA 1
ATOM 3185 C C . VAL B 1 175 ? 8.742 -4.449 -3.82 1 98 175 VAL B C 1
ATOM 3187 O O . VAL B 1 175 ? 8.266 -4.066 -4.895 1 98 175 VAL B O 1
ATOM 3190 N N . GLY B 1 176 ? 8.375 -3.961 -2.711 1 98.31 176 GLY B N 1
ATOM 3191 C CA . GLY B 1 176 ? 7.41 -2.879 -2.625 1 98.31 176 GLY B CA 1
ATOM 3192 C C . GLY B 1 176 ? 7.664 -1.943 -1.459 1 98.31 176 GLY B C 1
ATOM 3193 O O . GLY B 1 176 ? 8.359 -2.301 -0.51 1 98.31 176 GLY B O 1
ATOM 3194 N N . ALA B 1 177 ? 7.098 -0.75 -1.562 1 98.75 177 ALA B N 1
ATOM 3195 C CA . ALA B 1 177 ? 7.191 0.272 -0.523 1 98.75 177 ALA B CA 1
ATOM 3196 C C . ALA B 1 177 ? 5.871 1.024 -0.372 1 98.75 177 ALA B C 1
ATOM 3198 O O . ALA B 1 177 ? 5.219 1.349 -1.365 1 98.75 177 ALA B O 1
ATOM 3199 N N . PHE B 1 178 ? 5.516 1.239 0.88 1 98.44 178 PHE B N 1
ATOM 3200 C CA . PHE B 1 178 ? 4.309 1.975 1.232 1 98.44 178 PHE B CA 1
ATOM 3201 C C . PHE B 1 178 ? 4.617 3.07 2.246 1 98.44 178 PHE B C 1
ATOM 3203 O O . PHE B 1 178 ? 5.41 2.863 3.17 1 98.44 178 PHE B O 1
ATOM 3210 N N . SER B 1 179 ? 4.012 4.23 2.014 1 98.19 179 SER B N 1
ATOM 3211 C CA . SER B 1 179 ? 4.316 5.344 2.908 1 98.19 179 SER B CA 1
ATOM 3212 C C . SER B 1 179 ? 3.127 6.289 3.035 1 98.19 179 SER B C 1
ATOM 3214 O O . SER B 1 179 ? 2.334 6.426 2.102 1 98.19 179 SER B O 1
ATOM 3216 N N . ASP B 1 180 ? 3.02 6.816 4.195 1 95.12 180 ASP B N 1
ATOM 3217 C CA . ASP B 1 180 ? 2.047 7.883 4.406 1 95.12 180 ASP B CA 1
ATOM 3218 C C . ASP B 1 180 ? 2.721 9.141 4.953 1 95.12 180 ASP B C 1
ATOM 3220 O O . ASP B 1 180 ? 3.77 9.055 5.594 1 95.12 180 ASP B O 1
ATOM 3224 N N . HIS B 1 181 ? 2.123 10.258 4.605 1 96.06 181 HIS B N 1
ATOM 3225 C CA . HIS B 1 181 ? 2.623 11.555 5.035 1 96.06 181 HIS B CA 1
ATOM 3226 C C . HIS B 1 181 ? 1.606 12.273 5.914 1 96.06 181 HIS B C 1
ATOM 3228 O O . HIS B 1 181 ? 0.399 12.18 5.68 1 96.06 181 HIS B O 1
ATOM 3234 N N . ASP B 1 182 ? 2.186 12.859 6.945 1 93.06 182 ASP B N 1
ATOM 3235 C CA . ASP B 1 182 ? 1.339 13.672 7.816 1 93.06 182 ASP B CA 1
ATOM 3236 C C . ASP B 1 182 ? 1.815 15.117 7.855 1 93.06 182 ASP B C 1
ATOM 3238 O O . ASP B 1 182 ? 2.959 15.391 8.227 1 93.06 182 ASP B O 1
ATOM 3242 N N . ASN B 1 183 ? 0.95 16.078 7.598 1 91.75 183 ASN B N 1
ATOM 3243 C CA . ASN B 1 183 ? 1.307 17.484 7.5 1 91.75 183 ASN B CA 1
ATOM 3244 C C . ASN B 1 183 ? 1.574 18.094 8.875 1 91.75 183 ASN B C 1
ATOM 3246 O O . ASN B 1 183 ? 2.172 19.172 8.977 1 91.75 183 ASN B O 1
ATOM 3250 N N . ARG B 1 184 ? 1.075 17.484 9.914 1 90.94 184 ARG B N 1
ATOM 3251 C CA . ARG B 1 184 ? 1.383 17.953 11.25 1 90.94 184 ARG B CA 1
ATOM 3252 C C . ARG B 1 184 ? 2.844 17.703 11.602 1 90.94 184 ARG B C 1
ATOM 3254 O O . ARG B 1 184 ? 3.512 18.562 12.18 1 90.94 184 ARG B O 1
ATOM 3261 N N . TYR B 1 185 ? 3.332 16.562 11.211 1 94.75 185 TYR B N 1
ATOM 3262 C CA . TYR B 1 185 ? 4.699 16.156 11.523 1 94.75 185 TYR B CA 1
ATOM 3263 C C . TYR B 1 185 ? 5.641 16.484 10.367 1 94.75 185 TYR B C 1
ATOM 3265 O O . TYR B 1 185 ? 6.863 16.469 10.539 1 94.75 185 TYR B O 1
ATOM 3273 N N . GLN B 1 186 ? 5.043 16.781 9.188 1 97 186 GLN B N 1
ATOM 3274 C CA . GLN B 1 186 ? 5.816 16.969 7.965 1 97 186 GLN B CA 1
ATOM 3275 C C . GLN B 1 186 ? 6.836 15.852 7.773 1 97 186 GLN B C 1
ATOM 3277 O O . GLN B 1 186 ? 8.016 16.109 7.531 1 97 186 GLN B O 1
ATOM 3282 N N . ASP B 1 187 ? 6.379 14.664 7.988 1 98.12 187 ASP B N 1
ATOM 3283 C CA . ASP B 1 187 ? 7.203 13.453 7.969 1 98.12 187 ASP B CA 1
ATOM 3284 C C . ASP B 1 187 ? 6.449 12.289 7.332 1 98.12 187 ASP B C 1
ATOM 3286 O O . ASP B 1 187 ? 5.23 12.344 7.164 1 98.12 187 ASP B O 1
ATOM 3290 N N . ARG B 1 188 ? 7.219 11.32 6.906 1 97.94 188 ARG B N 1
ATOM 3291 C CA . ARG B 1 188 ? 6.645 10.109 6.328 1 97.94 188 ARG B CA 1
ATOM 3292 C C . ARG B 1 188 ? 6.969 8.883 7.184 1 97.94 188 ARG B C 1
ATOM 3294 O O . ARG B 1 188 ? 8.016 8.836 7.828 1 97.94 188 ARG B O 1
ATOM 3301 N N . ARG B 1 189 ? 6.07 7.938 7.098 1 97.56 189 ARG B N 1
ATOM 3302 C CA . ARG B 1 189 ? 6.297 6.617 7.676 1 97.56 189 ARG B CA 1
ATOM 3303 C C . ARG B 1 189 ? 6.254 5.531 6.605 1 97.56 189 ARG B C 1
ATOM 3305 O O . ARG B 1 189 ? 5.648 5.723 5.547 1 97.56 189 ARG B O 1
ATOM 3312 N N . TRP B 1 190 ? 6.926 4.465 6.992 1 98.56 190 TRP B N 1
ATOM 3313 C CA . TRP B 1 190 ? 7.195 3.525 5.91 1 98.56 190 TRP B CA 1
ATOM 3314 C C . TRP B 1 190 ? 6.828 2.102 6.316 1 98.56 190 TRP B C 1
ATOM 3316 O O . TRP B 1 190 ? 6.977 1.726 7.48 1 98.56 190 TRP B O 1
ATOM 3326 N N . GLN B 1 191 ? 6.277 1.358 5.383 1 98.31 191 GLN B N 1
ATOM 3327 C CA . GLN B 1 191 ? 6.133 -0.093 5.359 1 98.31 191 GLN B CA 1
ATOM 3328 C C . GLN B 1 191 ? 6.703 -0.684 4.074 1 98.31 191 GLN B C 1
ATOM 3330 O O . GLN B 1 191 ? 6.793 0.004 3.057 1 98.31 191 GLN B O 1
ATOM 3335 N N . PHE B 1 192 ? 7.117 -1.965 4.172 1 98.75 192 PHE B N 1
ATOM 3336 C CA . PHE B 1 192 ? 7.75 -2.57 3.006 1 98.75 192 PHE B CA 1
ATOM 3337 C C . PHE B 1 192 ? 7.152 -3.941 2.717 1 98.75 192 PHE B C 1
ATOM 3339 O O . PHE B 1 192 ? 6.613 -4.59 3.615 1 98.75 192 PHE B O 1
ATOM 3346 N N . GLU B 1 193 ? 7.148 -4.219 1.455 1 98.25 193 GLU B N 1
ATOM 3347 C CA . GLU B 1 193 ? 6.875 -5.602 1.068 1 98.25 193 GLU B CA 1
ATOM 3348 C C . GLU B 1 193 ? 8.156 -6.332 0.682 1 98.25 193 GLU B C 1
ATOM 3350 O O . GLU B 1 193 ? 8.938 -5.836 -0.131 1 98.25 193 GLU B O 1
ATOM 3355 N N . ILE B 1 194 ? 8.344 -7.477 1.292 1 98.25 194 ILE B N 1
ATOM 3356 C CA . ILE B 1 194 ? 9.531 -8.273 1.001 1 98.25 194 ILE B CA 1
ATOM 3357 C C . ILE B 1 194 ? 9.109 -9.68 0.559 1 98.25 194 ILE B C 1
ATOM 3359 O O . ILE B 1 194 ? 8.078 -10.188 0.999 1 98.25 194 ILE B O 1
ATOM 3363 N N . CYS B 1 195 ? 9.898 -10.203 -0.329 1 96.44 195 CYS B N 1
ATOM 3364 C CA . CYS B 1 195 ? 9.586 -11.523 -0.858 1 96.44 195 CYS B CA 1
ATOM 3365 C C . CYS B 1 195 ? 10.852 -12.359 -1.034 1 96.44 195 CYS B C 1
ATOM 3367 O O . CYS B 1 195 ? 11.953 -11.805 -1.106 1 96.44 195 CYS B O 1
ATOM 3369 N N . GLN B 1 196 ? 10.656 -13.633 -1.048 1 95.25 196 GLN B N 1
ATOM 3370 C CA . GLN B 1 196 ? 11.664 -14.547 -1.578 1 95.25 196 GLN B CA 1
ATOM 3371 C C . GLN B 1 196 ? 11.469 -14.766 -3.074 1 95.25 196 GLN B C 1
ATOM 3373 O O . GLN B 1 196 ? 10.469 -14.336 -3.648 1 95.25 196 GLN B O 1
ATOM 3378 N N . PHE B 1 197 ? 12.547 -15.281 -3.689 1 92.38 197 PHE B N 1
ATOM 3379 C CA . PHE B 1 197 ? 12.438 -15.523 -5.125 1 92.38 197 PHE B CA 1
ATOM 3380 C C . PHE B 1 197 ? 12.742 -16.984 -5.449 1 92.38 197 PHE B C 1
ATOM 3382 O O . PHE B 1 197 ? 13.617 -17.594 -4.832 1 92.38 197 PHE B O 1
ATOM 3389 N N . GLY B 1 198 ? 11.953 -17.5 -6.348 1 88.5 198 GLY B N 1
ATOM 3390 C CA . GLY B 1 198 ? 12.18 -18.859 -6.844 1 88.5 198 GLY B CA 1
ATOM 3391 C C . GLY B 1 198 ? 11.938 -18.984 -8.336 1 88.5 198 GLY B C 1
ATOM 3392 O O . GLY B 1 198 ? 11.281 -18.141 -8.945 1 88.5 198 GLY B O 1
ATOM 3393 N N . ARG B 1 199 ? 12.508 -20.078 -8.852 1 86.5 199 ARG B N 1
ATOM 3394 C CA . ARG B 1 199 ? 12.359 -20.328 -10.273 1 86.5 199 ARG B CA 1
ATOM 3395 C C . ARG B 1 199 ? 11 -20.953 -10.586 1 86.5 199 ARG B C 1
ATOM 3397 O O . ARG B 1 199 ? 10.523 -21.812 -9.836 1 86.5 199 ARG B O 1
ATOM 3404 N N . CYS B 1 200 ? 10.227 -20.312 -11.547 1 81 200 CYS B N 1
ATOM 3405 C CA . CYS B 1 200 ? 8.945 -20.875 -11.977 1 81 200 CYS B CA 1
ATOM 3406 C C . CYS B 1 200 ? 8.938 -21.125 -13.477 1 81 200 CYS B C 1
ATOM 3408 O O . CYS B 1 200 ? 9.562 -20.391 -14.242 1 81 200 CYS B O 1
ATOM 3410 N N . ARG B 1 201 ? 8.578 -22.406 -13.883 1 68.19 201 ARG B N 1
ATOM 3411 C CA . ARG B 1 201 ? 8.586 -22.766 -15.289 1 68.19 201 ARG B CA 1
ATOM 3412 C C . ARG B 1 201 ? 7.453 -22.078 -16.047 1 68.19 201 ARG B C 1
ATOM 3414 O O . ARG B 1 201 ? 6.391 -21.812 -15.477 1 68.19 201 ARG B O 1
#

Solvent-accessible surface area (backbone atoms only — not comparable to full-atom values): 22484 Å² total; per-residue (Å²): 130,74,88,72,63,76,70,67,69,70,66,64,72,68,64,66,73,71,66,67,74,72,68,72,69,69,69,77,69,68,71,75,70,73,79,77,74,76,83,77,76,75,82,94,61,68,61,63,31,50,83,67,41,52,38,78,47,66,46,59,90,44,30,18,48,32,34,48,33,31,44,49,40,73,86,67,32,32,58,31,40,27,73,41,65,38,75,34,93,52,76,88,42,80,58,60,68,47,75,49,67,69,41,34,50,71,79,39,59,29,70,42,64,40,58,72,49,19,30,34,25,26,49,32,38,46,52,36,83,90,70,31,34,59,30,40,27,41,24,26,30,27,42,90,53,38,34,60,38,77,49,45,72,53,63,77,54,31,50,82,78,38,57,32,73,47,66,58,52,89,78,42,39,38,28,28,44,35,34,45,53,39,83,89,68,29,40,66,31,40,32,39,27,33,22,26,70,42,73,39,122,127,78,81,68,62,73,67,63,66,65,66,65,68,65,64,65,68,69,67,68,70,71,67,73,67,70,69,75,70,69,72,75,71,72,80,77,75,75,84,78,73,75,83,94,62,69,61,64,32,49,84,69,40,53,37,78,48,66,46,60,91,44,30,18,47,32,33,48,33,32,43,49,39,74,86,66,34,31,58,32,39,29,72,42,62,38,75,34,94,52,77,87,44,78,57,59,69,46,75,50,67,69,42,31,51,70,79,41,59,27,71,41,63,40,59,71,48,20,31,37,24,24,47,32,38,44,51,37,83,90,71,32,38,57,29,38,27,42,23,25,30,28,43,87,56,37,34,59,38,75,48,44,72,52,64,78,55,30,47,85,77,38,59,30,74,46,68,60,53,90,77,42,39,39,29,28,44,34,35,46,53,39,84,89,68,26,40,67,32,40,31,39,28,34,22,26,70,43,71,39,121

Organism: Stylophora pistillata (NCBI:txid50429)

Radius of gyration: 35.34 Å; Cα contacts (8 Å, |Δi|>4): 864; chains: 2; bounding box: 79×115×88 Å

Foldseek 3Di:
DPPPPPPPPVPPPPPPPPPPDPPCCVVPPVPPPPPDQDQDDDPDFDWQAGLQGKGKDFAPFQKAWFKWKWADDQVSLDIIIGTDIDGDQDGPDGWDKDKDPWQDDQQDKGWDFAPPQWFFGMKIWHGDPVRSAIIMITMTIDDPQKHWDPKDKDDWQDDQRGMGIDGHDPQKTWGIKIWHADSVSSDIIIMTMITHMDGHD/DPVPPPPVVVPPVPPPPPPPPPPPCVVVPVPPPPPPDDQDDDPDFDWQAGLQGKGKDFAPFQKAWFKWKWADDQVSLGIIIGTDIDGDQDGPDGKDKDKDPWQDDQQDKGWDFAPPQWFFGMKIWHGDPVRSAIIMITMTIDDPQKHWDPKDKDDWQADQRGMGIDGHDPQKTWGIKIWHADSVSSDIIIMTMITHMDGHD

Sequence (402 aa):
MAEKRFVKLLLLMMLFELLIFPADVASLRRRRRRPVCSSQKPAGARWVNNWQGSFSFQCSAGKSVQLWKSIHRNCKQDRIHSFNCKYGPVRYKSCDCTWQNYANSYDKPLVFKCPNNGFITGIRSFYSTSYQDRKFRFRCCHIKKYRPNKCKI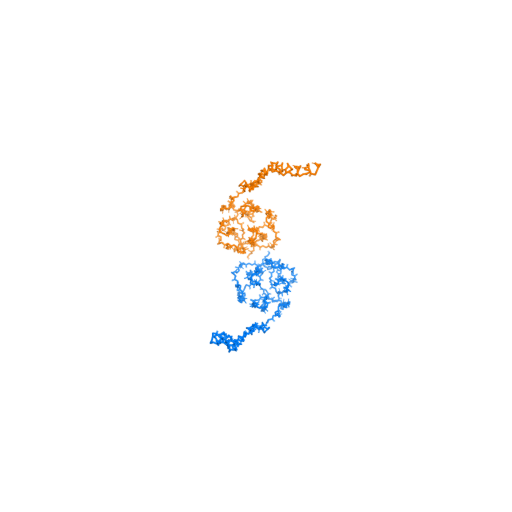TSLRNFWDRNLNYRVPHNYYLVGAFSDHDNRYQDRRWQFEICQFGRCRMAEKRFVKLLLLMMLFELLIFPADVASLRRRRRRPVCSSQKPAGARWVNNWQGSFSFQCSAGKSVQLWKSIHRNCKQDRIHSFNCKYGPVRYKSCDCTWQNYANSYDKPLVFKCPNNGFITGIRSFYSTSYQDRKFRFRCCHIKKYRPNKCKITSLRNFWDRNLNYRVPHNYYLVGAFSDHDNRYQDRRWQFEICQFGRCR

InterPro domains:
  IPR026645 Dermatopontin [PF14704] (49-197)
  IPR026645 Dermatopontin [PTHR15040] (40-197)

pLDDT: mean 85.79, std 21.19, range [26.55, 98.94]

Secondary structure (DSSP, 8-state):
--TTGGGSGGGGGGSGGGSS-------------------PPPSSS-BSS-TT--EEEEPPTTEEEEEEEEEEEGGGTEEEEEEEEEE-SSTT---EEEEEEES--TTS-EEEE-STT-EEEEEEEEEETTTTEEEEEEEEEE-TTEEEEEEEEPPP---TTS-EEEEPPTT-EEEEEEEEEETTTTEEEEEEEEEEEEE--/-GGGSTTTHHHHTTSGGGTS-------------------PPPSSS-BSS-TT--EEEEPPTTEEEEEEEEEEEGGGTEEEEEEEEEE-SSTT---EEEEEEES--TTS-EEEE-STT-EEEEEEEEEETTTTEEEEEEEEEE-TTEEEEEEEEPPP---TTS-EEEEPPTT-EEEEEEEEEETTTTEEEEEEEEEEEEE--

Nearest PDB structures (foldseek):
  8j1j-assembly1_B  TM=3.248E-01  e=7.801E-01  Sulfoacidibacillus thermotolerans
  8j12-assembly1_A  TM=3.134E-01  e=7.403E-01  Sulfoacidibacillus thermotolerans
  6vqo-assembly2_H  TM=1.417E-01  e=2.339E+00  Homo sapiens
  4ozi-assembly2_E  TM=1.445E-01  e=6.655E+00  Homo sapiens
  8j1j-assembly1_B  TM=3.249E-01  e=7.427E-01  Sulfoacidibacillus thermotolerans